Protein AF-H3HBN5-F1 (afdb_monomer)

Organism: Phytophthora ramorum (NCBI:txid164328)

Structure (mmCIF, N/CA/C/O backbone):
data_AF-H3HBN5-F1
#
_entry.id   AF-H3HBN5-F1
#
loop_
_atom_site.group_PDB
_atom_site.id
_atom_site.type_symbol
_atom_site.label_atom_id
_atom_site.label_alt_id
_atom_site.label_comp_id
_atom_site.label_asym_id
_atom_site.label_entity_id
_atom_site.label_seq_id
_atom_site.pdbx_PDB_ins_code
_atom_site.Cartn_x
_atom_site.Cartn_y
_atom_site.Cartn_z
_atom_site.occupancy
_atom_site.B_iso_or_equiv
_atom_site.auth_seq_id
_atom_site.auth_comp_id
_atom_site.auth_asym_id
_atom_site.auth_atom_id
_atom_site.pdbx_PDB_model_num
ATOM 1 N N . MET A 1 1 ? -9.615 26.271 53.044 1.00 49.56 1 MET A N 1
ATOM 2 C CA . MET A 1 1 ? -8.673 26.912 54.019 1.00 49.56 1 MET A CA 1
ATOM 3 C C . MET A 1 1 ? -7.324 26.179 54.157 1.00 49.56 1 MET A C 1
ATOM 5 O O . MET A 1 1 ? -6.301 26.850 54.174 1.00 49.56 1 MET A O 1
ATOM 9 N N . ALA A 1 2 ? -7.275 24.839 54.247 1.00 52.66 2 ALA A N 1
ATOM 10 C CA . ALA A 1 2 ? -6.006 24.087 54.326 1.00 52.66 2 ALA A CA 1
ATOM 11 C C . ALA A 1 2 ? -5.201 24.099 53.007 1.00 52.66 2 ALA A C 1
ATOM 13 O O . ALA A 1 2 ? -3.989 24.278 53.030 1.00 52.66 2 ALA A O 1
ATOM 14 N N . LEU A 1 3 ? -5.887 24.018 51.863 1.00 54.78 3 LEU A N 1
ATOM 15 C CA . LEU A 1 3 ? -5.278 24.072 50.530 1.00 54.78 3 LEU A CA 1
ATOM 16 C C . LEU A 1 3 ? -4.603 25.406 50.214 1.00 54.78 3 LEU A C 1
ATOM 18 O O . LEU A 1 3 ? -3.456 25.464 49.790 1.00 54.78 3 LEU A O 1
ATOM 22 N N . GLN A 1 4 ? -5.322 26.492 50.485 1.00 57.78 4 GLN A N 1
ATOM 23 C CA . GLN A 1 4 ? -4.829 27.854 50.314 1.00 57.78 4 GLN A CA 1
ATOM 24 C C . GLN A 1 4 ? -3.598 28.110 51.195 1.00 57.78 4 GLN A C 1
ATOM 26 O O . GLN A 1 4 ? -2.706 28.847 50.800 1.00 57.78 4 GLN A O 1
ATOM 31 N N . ARG A 1 5 ? -3.514 27.450 52.363 1.00 60.19 5 ARG A N 1
ATOM 32 C CA . ARG A 1 5 ? -2.311 27.447 53.204 1.00 60.19 5 ARG A CA 1
ATOM 33 C C . ARG A 1 5 ? -1.175 26.628 52.597 1.00 60.19 5 ARG A C 1
ATOM 35 O O . ARG A 1 5 ? -0.051 27.090 52.686 1.00 60.19 5 ARG A O 1
ATOM 42 N N . LEU A 1 6 ? -1.433 25.470 51.984 1.00 61.38 6 LEU A N 1
ATOM 43 C CA . LEU A 1 6 ? -0.395 24.660 51.331 1.00 61.38 6 LEU A CA 1
ATOM 44 C C . LEU A 1 6 ? 0.229 25.405 50.139 1.00 61.38 6 LEU A C 1
ATOM 46 O O . LEU A 1 6 ? 1.449 25.523 50.075 1.00 61.38 6 LEU A O 1
ATOM 50 N N . LEU A 1 7 ? -0.598 25.982 49.258 1.00 56.97 7 LEU A N 1
ATOM 51 C CA . LEU A 1 7 ? -0.127 26.786 48.122 1.00 56.97 7 LEU A CA 1
ATOM 52 C C . LEU A 1 7 ? 0.653 28.022 48.592 1.00 56.97 7 LEU A C 1
ATOM 54 O O . LEU A 1 7 ? 1.718 28.330 48.066 1.00 56.97 7 LEU A O 1
ATOM 58 N N . LEU A 1 8 ? 0.153 28.706 49.626 1.00 60.16 8 LEU A N 1
ATOM 59 C CA . LEU A 1 8 ? 0.847 29.842 50.226 1.00 60.16 8 LEU A CA 1
ATOM 60 C C . LEU A 1 8 ? 2.172 29.412 50.869 1.00 60.16 8 LEU A C 1
ATOM 62 O O . LEU A 1 8 ? 3.160 30.118 50.721 1.00 60.16 8 LEU A O 1
ATOM 66 N N . LEU A 1 9 ? 2.227 28.261 51.543 1.00 60.12 9 LEU A N 1
ATOM 67 C CA . LEU A 1 9 ? 3.453 27.710 52.130 1.00 60.12 9 LEU A CA 1
ATOM 68 C C . LEU A 1 9 ? 4.489 27.350 51.059 1.00 60.12 9 LEU A C 1
ATOM 70 O O . LEU A 1 9 ? 5.653 27.674 51.239 1.00 60.12 9 LEU A O 1
ATOM 74 N N . LEU A 1 10 ? 4.081 26.774 49.925 1.00 58.16 10 LEU A N 1
ATOM 75 C CA . LEU A 1 10 ? 4.972 26.499 48.788 1.00 58.16 10 LEU A CA 1
ATOM 76 C C . LEU A 1 10 ? 5.548 27.781 48.179 1.00 58.16 10 LEU A C 1
ATOM 78 O O . LEU A 1 10 ? 6.763 27.921 48.050 1.00 58.16 10 LEU A O 1
ATOM 82 N N . VAL A 1 11 ? 4.685 28.750 47.862 1.00 59.06 11 VAL A N 1
ATOM 83 C CA . VAL A 1 11 ? 5.104 30.033 47.273 1.00 59.06 11 VAL A CA 1
ATOM 84 C C . VAL A 1 11 ? 5.978 30.826 48.248 1.00 59.06 11 VAL A C 1
ATOM 86 O O . VAL A 1 11 ? 7.002 31.389 47.857 1.00 59.06 11 VAL A O 1
ATOM 89 N N . THR A 1 12 ? 5.618 30.853 49.534 1.00 58.47 12 THR A N 1
ATOM 90 C CA . THR A 1 12 ? 6.425 31.519 50.566 1.00 58.47 12 THR A CA 1
ATOM 91 C C . THR A 1 12 ? 7.743 30.800 50.814 1.00 58.47 12 THR A C 1
ATOM 93 O O . THR A 1 12 ? 8.740 31.492 50.980 1.00 58.47 12 THR A O 1
ATOM 96 N N . ALA A 1 13 ? 7.790 29.465 50.782 1.00 55.41 13 ALA A N 1
ATOM 97 C CA . ALA A 1 13 ? 9.022 28.695 50.943 1.00 55.41 13 ALA A CA 1
ATOM 98 C C . ALA A 1 13 ? 10.004 28.953 49.796 1.00 55.41 13 ALA A C 1
ATOM 100 O O . ALA A 1 13 ? 11.172 29.240 50.057 1.00 55.41 13 ALA A O 1
ATOM 101 N N . LEU A 1 14 ? 9.532 28.943 48.544 1.00 56.16 14 LEU A N 1
ATOM 102 C CA . LEU A 1 14 ? 10.355 29.269 47.374 1.00 56.16 14 LEU A CA 1
ATOM 103 C C . LEU A 1 14 ? 10.900 30.701 47.454 1.00 56.16 14 LEU A C 1
ATOM 105 O O . LEU A 1 14 ? 12.091 30.923 47.241 1.00 56.16 14 LEU A O 1
ATOM 109 N N . CYS A 1 15 ? 10.056 31.658 47.849 1.00 55.16 15 CYS A N 1
ATOM 110 C CA . CYS A 1 15 ? 10.427 33.068 47.957 1.00 55.16 15 CYS A CA 1
ATOM 111 C C . CYS A 1 15 ? 11.362 33.356 49.153 1.00 55.16 15 CYS A C 1
ATOM 113 O O . CYS A 1 15 ? 12.298 34.152 49.043 1.00 55.16 15 CYS A O 1
ATOM 115 N N . HIS A 1 16 ? 11.162 32.695 50.301 1.00 57.81 16 HIS A N 1
ATOM 116 C CA . HIS A 1 16 ? 12.062 32.817 51.454 1.00 57.81 16 HIS A CA 1
ATOM 117 C C . HIS A 1 16 ? 13.416 32.188 51.163 1.00 57.81 16 HIS A C 1
ATOM 119 O O . HIS A 1 16 ? 14.428 32.804 51.481 1.00 57.81 16 HIS A O 1
ATOM 125 N N . ASN A 1 17 ? 13.445 31.006 50.540 1.00 60.91 17 ASN A N 1
ATOM 126 C CA . ASN A 1 17 ? 14.695 30.326 50.232 1.00 60.91 17 ASN A CA 1
ATOM 127 C C . ASN A 1 17 ? 15.519 31.137 49.224 1.00 60.91 17 ASN A C 1
ATOM 129 O O . ASN A 1 17 ? 16.677 31.439 49.491 1.00 60.91 17 ASN A O 1
ATOM 133 N N . SER A 1 18 ? 14.894 31.639 48.149 1.00 63.22 18 SER A N 1
ATOM 134 C CA . SER A 1 18 ? 15.572 32.515 47.184 1.00 63.22 18 SER A CA 1
ATOM 135 C C . SER A 1 18 ? 16.101 33.802 47.823 1.00 63.22 18 SER A C 1
ATOM 137 O O . SER A 1 18 ? 17.191 34.267 47.489 1.00 63.22 18 SER A O 1
ATOM 139 N N . THR A 1 19 ? 15.346 34.380 48.763 1.00 69.19 19 THR A N 1
ATOM 140 C CA . THR A 1 19 ? 15.756 35.595 49.480 1.00 69.19 19 THR A CA 1
ATOM 141 C C . THR A 1 19 ? 16.916 35.309 50.434 1.00 69.19 19 THR A C 1
ATOM 143 O O . THR A 1 19 ? 17.892 36.055 50.430 1.00 69.19 19 THR A O 1
ATOM 146 N N . LEU A 1 20 ? 16.862 34.207 51.192 1.00 63.72 20 LEU A N 1
ATOM 147 C CA . LEU A 1 20 ? 17.944 33.770 52.077 1.00 63.72 20 LEU A CA 1
ATOM 148 C C . LEU A 1 20 ? 19.226 33.492 51.287 1.00 63.72 20 LEU A C 1
ATOM 150 O O . LEU A 1 20 ? 20.287 33.983 51.660 1.00 63.72 20 LEU A O 1
ATOM 154 N N . THR A 1 21 ? 19.132 32.760 50.172 1.00 68.06 21 THR A N 1
ATOM 155 C CA . THR A 1 21 ? 20.279 32.482 49.297 1.00 68.06 21 THR A CA 1
ATOM 156 C C . THR A 1 21 ? 20.903 33.780 48.783 1.00 68.06 21 THR A C 1
ATOM 158 O O . THR A 1 21 ? 22.127 33.911 48.789 1.00 68.06 21 THR A O 1
ATOM 161 N N . ARG A 1 22 ? 20.085 34.775 48.410 1.00 73.88 22 ARG A N 1
ATOM 162 C CA . ARG A 1 22 ? 20.576 36.086 47.963 1.00 73.88 22 ARG A CA 1
ATOM 163 C C . ARG A 1 22 ? 21.258 36.870 49.089 1.00 73.88 22 ARG A C 1
ATOM 165 O O . ARG A 1 22 ? 22.332 37.416 48.871 1.00 73.88 22 ARG A O 1
ATOM 172 N N . CYS A 1 23 ? 20.705 36.866 50.303 1.00 70.25 23 CYS A N 1
ATOM 173 C CA . CYS A 1 23 ? 21.348 37.485 51.469 1.00 70.25 23 CYS A CA 1
ATOM 174 C C . CYS A 1 23 ? 22.699 36.832 51.806 1.00 70.25 23 CYS A C 1
ATOM 176 O O . CYS A 1 23 ? 23.646 37.522 52.171 1.00 70.25 23 CYS A O 1
ATOM 178 N N . VAL A 1 24 ? 22.822 35.511 51.646 1.00 72.06 24 VAL A N 1
ATOM 179 C CA . VAL A 1 24 ? 24.091 34.793 51.860 1.00 72.06 24 VAL A CA 1
ATOM 180 C C . VAL A 1 24 ? 25.130 35.114 50.777 1.00 72.06 24 VAL A C 1
ATOM 182 O O . VAL A 1 24 ? 26.332 35.110 51.053 1.00 72.06 24 VAL A O 1
ATOM 185 N N . GLN A 1 25 ? 24.701 35.443 49.555 1.00 76.94 25 GLN A N 1
ATOM 186 C CA . GLN A 1 25 ? 25.598 35.868 48.473 1.00 76.94 25 GLN A CA 1
ATOM 187 C C . GLN A 1 25 ? 26.239 37.241 48.725 1.00 76.94 25 GLN A C 1
ATOM 189 O O . GLN A 1 25 ? 27.366 37.453 48.283 1.00 76.94 25 GLN A O 1
ATOM 194 N N . GLU A 1 26 ? 25.577 38.128 49.476 1.00 79.62 26 GLU A N 1
ATOM 195 C CA . GLU A 1 26 ? 26.100 39.452 49.853 1.00 79.62 26 GLU A CA 1
ATOM 196 C C . GLU A 1 26 ? 27.180 39.392 50.953 1.00 79.62 26 GLU A C 1
ATOM 198 O O . GLU A 1 26 ? 27.888 40.374 51.182 1.00 79.62 26 GLU A O 1
ATOM 203 N N . LEU A 1 27 ? 27.359 38.240 51.614 1.00 75.19 27 LEU A N 1
ATOM 204 C CA . LEU A 1 27 ? 28.410 38.050 52.617 1.00 75.19 27 LEU A CA 1
ATOM 205 C C . LEU A 1 27 ? 29.799 37.880 51.960 1.00 75.19 27 LEU A C 1
ATOM 207 O O . LEU A 1 27 ? 29.910 37.166 50.949 1.00 75.19 27 LEU A O 1
ATOM 211 N N . PRO A 1 28 ? 30.874 38.457 52.547 1.00 77.12 28 PRO A N 1
ATOM 212 C CA . PRO A 1 28 ? 32.241 38.357 52.029 1.00 77.12 28 PRO A CA 1
ATOM 213 C C . PRO A 1 28 ? 32.670 36.908 51.760 1.00 77.12 28 PRO A C 1
ATOM 215 O O . PRO A 1 28 ? 32.363 36.005 52.542 1.00 77.12 28 PRO A O 1
ATOM 218 N N . ALA A 1 29 ? 33.383 36.677 50.653 1.00 62.69 29 ALA A N 1
ATOM 219 C CA . ALA A 1 29 ? 34.011 35.384 50.391 1.00 62.69 29 ALA A CA 1
ATOM 220 C C . ALA A 1 29 ? 35.044 35.089 51.499 1.00 62.69 29 ALA A C 1
ATOM 222 O O . ALA A 1 29 ? 35.826 35.969 51.845 1.00 62.69 29 ALA A O 1
ATOM 223 N N . ASP A 1 30 ? 34.995 33.882 52.069 1.00 66.44 30 ASP A N 1
ATOM 224 C CA . ASP A 1 30 ? 35.835 33.386 53.178 1.00 66.44 30 ASP A CA 1
ATOM 225 C C . ASP A 1 30 ? 35.550 33.905 54.604 1.00 66.44 30 ASP A C 1
ATOM 227 O O . ASP A 1 30 ? 36.420 33.846 55.476 1.00 66.44 30 ASP A O 1
ATOM 231 N N . SER A 1 31 ? 34.319 34.335 54.919 1.00 70.94 31 SER A N 1
ATOM 232 C CA . SER A 1 31 ? 33.925 34.580 56.319 1.00 70.94 31 SER A CA 1
ATOM 233 C C . SER A 1 31 ? 33.342 33.331 57.007 1.00 70.94 31 SER A C 1
ATOM 235 O O . SER A 1 31 ? 32.538 32.592 56.433 1.00 70.94 31 SER A O 1
ATOM 237 N N . SER A 1 32 ? 33.678 33.117 58.290 1.00 74.19 32 SER A N 1
ATOM 238 C CA . SER A 1 32 ? 33.043 32.065 59.118 1.00 74.19 32 SER A CA 1
ATOM 239 C C . SER A 1 32 ? 31.521 32.246 59.247 1.00 74.19 32 SER A C 1
ATOM 241 O O . SER A 1 32 ? 30.784 31.301 59.520 1.00 74.19 32 SER A O 1
ATOM 243 N N . GLU A 1 33 ? 31.048 33.472 59.023 1.00 72.06 33 GLU A N 1
ATOM 244 C CA . GLU A 1 33 ? 29.641 33.858 59.045 1.00 72.06 33 GLU A CA 1
ATOM 245 C C . GLU A 1 33 ? 28.909 33.335 57.809 1.00 72.06 33 GLU A C 1
ATOM 247 O O . GLU A 1 33 ? 27.795 32.835 57.935 1.00 72.06 33 GLU A O 1
ATOM 252 N N . LYS A 1 34 ? 29.554 33.356 56.634 1.00 77.06 34 LYS A N 1
ATOM 253 C CA . LYS A 1 34 ? 28.995 32.792 55.401 1.00 77.06 34 LYS A CA 1
ATOM 254 C C . LYS A 1 34 ? 28.832 31.277 55.492 1.00 77.06 34 LYS A C 1
ATOM 256 O O . LYS A 1 34 ? 27.802 30.762 55.071 1.00 77.06 34 LYS A O 1
ATOM 261 N N . ALA A 1 35 ? 29.788 30.575 56.106 1.00 76.62 35 ALA A N 1
ATOM 262 C CA . ALA A 1 35 ? 29.689 29.132 56.344 1.00 76.62 35 ALA A CA 1
ATOM 263 C C . ALA A 1 35 ? 28.503 28.774 57.262 1.00 76.62 35 ALA A C 1
ATOM 265 O O . ALA A 1 35 ? 27.690 27.923 56.911 1.00 76.62 35 ALA A O 1
ATOM 266 N N . LYS A 1 36 ? 28.342 29.486 58.387 1.00 77.62 36 LYS A N 1
ATOM 267 C CA . LYS A 1 36 ? 27.192 29.308 59.296 1.00 77.62 36 LYS A CA 1
ATOM 268 C C . LYS A 1 36 ? 25.861 29.673 58.639 1.00 77.62 36 LYS A C 1
ATOM 270 O O . LYS A 1 36 ? 24.842 29.047 58.915 1.00 77.62 36 LYS A O 1
ATOM 275 N N . ALA A 1 37 ? 25.855 30.691 57.782 1.00 74.06 37 ALA A N 1
ATOM 276 C CA . ALA A 1 37 ? 24.655 31.099 57.066 1.00 74.06 37 ALA A CA 1
ATOM 277 C C . ALA A 1 37 ? 24.248 30.072 55.995 1.00 74.06 37 ALA A C 1
ATOM 279 O O . ALA A 1 37 ? 23.060 29.807 55.847 1.00 74.06 37 ALA A O 1
ATOM 280 N N . LEU A 1 38 ? 25.208 29.448 55.300 1.00 78.19 38 LEU A N 1
ATOM 281 C CA . LEU A 1 38 ? 24.945 28.342 54.372 1.00 78.19 38 LEU A CA 1
ATOM 282 C C . LEU A 1 38 ? 24.378 27.111 55.095 1.00 78.19 38 LEU A C 1
ATOM 284 O O . LEU A 1 38 ? 23.370 26.568 54.652 1.00 78.19 38 LEU A O 1
ATOM 288 N N . GLU A 1 39 ? 24.952 26.735 56.241 1.00 81.31 39 GLU A N 1
ATOM 289 C CA . GLU A 1 39 ? 24.430 25.648 57.084 1.00 81.31 39 GLU A CA 1
ATOM 290 C C . GLU A 1 39 ? 22.994 25.942 57.558 1.00 81.31 39 GLU A C 1
ATOM 292 O O . GLU A 1 39 ? 22.118 25.077 57.520 1.00 81.31 39 GLU A O 1
ATOM 297 N N . PHE A 1 40 ? 22.706 27.193 57.935 1.00 76.56 40 PHE A N 1
ATOM 298 C CA . PHE A 1 40 ? 21.351 27.614 58.285 1.00 76.56 40 PHE A CA 1
ATOM 299 C C . PHE A 1 40 ? 20.377 27.522 57.101 1.00 76.56 40 PHE A C 1
ATOM 301 O O . PHE A 1 40 ? 19.258 27.050 57.287 1.00 76.56 40 PHE A O 1
ATOM 308 N N . VAL A 1 41 ? 20.779 27.940 55.893 1.00 74.75 41 VAL A N 1
ATOM 309 C CA . VAL A 1 41 ? 19.953 27.824 54.674 1.00 74.75 41 VAL A CA 1
ATOM 310 C C . VAL A 1 41 ? 19.608 26.363 54.388 1.00 74.75 41 VAL A C 1
ATOM 312 O O . VAL A 1 41 ? 18.458 26.060 54.063 1.00 74.75 41 VAL A O 1
ATOM 315 N N . GLU A 1 42 ? 20.573 25.456 54.534 1.00 77.69 42 GLU A N 1
ATOM 316 C CA . GLU A 1 42 ? 20.381 24.023 54.306 1.00 77.69 42 GLU A CA 1
ATOM 317 C C . GLU A 1 42 ? 19.406 23.416 55.327 1.00 77.69 42 GLU A C 1
ATOM 319 O O . GLU A 1 42 ? 18.402 22.806 54.947 1.00 77.69 42 GLU A O 1
ATOM 324 N N . LEU A 1 43 ? 19.620 23.678 56.621 1.00 76.50 43 LEU A N 1
ATOM 325 C CA . LEU A 1 43 ? 18.732 23.218 57.695 1.00 76.50 43 LEU A CA 1
ATOM 326 C C . LEU A 1 43 ? 17.322 23.812 57.579 1.00 76.50 43 LEU A C 1
ATOM 328 O O . LEU A 1 43 ? 16.328 23.116 57.801 1.00 76.50 43 LEU A O 1
ATOM 332 N N . TYR A 1 44 ? 17.218 25.088 57.205 1.00 73.38 44 TYR A N 1
ATOM 333 C CA . TYR A 1 44 ? 15.941 25.764 57.001 1.00 73.38 44 TYR A CA 1
ATOM 334 C C . TYR A 1 44 ? 15.188 25.201 55.791 1.00 73.38 44 TYR A C 1
ATOM 336 O O . TYR A 1 44 ? 13.981 24.973 55.877 1.00 73.38 44 TYR A O 1
ATOM 344 N N . SER A 1 45 ? 15.890 24.908 54.692 1.00 72.38 45 SER A N 1
ATOM 345 C CA . SER A 1 45 ? 15.310 24.284 53.496 1.00 72.38 45 SER A CA 1
ATOM 346 C C . SER A 1 45 ? 14.774 22.884 53.797 1.00 72.38 45 SER A C 1
ATOM 348 O O . SER A 1 45 ? 13.627 22.580 53.464 1.00 72.38 45 SER A O 1
ATOM 350 N N . ALA A 1 46 ? 15.555 22.060 54.502 1.00 76.38 46 ALA A N 1
ATOM 351 C CA . ALA A 1 46 ? 15.131 20.727 54.925 1.00 76.38 46 ALA A CA 1
ATOM 352 C C . ALA A 1 46 ? 13.915 20.783 55.867 1.00 76.38 46 ALA A C 1
ATOM 354 O O . ALA A 1 46 ? 12.959 20.018 55.713 1.00 76.38 46 ALA A O 1
ATOM 355 N N . TRP A 1 47 ? 13.908 21.728 56.813 1.00 78.19 47 TRP A N 1
ATOM 356 C CA . TRP A 1 47 ? 12.773 21.950 57.710 1.00 78.19 47 TRP A CA 1
ATOM 357 C C . TRP A 1 47 ? 11.511 22.385 56.949 1.00 78.19 47 TRP A C 1
ATOM 359 O O . TRP A 1 47 ? 10.422 21.872 57.214 1.00 78.19 47 TRP A O 1
ATOM 369 N N . GLN A 1 48 ? 11.633 23.298 55.982 1.00 71.38 48 GLN A N 1
ATOM 370 C CA . GLN A 1 48 ? 10.511 23.743 55.148 1.00 71.38 48 GLN A CA 1
ATOM 371 C C . GLN A 1 48 ? 9.932 22.591 54.323 1.00 71.38 48 GLN A C 1
ATOM 373 O O . GLN A 1 48 ? 8.720 22.369 54.353 1.00 71.38 48 GLN A O 1
ATOM 378 N N . GLN A 1 49 ? 10.788 21.808 53.660 1.00 76.94 49 GLN A N 1
ATOM 379 C CA . GLN A 1 49 ? 10.369 20.639 52.886 1.00 76.94 49 GLN A CA 1
ATOM 380 C C . GLN A 1 49 ? 9.599 19.641 53.760 1.00 76.94 49 GLN A C 1
ATOM 382 O O . GLN A 1 49 ? 8.498 19.231 53.399 1.00 76.94 49 GLN A O 1
ATOM 387 N N . GLN A 1 50 ? 10.106 19.314 54.954 1.00 78.62 50 GLN A N 1
ATOM 388 C CA . GLN A 1 50 ? 9.409 18.410 55.875 1.00 78.62 50 GLN A CA 1
ATOM 389 C C . GLN A 1 50 ? 8.030 18.932 56.298 1.00 78.62 50 GLN A C 1
ATOM 391 O O . GLN A 1 50 ? 7.086 18.148 56.404 1.00 78.62 50 GLN A O 1
ATOM 396 N N . ASN A 1 51 ? 7.875 20.240 56.521 1.00 77.19 51 ASN A N 1
ATOM 397 C CA . ASN A 1 51 ? 6.582 20.818 56.898 1.00 77.19 51 ASN A CA 1
ATOM 398 C C . ASN A 1 51 ? 5.577 20.826 55.742 1.00 77.19 51 ASN A C 1
ATOM 400 O O . ASN A 1 51 ? 4.405 20.503 55.959 1.00 77.19 51 ASN A O 1
ATOM 404 N N . VAL A 1 52 ? 6.027 21.144 54.525 1.00 76.88 52 VAL A N 1
ATOM 405 C CA . VAL A 1 52 ? 5.201 21.064 53.311 1.00 76.88 52 VAL A CA 1
ATOM 406 C C . VAL A 1 52 ? 4.755 19.623 53.077 1.00 76.88 52 VAL A C 1
ATOM 408 O O . VAL A 1 52 ? 3.556 19.376 52.951 1.00 76.88 52 VAL A O 1
ATOM 411 N N . CYS A 1 53 ? 5.679 18.661 53.137 1.00 79.94 53 CYS A N 1
ATOM 412 C CA . CYS A 1 53 ? 5.357 17.246 52.966 1.00 79.94 53 CYS A CA 1
ATOM 413 C C . CYS A 1 53 ? 4.428 16.722 54.061 1.00 79.94 53 CYS A C 1
ATOM 415 O O . CYS A 1 53 ? 3.479 15.999 53.774 1.00 79.94 53 CYS A O 1
ATOM 417 N N . LYS A 1 54 ? 4.618 17.138 55.318 1.00 81.69 54 LYS A N 1
ATOM 418 C CA . LYS A 1 54 ? 3.707 16.778 56.410 1.00 81.69 54 LYS A CA 1
ATOM 419 C C . LYS A 1 54 ? 2.288 17.287 56.158 1.00 81.69 54 LYS A C 1
ATOM 421 O O . LYS A 1 54 ? 1.332 16.543 56.374 1.00 81.69 54 LYS A O 1
ATOM 426 N N . LEU A 1 55 ? 2.131 18.538 55.720 1.00 80.38 55 LEU A N 1
ATOM 427 C CA . LEU A 1 55 ? 0.814 19.109 55.433 1.00 80.38 55 LEU A CA 1
ATOM 428 C C . LEU A 1 55 ? 0.167 18.454 54.205 1.00 80.38 55 LEU A C 1
ATOM 430 O O . LEU A 1 55 ? -1.036 18.189 54.234 1.00 80.38 55 LEU A O 1
ATOM 434 N N . PHE A 1 56 ? 0.957 18.158 53.172 1.00 80.12 56 PHE A N 1
ATOM 435 C CA . PHE A 1 56 ? 0.525 17.423 51.986 1.00 80.12 56 PHE A CA 1
ATOM 436 C C . PHE A 1 56 ? 0.008 16.028 52.354 1.00 80.12 56 PHE A C 1
ATOM 438 O O . PHE A 1 56 ? -1.177 15.767 52.175 1.00 80.12 56 PHE A O 1
ATOM 445 N N . HIS A 1 57 ? 0.826 15.201 53.013 1.00 82.25 57 HIS A N 1
ATOM 446 C CA . HIS A 1 57 ? 0.460 13.840 53.435 1.00 82.25 57 HIS A CA 1
ATOM 447 C C . HIS A 1 57 ? -0.742 13.814 54.388 1.00 82.25 57 HIS A C 1
ATOM 449 O O . HIS A 1 57 ? -1.586 12.924 54.320 1.00 82.25 57 HIS A O 1
ATOM 455 N N . THR A 1 58 ? -0.875 14.822 55.257 1.00 82.81 58 THR A N 1
ATOM 456 C CA . THR A 1 58 ? -2.056 14.961 56.131 1.00 82.81 58 THR A CA 1
ATOM 457 C C . THR A 1 58 ? -3.314 15.316 55.332 1.00 82.81 58 THR A C 1
ATOM 459 O O . THR A 1 58 ? -4.401 14.821 55.631 1.00 82.81 58 THR A O 1
ATOM 462 N N . THR A 1 59 ? -3.182 16.181 54.323 1.00 81.00 59 THR A N 1
ATOM 463 C CA . THR A 1 59 ? -4.292 16.567 53.440 1.00 81.00 59 THR A CA 1
ATOM 464 C C . THR A 1 59 ? -4.721 15.389 52.578 1.00 81.00 59 THR A C 1
ATOM 466 O O . THR A 1 59 ? -5.916 15.149 52.448 1.00 81.00 59 THR A O 1
ATOM 469 N N . GLU A 1 60 ? -3.759 14.628 52.064 1.00 77.00 60 GLU A N 1
ATOM 470 C CA . GLU A 1 60 ? -3.979 13.414 51.291 1.00 77.00 60 GLU A CA 1
ATOM 471 C C . GLU A 1 60 ? -4.680 12.337 52.116 1.00 77.00 60 GLU A C 1
ATOM 473 O O . GLU A 1 60 ? -5.710 11.836 51.693 1.00 77.00 60 GLU A O 1
ATOM 478 N N . ALA A 1 61 ? -4.211 12.034 53.330 1.00 80.38 61 ALA A N 1
ATOM 479 C CA . ALA A 1 61 ? -4.861 11.053 54.203 1.00 80.38 61 ALA A CA 1
ATOM 480 C C . ALA A 1 61 ? -6.310 11.441 54.547 1.00 80.38 61 ALA A C 1
ATOM 482 O O . ALA A 1 61 ? -7.217 10.602 54.598 1.00 80.38 61 ALA A O 1
ATOM 483 N N . LYS A 1 62 ? -6.548 12.739 54.764 1.00 82.12 62 LYS A N 1
ATOM 484 C CA . LYS A 1 62 ? -7.889 13.258 55.029 1.00 82.12 62 LYS A CA 1
ATOM 485 C C . LYS A 1 62 ? -8.782 13.162 53.793 1.00 82.12 62 LYS A C 1
ATOM 487 O O . LYS A 1 62 ? -9.916 12.704 53.902 1.00 82.12 62 LYS A O 1
ATOM 492 N N . ALA A 1 63 ? -8.273 13.558 52.631 1.00 77.00 63 ALA A N 1
ATOM 493 C CA . ALA A 1 63 ? -9.002 13.482 51.376 1.00 77.00 63 ALA A CA 1
ATOM 494 C C . ALA A 1 63 ? -9.256 12.025 50.965 1.00 77.00 63 ALA A C 1
ATOM 496 O O . ALA A 1 63 ? -10.359 11.716 50.529 1.00 77.00 63 ALA A O 1
ATOM 497 N N . ALA A 1 64 ? -8.306 11.122 51.220 1.00 73.69 64 ALA A N 1
ATOM 498 C CA . ALA A 1 64 ? -8.477 9.684 51.076 1.00 73.69 64 ALA A CA 1
ATOM 499 C C . ALA A 1 64 ? -9.699 9.212 51.882 1.00 73.69 64 ALA A C 1
ATOM 501 O O . ALA A 1 64 ? -10.602 8.565 51.377 1.00 73.69 64 ALA A O 1
ATOM 502 N N . THR A 1 65 ? -9.806 9.630 53.140 1.00 73.50 65 THR A N 1
ATOM 503 C CA . THR A 1 65 ? -10.909 9.202 54.014 1.00 73.50 65 THR A CA 1
ATOM 504 C C . THR A 1 65 ? -12.260 9.836 53.642 1.00 73.50 65 THR A C 1
ATOM 506 O O . THR A 1 65 ? -13.303 9.178 53.690 1.00 73.50 65 THR A O 1
ATOM 509 N N . GLU A 1 66 ? -12.265 11.129 53.307 1.00 75.00 66 GLU A N 1
ATOM 510 C CA . GLU A 1 66 ? -13.491 11.919 53.123 1.00 75.00 66 GLU A CA 1
ATOM 511 C C . GLU A 1 66 ? -14.013 11.917 51.680 1.00 75.00 66 GLU A C 1
ATOM 513 O O . GLU A 1 66 ? -15.224 12.008 51.475 1.00 75.00 66 GLU A O 1
ATOM 518 N N . CYS A 1 67 ? -13.124 11.788 50.693 1.00 71.62 67 CYS A N 1
ATOM 519 C CA . CYS A 1 67 ? -13.438 11.923 49.272 1.00 71.62 67 CYS A CA 1
ATOM 520 C C . CYS A 1 67 ? -13.334 10.596 48.490 1.00 71.62 67 CYS A C 1
ATOM 522 O O . CYS A 1 67 ? -13.846 10.533 47.376 1.00 71.62 67 CYS A O 1
ATOM 524 N N . SER A 1 68 ? -12.731 9.533 49.043 1.00 63.25 68 SER A N 1
ATOM 525 C CA . SER A 1 68 ? -12.416 8.299 48.290 1.00 63.25 68 SER A CA 1
ATOM 526 C C . SER A 1 68 ? -12.321 7.040 49.178 1.00 63.25 68 SER A C 1
ATOM 528 O O . SER A 1 68 ? -11.273 6.665 49.692 1.00 63.25 68 SER A O 1
ATOM 530 N N . GLY A 1 69 ? -13.437 6.343 49.371 1.00 62.88 69 GLY A N 1
ATOM 531 C CA . GLY A 1 69 ? -13.479 5.114 50.171 1.00 62.88 69 GLY A CA 1
ATOM 532 C C . GLY A 1 69 ? -14.901 4.574 50.276 1.00 62.88 69 GLY A C 1
ATOM 533 O O . GLY A 1 69 ? -15.691 4.761 49.359 1.00 62.88 69 GLY A O 1
ATOM 534 N N . ALA A 1 70 ? -15.305 4.002 51.418 1.00 50.56 70 ALA A N 1
ATOM 535 C CA . ALA A 1 70 ? -16.686 3.527 51.645 1.00 50.56 70 ALA A CA 1
ATOM 536 C C . ALA A 1 70 ? -17.780 4.613 51.455 1.00 50.56 70 ALA A C 1
ATOM 538 O O . ALA A 1 70 ? -18.963 4.301 51.326 1.00 50.56 70 ALA A O 1
ATOM 539 N N . ASN A 1 71 ? -17.394 5.894 51.407 1.00 47.91 71 ASN A N 1
ATOM 540 C CA . ASN A 1 71 ? -18.267 7.032 51.104 1.00 47.91 71 ASN A CA 1
ATOM 541 C C . ASN A 1 71 ? -18.319 7.412 49.604 1.00 47.91 71 ASN A C 1
ATOM 543 O O . ASN A 1 71 ? -19.161 8.225 49.222 1.00 47.91 71 ASN A O 1
ATOM 547 N N . ALA A 1 72 ? -17.489 6.804 48.749 1.00 49.94 72 AL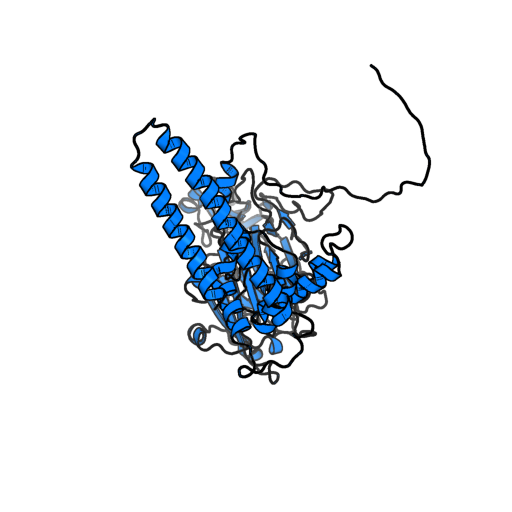A A N 1
ATOM 548 C CA . ALA A 1 72 ? -17.452 7.001 47.296 1.00 49.94 72 ALA A CA 1
ATOM 549 C C . ALA A 1 72 ? -18.629 6.335 46.556 1.00 49.94 72 ALA A C 1
ATOM 551 O O . ALA A 1 72 ? -18.741 6.466 45.345 1.00 49.94 72 ALA A O 1
ATOM 552 N N . HIS A 1 73 ? -19.540 5.657 47.260 1.00 49.09 73 HIS A N 1
ATOM 553 C CA . HIS A 1 73 ? -20.784 5.112 46.693 1.00 49.09 73 HIS A CA 1
ATOM 554 C C . HIS A 1 73 ? -22.036 5.918 47.065 1.00 49.09 73 HIS A C 1
ATOM 556 O O . HIS A 1 73 ? -23.159 5.489 46.796 1.00 49.09 73 HIS A O 1
ATOM 562 N N . ARG A 1 74 ? -21.885 7.093 47.689 1.00 52.81 74 ARG A N 1
ATOM 563 C CA . ARG A 1 74 ? -23.017 8.013 47.850 1.00 52.81 74 ARG A CA 1
ATOM 564 C C . ARG A 1 74 ? -23.252 8.742 46.523 1.00 52.81 74 ARG A C 1
ATOM 566 O O . ARG A 1 74 ? -22.287 9.203 45.927 1.00 52.81 74 ARG A O 1
ATOM 573 N N . PRO A 1 75 ? -24.500 8.893 46.053 1.00 46.41 75 PRO A N 1
ATOM 574 C CA . PRO A 1 75 ? -24.773 9.664 44.847 1.00 46.41 75 PRO A CA 1
ATOM 575 C C . PRO A 1 75 ? -24.507 11.152 45.113 1.00 46.41 75 PRO A C 1
ATOM 577 O O . PRO A 1 75 ? -25.358 11.871 45.642 1.00 46.41 75 PRO A O 1
ATOM 580 N N . TRP A 1 76 ? -23.313 11.620 44.754 1.00 50.72 76 TRP A N 1
ATOM 581 C CA . TRP A 1 76 ? -22.963 13.035 44.788 1.00 50.72 76 TRP A CA 1
ATOM 582 C C . TRP A 1 76 ? -23.580 13.723 43.566 1.00 50.72 76 TRP A C 1
ATOM 584 O O . TRP A 1 76 ? -23.124 13.563 42.440 1.00 50.72 76 TRP A O 1
ATOM 594 N N . LYS A 1 77 ? -24.656 14.488 43.769 1.00 53.88 77 LYS A N 1
ATOM 595 C CA . LYS A 1 77 ? -25.116 15.459 42.761 1.00 53.88 77 LYS A CA 1
ATOM 596 C C . LYS A 1 77 ? -24.160 16.658 42.770 1.00 53.88 77 LYS A C 1
ATOM 598 O O . LYS A 1 77 ? -23.608 16.968 43.821 1.00 53.88 77 LYS A O 1
ATOM 603 N N . GLN A 1 78 ? -24.030 17.389 41.661 1.00 47.59 78 GLN A N 1
ATOM 604 C CA . GLN A 1 78 ? -23.182 18.596 41.553 1.00 47.59 78 GLN A CA 1
ATOM 605 C C . GLN A 1 78 ? -23.464 19.644 42.658 1.00 47.59 78 GLN A C 1
ATOM 607 O O . GLN A 1 78 ? -22.578 20.395 43.046 1.00 47.59 78 GLN A O 1
ATOM 612 N N . ALA A 1 79 ? -24.678 19.642 43.227 1.00 50.22 79 ALA A N 1
ATOM 613 C CA . ALA A 1 79 ? -25.089 20.488 44.353 1.00 50.22 79 ALA A CA 1
ATOM 614 C C . ALA A 1 79 ? -24.776 19.924 45.763 1.00 50.22 79 ALA A C 1
ATOM 616 O O . ALA A 1 79 ? -24.938 20.635 46.749 1.00 50.22 79 ALA A O 1
ATOM 617 N N . ALA A 1 80 ? -24.376 18.655 45.886 1.00 54.72 80 ALA A N 1
ATOM 618 C CA . ALA A 1 80 ? -24.129 17.954 47.154 1.00 54.72 80 ALA A CA 1
ATOM 619 C C . ALA A 1 80 ? -22.637 17.698 47.426 1.00 54.72 80 ALA A C 1
ATOM 621 O O . ALA A 1 80 ? -22.290 17.060 48.419 1.00 54.72 80 ALA A O 1
ATOM 622 N N . TRP A 1 81 ? -21.758 18.159 46.539 1.00 59.84 81 TRP A N 1
ATOM 623 C CA . TRP A 1 81 ? -20.331 17.891 46.617 1.00 59.84 81 TRP A CA 1
ATOM 624 C C . TRP A 1 81 ? -19.664 18.776 47.688 1.00 59.84 81 TRP A C 1
ATOM 626 O O . TRP A 1 81 ? -19.826 19.999 47.644 1.00 59.84 81 TRP A O 1
ATOM 636 N N . PRO A 1 82 ? -18.932 18.218 48.674 1.00 66.62 82 PRO A N 1
ATOM 637 C CA . PRO A 1 82 ? -18.260 19.031 49.674 1.00 66.62 82 PRO A CA 1
ATOM 638 C C . PRO A 1 82 ? -17.218 19.922 48.996 1.00 66.62 82 PRO A C 1
ATOM 640 O O . PRO A 1 82 ? -16.316 19.421 48.327 1.00 66.62 82 PRO A O 1
ATOM 643 N N . LEU A 1 83 ? -17.314 21.238 49.222 1.00 69.50 83 LEU A N 1
ATOM 644 C CA . LEU A 1 83 ? -16.363 22.250 48.730 1.00 69.50 83 LEU A CA 1
ATOM 645 C C . LEU A 1 83 ? -14.899 21.834 48.950 1.00 69.50 83 LEU A C 1
ATOM 647 O O . LEU A 1 83 ? -14.053 22.063 48.094 1.00 69.50 83 LEU A O 1
ATOM 651 N N . TYR A 1 84 ? -14.622 21.154 50.064 1.00 78.81 84 TYR A N 1
ATOM 652 C CA . TYR A 1 84 ? -13.307 20.599 50.372 1.00 78.81 84 TYR A CA 1
ATOM 653 C C . TYR A 1 84 ? -12.796 19.610 49.309 1.00 78.81 84 TYR A C 1
ATOM 655 O O . TYR A 1 84 ? -11.665 19.761 48.862 1.00 78.81 84 TYR A O 1
ATOM 663 N N . CYS A 1 85 ? -13.603 18.647 48.853 1.00 75.06 85 CYS A N 1
ATOM 664 C CA . CYS A 1 85 ? -13.168 17.676 47.842 1.00 75.06 85 CYS A CA 1
ATOM 665 C C . CYS A 1 85 ? -12.950 18.342 46.472 1.00 75.06 85 CYS A C 1
ATOM 667 O O . CYS A 1 85 ? -11.988 18.015 45.783 1.00 75.06 85 CYS A O 1
ATOM 669 N N . HIS A 1 86 ? -13.784 19.323 46.108 1.00 72.88 86 HIS A N 1
ATOM 670 C CA . HIS A 1 86 ? -13.610 20.101 44.876 1.00 72.88 86 HIS A CA 1
ATOM 671 C C . HIS A 1 86 ? -12.309 20.916 44.874 1.00 72.88 86 HIS A C 1
ATOM 673 O O . HIS A 1 86 ? -11.549 20.882 43.905 1.00 72.88 86 HIS A O 1
ATOM 679 N N . GLU A 1 87 ? -12.023 21.608 45.981 1.00 74.31 87 GLU A N 1
ATOM 680 C CA . GLU A 1 87 ? -10.768 22.340 46.169 1.00 74.31 87 GLU A CA 1
ATOM 681 C C . GLU A 1 87 ? -9.563 21.396 46.051 1.00 74.31 87 GLU A C 1
ATOM 683 O O . GLU A 1 87 ? -8.633 21.683 45.297 1.00 74.31 87 GLU A O 1
ATOM 688 N N . VAL A 1 88 ? -9.596 20.252 46.748 1.00 74.94 88 VAL A N 1
ATOM 689 C CA . VAL A 1 88 ? -8.506 19.264 46.729 1.00 74.94 88 VAL A CA 1
ATOM 690 C C . VAL A 1 88 ? -8.259 18.753 45.308 1.00 74.94 88 VAL A C 1
ATOM 692 O O . VAL A 1 88 ? -7.125 18.805 44.839 1.00 74.94 88 VAL A O 1
ATOM 695 N N . PHE A 1 89 ? -9.298 18.321 44.593 1.00 72.81 89 PHE A N 1
ATOM 696 C CA . PHE A 1 89 ? -9.172 17.805 43.226 1.00 72.81 89 PHE A CA 1
ATOM 697 C C . PHE A 1 89 ? -8.604 18.840 42.248 1.00 72.81 89 PHE A C 1
ATOM 699 O O . PHE A 1 89 ? -7.754 18.508 41.423 1.00 72.81 89 PHE A O 1
ATOM 706 N N . THR A 1 90 ? -9.006 20.105 42.383 1.00 69.94 90 THR A N 1
ATOM 707 C CA . THR A 1 90 ? -8.519 21.198 41.527 1.00 69.94 90 THR A CA 1
ATOM 708 C C . THR A 1 90 ? -7.020 21.452 41.714 1.00 69.94 90 THR A C 1
ATOM 710 O O . THR A 1 90 ? -6.300 21.641 40.738 1.00 69.94 90 THR A O 1
ATOM 713 N N . MET A 1 91 ? -6.519 21.412 42.952 1.00 73.06 91 MET A N 1
ATOM 714 C CA . MET A 1 91 ? -5.080 21.528 43.226 1.00 73.06 91 MET A CA 1
ATOM 715 C C . MET A 1 91 ? -4.291 20.344 42.674 1.00 73.06 91 MET A C 1
ATOM 717 O O . MET A 1 91 ? -3.251 20.545 42.055 1.00 73.06 91 MET A O 1
ATOM 721 N N . TYR A 1 92 ? -4.779 19.116 42.864 1.00 68.06 92 TYR A N 1
ATOM 722 C CA . TYR A 1 92 ? -4.085 1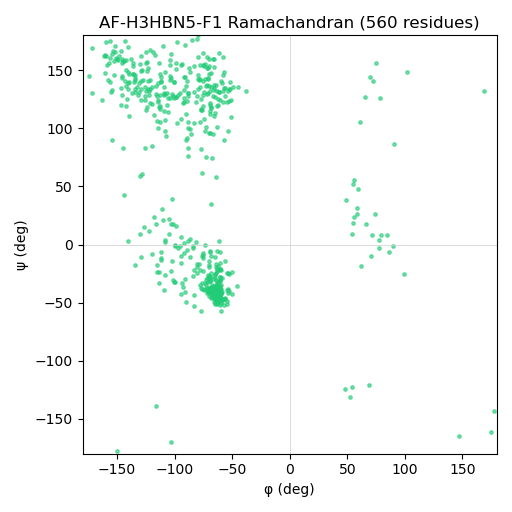7.928 42.362 1.00 68.06 92 TYR A CA 1
ATOM 723 C C . TYR A 1 92 ? -4.003 17.895 40.829 1.00 68.06 92 TYR A C 1
ATOM 725 O O . TYR A 1 92 ? -3.010 17.409 40.297 1.00 68.06 92 TYR A O 1
ATOM 733 N N . ASN A 1 93 ? -4.980 18.471 40.123 1.00 61.66 93 ASN A N 1
ATOM 734 C CA . ASN A 1 93 ? -4.915 18.633 38.670 1.00 61.66 93 ASN A CA 1
ATOM 735 C C . ASN A 1 93 ? -3.747 19.538 38.219 1.00 61.66 93 ASN A C 1
ATOM 737 O O . ASN A 1 93 ? -3.172 19.320 37.162 1.00 61.66 93 ASN A O 1
ATOM 741 N N . GLY A 1 94 ? -3.383 20.551 39.015 1.00 60.88 94 GLY A N 1
ATOM 742 C CA . GLY A 1 94 ? -2.381 21.550 38.624 1.00 60.88 94 GLY A CA 1
ATOM 743 C C . GLY A 1 94 ? -0.973 21.341 39.187 1.00 60.88 94 GLY A C 1
ATOM 744 O O . GLY A 1 94 ? -0.009 21.717 38.533 1.00 60.88 94 GLY A O 1
ATOM 745 N N . THR A 1 95 ? -0.826 20.784 40.396 1.00 65.12 95 THR A N 1
ATOM 746 C CA . THR A 1 95 ? 0.450 20.851 41.147 1.00 65.12 95 THR A CA 1
ATOM 747 C C . THR A 1 95 ? 0.946 19.504 41.680 1.00 65.12 95 THR A C 1
ATOM 749 O O . THR A 1 95 ? 1.880 19.458 42.481 1.00 65.12 95 THR A O 1
ATOM 752 N N . ARG A 1 96 ? 0.321 18.383 41.292 1.00 68.06 96 ARG A N 1
ATOM 753 C CA . ARG A 1 96 ? 0.657 17.053 41.833 1.00 68.06 96 ARG A CA 1
ATOM 754 C C . ARG A 1 96 ? 2.077 16.616 41.497 1.00 68.06 96 ARG A C 1
ATOM 756 O O . ARG A 1 96 ? 2.781 16.167 42.394 1.00 68.06 96 ARG A O 1
ATOM 763 N N . HIS A 1 97 ? 2.466 16.695 40.224 1.00 61.34 97 HIS A N 1
ATOM 764 C CA . HIS A 1 97 ? 3.742 16.145 39.754 1.00 61.34 97 HIS A CA 1
ATOM 765 C C . HIS A 1 97 ? 4.921 16.690 40.577 1.00 61.34 97 HIS A C 1
ATOM 767 O O . HIS A 1 97 ? 5.792 15.939 41.006 1.00 61.34 97 HIS A O 1
ATOM 773 N N . GLU A 1 98 ? 4.885 17.988 40.879 1.00 66.75 98 GLU A N 1
ATOM 774 C CA . GLU A 1 98 ? 5.893 18.679 41.683 1.00 66.75 98 GLU A CA 1
ATOM 775 C C . GLU A 1 98 ? 5.903 18.214 43.150 1.00 66.75 98 GLU A C 1
ATOM 777 O O . GLU A 1 98 ? 6.970 18.022 43.734 1.00 66.75 98 GLU A O 1
ATOM 782 N N . LEU A 1 99 ? 4.731 17.986 43.756 1.00 70.88 99 LEU A N 1
ATOM 783 C CA . LEU A 1 99 ? 4.618 17.565 45.158 1.00 70.88 99 LEU A CA 1
ATOM 784 C C . LEU A 1 99 ? 4.961 16.089 45.374 1.00 70.88 99 LEU A C 1
ATOM 786 O O . LEU A 1 99 ? 5.636 15.766 46.352 1.00 70.88 99 LEU A O 1
ATOM 790 N N . ASP A 1 100 ? 4.566 15.209 44.452 1.00 68.56 100 ASP A N 1
ATOM 791 C CA . ASP A 1 100 ? 4.921 13.784 44.494 1.00 68.56 100 ASP A CA 1
ATOM 792 C C . ASP A 1 100 ? 6.442 13.599 44.347 1.00 68.56 100 ASP A C 1
ATOM 794 O O . ASP A 1 100 ? 7.038 12.782 45.052 1.00 68.56 100 ASP A O 1
ATOM 798 N N . GLN A 1 101 ? 7.088 14.394 43.485 1.00 70.50 101 GLN A N 1
ATOM 799 C CA . GLN A 1 101 ? 8.545 14.398 43.325 1.00 70.50 101 GLN A CA 1
ATOM 800 C C . GLN A 1 101 ? 9.265 14.933 44.576 1.00 70.50 101 GLN A C 1
ATOM 802 O O . GLN A 1 101 ? 10.334 14.437 44.931 1.00 70.50 101 GLN A O 1
ATOM 807 N N . LEU A 1 102 ? 8.675 15.916 45.265 1.00 74.25 102 LEU A N 1
ATOM 808 C CA . LEU A 1 102 ? 9.252 16.537 46.461 1.00 74.25 102 LEU A CA 1
ATOM 809 C C . LEU A 1 102 ? 9.089 15.690 47.737 1.00 74.25 102 LEU A C 1
ATOM 811 O O . LEU A 1 102 ? 9.961 15.728 48.609 1.00 74.25 102 LEU A O 1
ATOM 815 N N . CYS A 1 103 ? 7.968 14.975 47.872 1.00 78.56 103 CYS A N 1
ATOM 816 C CA . CYS A 1 103 ? 7.534 14.365 49.134 1.00 78.56 103 CYS A CA 1
ATOM 817 C C . CYS A 1 103 ? 7.392 12.837 49.106 1.00 78.56 103 CYS A C 1
ATOM 819 O O . CYS A 1 103 ? 7.213 12.239 50.173 1.00 78.56 103 CYS A O 1
ATOM 821 N N . GLY A 1 104 ? 7.496 12.215 47.927 1.00 73.38 104 GLY A N 1
ATOM 822 C CA . GLY A 1 104 ? 7.310 10.779 47.723 1.00 73.38 104 GLY A CA 1
ATOM 823 C C . GLY A 1 104 ? 5.841 10.345 47.779 1.00 73.38 104 GLY A C 1
ATOM 824 O O . GLY A 1 104 ? 5.003 11.004 48.391 1.00 73.38 104 GLY A O 1
ATOM 825 N N . ARG A 1 105 ? 5.519 9.211 47.144 1.00 67.62 105 ARG A N 1
ATOM 826 C CA . ARG A 1 105 ? 4.163 8.630 47.142 1.00 67.62 105 ARG A CA 1
ATOM 827 C C . ARG A 1 105 ? 3.875 7.858 48.433 1.00 67.62 105 ARG A C 1
ATOM 829 O O . ARG A 1 105 ? 4.773 7.212 48.973 1.00 67.62 105 ARG A O 1
ATOM 836 N N . THR A 1 106 ? 2.624 7.876 48.900 1.00 72.81 106 THR A N 1
ATOM 837 C CA . THR A 1 106 ? 2.174 7.121 50.084 1.00 72.81 106 THR A CA 1
ATOM 838 C C . THR A 1 106 ? 1.041 6.147 49.753 1.00 72.81 106 THR A C 1
ATOM 840 O O . THR A 1 106 ? 0.414 6.229 48.703 1.00 72.81 106 THR A O 1
ATOM 843 N N . ALA A 1 107 ? 0.728 5.226 50.669 1.00 65.81 107 ALA A N 1
ATOM 844 C CA . ALA A 1 107 ? -0.413 4.317 50.503 1.00 65.81 107 ALA A CA 1
ATOM 845 C C . ALA A 1 107 ? -1.774 5.048 50.493 1.00 65.81 107 ALA A C 1
ATOM 847 O O . ALA A 1 107 ? -2.735 4.568 49.899 1.00 65.81 107 ALA A O 1
ATOM 848 N N . ASN A 1 108 ? -1.870 6.228 51.122 1.00 68.38 108 ASN A N 1
ATOM 849 C CA . ASN A 1 108 ? -3.092 7.038 51.088 1.00 68.38 108 ASN A CA 1
ATOM 850 C C . ASN A 1 108 ? -3.311 7.668 49.709 1.00 68.38 108 ASN A C 1
ATOM 852 O O . ASN A 1 108 ? -4.457 7.876 49.312 1.00 68.38 108 ASN A O 1
ATOM 856 N N . THR A 1 109 ? -2.219 7.932 48.981 1.00 66.44 109 THR A N 1
ATOM 857 C CA . THR A 1 109 ? -2.237 8.402 47.596 1.00 66.44 109 THR A CA 1
ATOM 858 C C . THR A 1 109 ? -3.061 7.450 46.740 1.00 66.44 109 THR A C 1
ATOM 860 O O . THR A 1 109 ? -3.997 7.878 46.077 1.00 66.44 109 THR A O 1
ATOM 863 N N . GLU A 1 110 ? -2.783 6.149 46.798 1.00 67.44 110 GLU A N 1
ATOM 864 C CA . GLU A 1 110 ? -3.438 5.146 45.948 1.00 67.44 110 GLU A CA 1
ATOM 865 C C . GLU A 1 110 ? -4.957 5.100 46.158 1.00 67.44 110 GLU A C 1
ATOM 867 O O . GLU A 1 110 ? -5.708 5.284 45.201 1.00 67.44 110 GLU A O 1
ATOM 872 N N . ALA A 1 111 ? -5.415 4.974 47.409 1.00 66.62 111 ALA A N 1
ATOM 873 C CA . ALA A 1 111 ? -6.845 4.961 47.738 1.00 66.62 111 ALA A CA 1
ATOM 874 C C . ALA A 1 111 ? -7.557 6.265 47.332 1.00 66.62 111 ALA A C 1
ATOM 876 O O . ALA A 1 111 ? -8.705 6.251 46.885 1.00 66.62 111 ALA A O 1
ATOM 877 N N . PHE A 1 112 ? -6.864 7.398 47.459 1.00 69.31 112 PHE A N 1
ATOM 878 C CA . PHE A 1 112 ? -7.369 8.686 47.007 1.00 69.31 112 PHE A CA 1
ATOM 879 C C . PHE A 1 112 ? -7.545 8.778 45.493 1.00 69.31 112 PHE A C 1
ATOM 881 O O . PHE A 1 112 ? -8.585 9.242 45.017 1.00 69.31 112 PHE A O 1
ATOM 888 N N . TRP A 1 113 ? -6.568 8.279 44.737 1.00 67.31 113 TRP A N 1
ATOM 889 C CA . TRP A 1 113 ? -6.613 8.248 43.277 1.00 67.31 113 TRP A CA 1
ATOM 890 C C . TRP A 1 113 ? -7.708 7.347 42.730 1.00 67.31 113 TRP A C 1
ATOM 892 O O . TRP A 1 113 ? -8.343 7.727 41.747 1.00 67.31 113 TRP A O 1
ATOM 902 N N . GLU A 1 114 ? -7.985 6.221 43.388 1.00 65.88 114 GLU A N 1
ATOM 903 C CA . GLU A 1 114 ? -9.117 5.369 43.016 1.00 65.88 114 GLU A CA 1
ATOM 904 C C . GLU A 1 114 ? -10.434 6.159 43.035 1.00 65.88 114 GLU A C 1
ATOM 906 O O . GLU A 1 114 ? -11.183 6.131 42.062 1.00 65.88 114 GLU A O 1
ATOM 911 N N . GLY A 1 115 ? -10.681 6.946 44.089 1.00 67.25 115 GLY A N 1
ATOM 912 C CA . GLY A 1 115 ? -11.872 7.795 44.150 1.00 67.25 115 GLY A CA 1
ATOM 913 C C . GLY A 1 115 ? -11.817 9.026 43.239 1.00 67.25 115 GLY A C 1
ATOM 914 O O . GLY A 1 115 ? -12.849 9.440 42.724 1.00 67.25 115 GLY A O 1
ATOM 915 N N . PHE A 1 116 ? -10.645 9.622 43.006 1.00 67.69 116 PHE A N 1
ATOM 916 C CA . PHE A 1 116 ? -10.508 10.766 42.096 1.00 67.69 116 PHE A CA 1
ATOM 917 C C . PHE A 1 116 ? -10.872 10.394 40.653 1.00 67.69 116 PHE A C 1
ATOM 919 O O . PHE A 1 116 ? -11.668 11.090 40.020 1.00 67.69 116 PHE A O 1
ATOM 926 N N . VAL A 1 117 ? -10.314 9.296 40.131 1.00 64.38 117 VAL A N 1
ATOM 927 C CA . VAL A 1 117 ? -10.504 8.889 38.730 1.00 64.38 117 VAL A CA 1
ATOM 928 C C . VAL A 1 117 ? -11.952 8.492 38.459 1.00 64.38 117 VAL A C 1
ATOM 930 O O . VAL A 1 117 ? -12.503 8.876 37.430 1.00 64.38 117 VAL A O 1
ATOM 933 N N . ASP A 1 118 ? -12.609 7.821 39.408 1.00 62.16 118 ASP A N 1
ATOM 934 C CA . ASP A 1 118 ? -14.007 7.407 39.262 1.00 62.16 118 ASP A CA 1
ATOM 935 C C . ASP A 1 118 ? -14.994 8.585 39.125 1.00 62.16 118 ASP A C 1
ATOM 937 O O . ASP A 1 118 ? -16.085 8.392 38.571 1.00 62.16 118 ASP A O 1
ATOM 941 N N . TYR A 1 119 ? -14.610 9.778 39.606 1.00 60.12 119 TYR A N 1
ATOM 942 C CA . TYR A 1 119 ? -15.460 10.972 39.702 1.00 60.12 119 TYR A CA 1
ATOM 943 C C . TYR A 1 119 ? -15.049 12.147 38.804 1.00 60.12 119 TYR A C 1
ATOM 945 O O . TYR A 1 119 ? -15.923 12.902 38.377 1.00 60.12 119 TYR A O 1
ATOM 953 N N . ILE A 1 120 ? -13.751 12.336 38.551 1.00 55.16 120 ILE A N 1
ATOM 954 C CA . ILE A 1 120 ? -13.202 13.457 37.763 1.00 55.16 120 ILE A CA 1
ATOM 955 C C . ILE A 1 120 ? -12.567 12.986 36.454 1.00 55.16 120 ILE A C 1
ATOM 957 O O . ILE A 1 120 ? -12.471 13.775 35.515 1.00 55.16 120 ILE A O 1
ATOM 961 N N . GLY A 1 121 ? -12.144 11.722 36.369 1.00 52.50 121 GLY A N 1
ATOM 962 C CA . GLY A 1 121 ? -11.545 11.175 35.157 1.00 52.50 121 GLY A CA 1
ATOM 963 C C . GLY A 1 121 ? -12.501 11.254 33.965 1.00 52.50 121 GLY A C 1
ATOM 964 O O . GLY A 1 121 ? -13.702 11.012 34.099 1.00 52.50 121 GLY A O 1
ATOM 965 N N . SER A 1 122 ? -11.965 11.576 32.785 1.00 47.53 122 SER A N 1
ATOM 966 C CA . SER A 1 122 ? -12.687 11.378 31.524 1.00 47.53 122 SER A CA 1
ATOM 967 C C . SER A 1 122 ? -13.063 9.898 31.361 1.00 47.53 122 SER A C 1
ATOM 969 O O . SER A 1 122 ? -12.476 9.024 32.005 1.00 47.53 122 SER A O 1
ATOM 971 N N . ALA A 1 123 ? -14.027 9.595 30.488 1.00 45.69 123 ALA A N 1
ATOM 972 C CA . ALA A 1 123 ? -14.421 8.209 30.215 1.00 45.69 123 ALA A CA 1
ATOM 973 C C . ALA A 1 123 ? -13.214 7.334 29.814 1.00 45.69 123 ALA A C 1
ATOM 975 O O . ALA A 1 123 ? -13.094 6.203 30.284 1.00 45.69 123 ALA A O 1
ATOM 976 N N . THR A 1 124 ? -12.284 7.899 29.042 1.00 44.16 124 THR A N 1
ATOM 977 C CA . THR A 1 124 ? -11.024 7.270 28.625 1.00 44.16 124 THR A CA 1
ATOM 978 C C . THR A 1 124 ? -10.094 6.999 29.809 1.00 44.16 124 THR A C 1
ATOM 980 O O . THR A 1 124 ? -9.687 5.858 30.023 1.00 44.16 124 THR A O 1
ATOM 983 N N . CYS A 1 125 ? -9.827 8.002 30.658 1.00 47.59 125 CYS A N 1
ATOM 984 C CA . CYS A 1 125 ? -8.973 7.828 31.839 1.00 47.59 125 CYS A CA 1
ATOM 985 C C . CYS A 1 125 ? -9.554 6.819 32.834 1.00 47.59 125 CYS A C 1
ATOM 987 O O . CYS A 1 125 ? -8.806 6.076 33.468 1.00 47.59 125 CYS A O 1
ATOM 989 N N . LYS A 1 126 ? -10.883 6.785 32.967 1.00 55.75 126 LYS A N 1
ATOM 990 C CA . LYS A 1 126 ? -11.582 5.821 33.816 1.00 55.75 126 LYS A CA 1
ATOM 991 C C . LYS A 1 126 ? -11.423 4.396 33.291 1.00 55.75 126 LYS A C 1
ATOM 993 O O . LYS A 1 126 ? -11.036 3.522 34.058 1.00 55.75 126 LYS A O 1
ATOM 998 N N . ARG A 1 127 ? -11.624 4.190 31.984 1.00 53.62 127 ARG A N 1
ATOM 999 C CA . ARG A 1 127 ? -11.418 2.896 31.316 1.00 53.62 127 ARG A CA 1
ATOM 1000 C C . ARG A 1 127 ? -9.978 2.403 31.482 1.00 53.62 127 ARG A C 1
ATOM 1002 O O . ARG A 1 127 ? -9.779 1.266 31.892 1.00 53.62 127 ARG A O 1
ATOM 1009 N N . TYR A 1 128 ? -8.987 3.267 31.261 1.00 52.31 128 TYR A N 1
ATOM 1010 C CA . TYR A 1 128 ? -7.575 2.934 31.477 1.00 52.31 128 TYR A CA 1
ATOM 1011 C C . TYR A 1 128 ? -7.288 2.519 32.928 1.00 52.31 128 TYR A C 1
ATOM 1013 O O . TYR A 1 128 ? -6.667 1.489 33.182 1.00 52.31 128 TYR A O 1
ATOM 1021 N N . TYR A 1 129 ? -7.778 3.279 33.907 1.00 57.69 129 TYR A N 1
ATOM 1022 C CA . TYR A 1 129 ? -7.569 2.951 35.319 1.00 57.69 129 TYR A CA 1
ATOM 1023 C C . TYR A 1 129 ? -8.318 1.696 35.775 1.00 57.69 129 TYR A C 1
ATOM 1025 O O . TYR A 1 129 ? -7.820 0.983 36.647 1.00 57.69 129 TYR A O 1
ATOM 1033 N N . ASP A 1 130 ? -9.481 1.398 35.197 1.00 60.50 130 ASP A N 1
ATOM 1034 C CA . ASP A 1 130 ? -10.188 0.137 35.426 1.00 60.50 130 ASP A CA 1
ATOM 1035 C C . ASP A 1 130 ? -9.359 -1.061 34.938 1.00 60.50 130 ASP A C 1
ATOM 1037 O O . ASP A 1 130 ? -9.246 -2.056 35.658 1.00 60.50 130 ASP A O 1
ATOM 1041 N N . LEU A 1 131 ? -8.680 -0.924 33.794 1.00 57.75 131 LEU A N 1
ATOM 1042 C CA . LEU A 1 131 ? -7.736 -1.925 33.283 1.00 57.75 131 LEU A CA 1
ATOM 1043 C C . LEU A 1 131 ? -6.512 -2.067 34.202 1.00 57.75 131 LEU A C 1
ATOM 1045 O O . LEU A 1 131 ? -6.134 -3.183 34.554 1.00 57.75 131 LEU A O 1
ATOM 1049 N N . VAL A 1 132 ? -5.950 -0.957 34.702 1.00 56.09 132 VAL A N 1
ATOM 1050 C CA . VAL A 1 132 ? -4.874 -0.980 35.719 1.00 56.09 132 VAL A CA 1
ATOM 1051 C C . VAL A 1 132 ? -5.318 -1.689 37.004 1.00 56.09 132 VAL A C 1
ATOM 1053 O O . VAL A 1 132 ? -4.567 -2.486 37.573 1.00 56.09 132 VAL A O 1
ATOM 1056 N N . ARG A 1 133 ? -6.550 -1.444 37.463 1.00 64.69 133 ARG A N 1
ATOM 1057 C CA . ARG A 1 133 ? -7.140 -2.055 38.664 1.00 64.69 133 ARG A CA 1
ATOM 1058 C C . ARG A 1 133 ? -7.309 -3.562 38.497 1.00 64.69 133 ARG A C 1
ATOM 1060 O O . ARG A 1 133 ? -7.011 -4.335 39.411 1.00 64.69 133 ARG A O 1
ATOM 1067 N N . GLU A 1 134 ? -7.800 -3.988 37.344 1.00 63.81 134 GLU A N 1
ATOM 1068 C CA . GLU A 1 134 ? -7.974 -5.397 37.017 1.00 63.81 134 GLU A CA 1
ATOM 1069 C C . GLU A 1 134 ? -6.617 -6.098 36.837 1.00 63.81 134 GLU A C 1
ATOM 1071 O O . GLU A 1 134 ? -6.414 -7.185 37.381 1.00 63.81 134 GLU A O 1
ATOM 1076 N N . ALA A 1 135 ? -5.632 -5.421 36.244 1.00 58.19 135 ALA A N 1
ATOM 1077 C CA . ALA A 1 135 ? -4.268 -5.923 36.128 1.00 58.19 135 ALA A CA 1
ATOM 1078 C C . ALA A 1 135 ? -3.584 -6.086 37.500 1.00 58.19 135 ALA A C 1
ATOM 1080 O O . ALA A 1 135 ? -2.891 -7.074 37.766 1.00 58.19 135 ALA A O 1
ATOM 1081 N N . GLY A 1 136 ? -3.829 -5.152 38.423 1.00 56.44 136 GLY A N 1
ATOM 1082 C CA . GLY A 1 136 ? -3.392 -5.258 39.815 1.00 56.44 136 GLY A CA 1
ATOM 1083 C C . GLY A 1 136 ? -3.989 -6.478 40.526 1.00 56.44 136 GLY A C 1
ATOM 1084 O O . GLY A 1 136 ? -3.262 -7.231 41.176 1.00 56.44 136 GLY A O 1
ATOM 1085 N N . LYS A 1 137 ? -5.294 -6.740 40.346 1.00 70.38 137 LYS A N 1
ATOM 1086 C CA . LYS A 1 137 ? -5.971 -7.941 40.885 1.00 70.38 137 LYS A CA 1
ATOM 1087 C C . LYS A 1 137 ? -5.420 -9.232 40.292 1.00 70.38 137 LYS A C 1
ATOM 1089 O O . LYS A 1 137 ? -5.288 -10.234 40.997 1.00 70.38 137 LYS A O 1
ATOM 1094 N N . LEU A 1 138 ? -5.087 -9.205 39.007 1.00 64.25 138 LEU A N 1
ATOM 1095 C CA . LEU A 1 138 ? -4.493 -10.333 38.305 1.00 64.25 138 LEU A CA 1
ATOM 1096 C C . LEU A 1 138 ? -3.012 -10.517 38.636 1.00 64.25 138 LEU A C 1
ATOM 1098 O O . LEU A 1 138 ? -2.486 -11.586 38.346 1.00 64.25 138 LEU A O 1
ATOM 1102 N N . LYS A 1 139 ? -2.379 -9.565 39.336 1.00 69.31 139 LYS A N 1
ATOM 1103 C CA . LYS A 1 139 ? -0.951 -9.544 39.675 1.00 69.31 139 LYS A CA 1
ATOM 1104 C C . LYS A 1 139 ? -0.041 -9.570 38.448 1.00 69.31 139 LYS A C 1
ATOM 1106 O O . LYS A 1 139 ? 0.944 -10.304 38.398 1.00 69.31 139 LYS A O 1
ATOM 1111 N N . CYS A 1 140 ? -0.339 -8.721 37.477 1.00 56.09 140 CYS A N 1
ATOM 1112 C CA . CYS A 1 140 ? 0.352 -8.646 36.190 1.00 56.09 140 CYS A CA 1
ATOM 1113 C C . CYS A 1 140 ? 1.859 -8.298 36.228 1.00 56.09 140 CYS A C 1
ATOM 1115 O O . CYS A 1 140 ? 2.482 -8.200 35.177 1.00 56.09 140 CYS A O 1
ATOM 1117 N N . GLY A 1 141 ? 2.464 -8.139 37.412 1.00 48.62 141 GLY A N 1
ATOM 1118 C CA . GLY A 1 141 ? 3.915 -8.020 37.613 1.00 48.62 141 GLY A CA 1
ATOM 1119 C C . GLY A 1 141 ? 4.623 -9.325 38.015 1.00 48.62 141 GLY A C 1
ATOM 1120 O O . GLY A 1 141 ? 5.843 -9.336 38.163 1.00 48.62 141 GLY A O 1
ATOM 1121 N N . GLU A 1 142 ? 3.888 -10.424 38.216 1.00 57.66 142 GLU A N 1
ATOM 1122 C CA . GLU A 1 142 ? 4.453 -11.752 38.483 1.00 57.66 142 GLU A CA 1
ATOM 1123 C C . GLU A 1 142 ? 4.683 -12.503 37.150 1.00 57.66 142 GLU A C 1
ATOM 1125 O O . GLU A 1 142 ? 3.838 -12.474 36.253 1.00 57.66 142 GLU A O 1
ATOM 1130 N N . LYS A 1 143 ? 5.837 -13.179 37.003 1.00 51.38 143 LYS A N 1
ATOM 1131 C CA . LYS A 1 143 ? 6.313 -13.780 35.731 1.00 51.38 143 LYS A CA 1
ATOM 1132 C C . LYS A 1 143 ? 5.319 -14.737 35.053 1.00 51.38 143 LYS A C 1
ATOM 1134 O O . LYS A 1 143 ? 5.376 -14.894 33.837 1.00 51.38 143 LYS A O 1
ATOM 1139 N N . ASP A 1 144 ? 4.408 -15.334 35.814 1.00 53.28 144 ASP A N 1
ATOM 1140 C CA . ASP A 1 144 ? 3.545 -16.424 35.352 1.00 53.28 144 ASP A CA 1
ATOM 1141 C C . ASP A 1 144 ? 2.220 -15.955 34.715 1.00 53.28 144 ASP A C 1
ATOM 1143 O O . ASP A 1 144 ? 1.470 -16.782 34.201 1.00 53.28 144 ASP A O 1
ATOM 1147 N N . LYS A 1 145 ? 1.919 -14.644 34.716 1.00 49.47 145 LYS A N 1
ATOM 1148 C CA . LYS A 1 145 ? 0.644 -14.088 34.202 1.00 49.47 145 LYS A CA 1
ATOM 1149 C C . LYS A 1 145 ? 0.785 -13.042 33.089 1.00 49.47 145 LYS A C 1
ATOM 1151 O O . LYS A 1 145 ? -0.183 -12.396 32.701 1.00 49.47 145 LYS A O 1
ATOM 1156 N N . ALA A 1 146 ? 1.982 -12.910 32.522 1.00 51.41 146 ALA A N 1
ATOM 1157 C CA . ALA A 1 146 ? 2.330 -11.875 31.544 1.00 51.41 146 ALA A CA 1
ATOM 1158 C C . ALA A 1 146 ? 1.581 -11.950 30.192 1.00 51.41 146 ALA A C 1
ATOM 1160 O O . ALA A 1 146 ? 1.716 -11.040 29.375 1.00 51.41 146 ALA A O 1
ATOM 1161 N N . THR A 1 147 ? 0.854 -13.033 29.906 1.00 51.88 147 THR A N 1
ATOM 1162 C CA . THR A 1 147 ? 0.104 -13.198 28.646 1.00 51.88 147 THR A CA 1
ATOM 1163 C C . THR A 1 147 ? -1.323 -12.660 28.772 1.00 51.88 147 THR A C 1
ATOM 1165 O O . THR A 1 147 ? -1.714 -11.818 27.978 1.00 51.88 147 THR A O 1
ATOM 1168 N N . GLU A 1 148 ? -2.044 -13.047 29.828 1.00 52.84 148 GLU A N 1
ATOM 1169 C CA . GLU A 1 148 ? -3.430 -12.622 30.117 1.00 52.84 148 GLU A CA 1
ATOM 1170 C C . GLU A 1 148 ? -3.520 -11.103 30.361 1.00 52.84 148 GLU A C 1
ATOM 1172 O O . GLU A 1 148 ? -4.455 -10.428 29.953 1.00 52.84 148 GLU A O 1
ATOM 1177 N N . CYS A 1 149 ? -2.474 -10.539 30.965 1.00 52.03 149 CYS A N 1
ATOM 1178 C CA . CYS A 1 149 ? -2.364 -9.112 31.250 1.00 52.03 149 CYS A CA 1
ATOM 1179 C C . CYS A 1 149 ? -1.971 -8.249 30.044 1.00 52.03 149 CYS A C 1
ATOM 1181 O O . CYS A 1 149 ? -2.103 -7.029 30.100 1.00 52.03 149 CYS A O 1
ATOM 1183 N N . ARG A 1 150 ? -1.440 -8.858 28.976 1.00 50.44 150 ARG A N 1
ATOM 1184 C CA . ARG A 1 150 ? -0.983 -8.141 27.775 1.00 50.44 150 ARG A CA 1
ATOM 1185 C C . ARG A 1 150 ? -2.153 -7.698 26.901 1.00 50.44 150 ARG A C 1
ATOM 1187 O O . ARG A 1 150 ? -2.096 -6.630 26.308 1.00 50.44 150 ARG A O 1
ATOM 1194 N N . GLU A 1 151 ? -3.216 -8.494 26.886 1.00 51.69 151 GLU A N 1
ATOM 1195 C CA . GLU A 1 151 ? -4.462 -8.214 26.164 1.00 51.69 151 GLU A CA 1
ATOM 1196 C C . GLU A 1 151 ? -5.257 -7.061 26.804 1.00 51.69 151 GLU A C 1
ATOM 1198 O O . GLU A 1 151 ? -6.069 -6.424 26.148 1.00 51.69 151 GLU A O 1
ATOM 1203 N N . MET A 1 152 ? -4.991 -6.736 28.074 1.00 47.41 152 MET A N 1
ATOM 1204 C CA . MET A 1 152 ? -5.734 -5.712 28.815 1.00 47.41 152 MET A CA 1
ATOM 1205 C C . MET A 1 152 ? -5.305 -4.267 28.532 1.00 47.41 152 MET A C 1
ATOM 1207 O O . MET A 1 152 ? -6.036 -3.355 28.892 1.00 47.41 152 MET A O 1
ATOM 1211 N N . PHE A 1 153 ? -4.133 -4.023 27.940 1.00 47.09 153 PHE A N 1
ATOM 1212 C CA . PHE A 1 153 ? -3.571 -2.667 27.788 1.00 47.09 153 PHE A CA 1
ATOM 1213 C C . PHE A 1 153 ? -3.385 -2.223 26.331 1.00 47.09 153 PHE A C 1
ATOM 1215 O O . PHE A 1 153 ? -2.556 -1.357 26.054 1.00 47.09 153 PHE A O 1
ATOM 1222 N N . GLN A 1 154 ? -4.135 -2.791 25.388 1.00 45.09 154 GLN A N 1
ATOM 1223 C CA . GLN A 1 154 ? -4.118 -2.311 24.005 1.00 45.09 154 GLN A CA 1
ATOM 1224 C C . GLN A 1 154 ? -4.708 -0.888 23.941 1.00 45.09 154 GLN A C 1
ATOM 1226 O O . GLN A 1 154 ? -5.888 -0.684 24.213 1.00 45.09 154 GLN A O 1
ATOM 1231 N N . CYS A 1 155 ? -3.853 0.101 23.658 1.00 32.44 155 CYS A N 1
ATOM 1232 C CA . CYS A 1 155 ? -4.254 1.459 23.267 1.00 32.44 155 CYS A CA 1
ATOM 1233 C C . CYS A 1 155 ? -4.868 1.420 21.854 1.00 32.44 155 CYS A C 1
ATOM 1235 O O . CYS A 1 155 ? -4.516 0.520 21.098 1.00 32.44 155 CYS A O 1
ATOM 1237 N N . ASP A 1 156 ? -5.758 2.367 21.523 1.00 42.59 156 ASP A N 1
ATOM 1238 C CA . ASP A 1 156 ? -6.708 2.379 20.385 1.00 42.59 156 ASP A CA 1
ATOM 1239 C C . ASP A 1 156 ? -6.084 2.400 18.955 1.00 42.59 156 ASP A C 1
ATOM 1241 O O . ASP A 1 156 ? -6.375 3.250 18.113 1.00 42.59 156 ASP A O 1
ATOM 1245 N N . ALA A 1 157 ? -5.265 1.396 18.647 1.00 47.56 157 ALA A N 1
ATOM 1246 C CA . ALA A 1 157 ? -4.969 0.871 17.321 1.00 47.56 157 ALA A CA 1
ATOM 1247 C C . ALA A 1 157 ? -5.048 -0.660 17.420 1.00 47.56 157 ALA A C 1
ATOM 1249 O O . ALA A 1 157 ? -4.454 -1.250 18.322 1.00 47.56 157 ALA A O 1
ATOM 1250 N N . GLU A 1 158 ? -5.769 -1.313 16.505 1.00 68.19 158 GLU A N 1
ATOM 1251 C CA . GLU A 1 158 ? -5.942 -2.773 16.552 1.00 68.19 158 GLU A CA 1
ATOM 1252 C C . GLU A 1 158 ? -4.582 -3.481 16.438 1.00 68.19 158 GLU A C 1
ATOM 1254 O O . GLU A 1 158 ? -4.287 -4.453 17.136 1.00 68.19 158 GLU A O 1
ATOM 1259 N N . PHE A 1 159 ? -3.713 -2.942 15.578 1.00 77.81 159 PHE A N 1
ATOM 1260 C CA . PHE A 1 159 ? -2.298 -3.280 15.545 1.00 77.81 159 PHE A CA 1
ATOM 1261 C C . PHE A 1 159 ? -1.460 -2.124 14.994 1.00 77.81 159 PHE A C 1
ATOM 1263 O O . PHE A 1 159 ? -1.931 -1.279 14.224 1.00 77.81 159 PHE A O 1
ATOM 1270 N N . VAL A 1 160 ? -0.174 -2.146 15.345 1.00 79.75 160 VAL A N 1
ATOM 1271 C CA . VAL A 1 160 ? 0.838 -1.206 14.860 1.00 79.75 160 VAL A CA 1
ATOM 1272 C C . VAL A 1 160 ? 2.141 -1.961 14.617 1.00 79.75 160 VAL A C 1
ATOM 1274 O O . VAL A 1 160 ? 2.677 -2.597 15.523 1.00 79.75 160 VAL A O 1
ATOM 1277 N N . TYR A 1 161 ? 2.665 -1.850 13.401 1.00 80.25 161 TYR A N 1
ATOM 1278 C CA . TYR A 1 161 ? 3.996 -2.298 13.006 1.00 80.25 161 TYR A CA 1
ATOM 1279 C C . TYR A 1 161 ? 4.826 -1.067 12.632 1.00 80.25 161 TYR A C 1
ATOM 1281 O O . TYR A 1 161 ? 4.688 -0.523 11.537 1.00 80.25 161 TYR A O 1
ATOM 1289 N N . TYR A 1 162 ? 5.679 -0.607 13.552 1.00 77.69 162 TYR A N 1
ATOM 1290 C CA . TYR A 1 162 ? 6.671 0.443 13.261 1.00 77.69 162 TYR A CA 1
ATOM 1291 C C . TYR A 1 162 ? 7.769 -0.052 12.317 1.00 77.69 162 TYR A C 1
ATOM 1293 O O . TYR A 1 162 ? 8.309 0.712 11.524 1.00 77.69 162 TYR A O 1
ATOM 1301 N N . ASN A 1 163 ? 8.070 -1.342 12.423 1.00 80.31 163 ASN A N 1
ATOM 1302 C CA . ASN A 1 163 ? 8.895 -2.134 11.532 1.00 80.31 163 ASN A CA 1
ATOM 1303 C C . ASN A 1 163 ? 8.372 -3.583 11.567 1.00 80.31 163 ASN A C 1
ATOM 1305 O O . ASN A 1 163 ? 7.395 -3.881 12.261 1.00 80.31 163 ASN A O 1
ATOM 1309 N N . PHE A 1 164 ? 9.031 -4.489 10.851 1.00 81.62 164 PHE A N 1
ATOM 1310 C CA . PHE A 1 164 ? 8.648 -5.900 10.788 1.00 81.62 164 PHE A CA 1
ATOM 1311 C C . PHE A 1 164 ? 9.652 -6.823 11.488 1.00 81.62 164 PHE A C 1
ATOM 1313 O O . PHE A 1 164 ? 9.784 -7.988 11.112 1.00 81.62 164 PHE A O 1
ATOM 1320 N N . ASP A 1 165 ? 10.327 -6.330 12.537 1.00 70.31 165 ASP A N 1
ATOM 1321 C CA . ASP A 1 165 ? 11.187 -7.163 13.394 1.00 70.31 165 ASP A CA 1
ATOM 1322 C C . ASP A 1 165 ? 10.362 -8.278 14.072 1.00 70.31 165 ASP A C 1
ATOM 1324 O O . ASP A 1 165 ? 10.865 -9.367 14.354 1.00 70.31 165 ASP A O 1
ATOM 1328 N N . GLY A 1 166 ? 9.068 -8.019 14.293 1.00 68.19 166 GLY A N 1
ATOM 1329 C CA . GLY A 1 166 ? 8.069 -9.010 14.673 1.00 68.19 166 GLY A CA 1
ATOM 1330 C C . GLY A 1 166 ? 6.875 -8.992 13.720 1.00 68.19 166 GLY A C 1
ATOM 1331 O O . GLY A 1 166 ? 6.248 -7.960 13.515 1.00 68.19 166 GLY A O 1
ATOM 1332 N N . THR A 1 167 ? 6.512 -10.157 13.188 1.00 74.19 167 THR A N 1
ATOM 1333 C CA . THR A 1 167 ? 5.351 -10.349 12.298 1.00 74.19 167 THR A CA 1
ATOM 1334 C C . THR A 1 167 ? 4.171 -11.017 12.998 1.00 74.19 167 THR A C 1
ATOM 1336 O O . THR A 1 167 ? 3.313 -11.622 12.358 1.00 74.19 167 THR A O 1
ATOM 1339 N N . THR A 1 168 ? 4.116 -10.944 14.330 1.00 74.88 168 THR A N 1
ATOM 1340 C CA . THR A 1 168 ? 3.032 -11.534 15.125 1.00 74.88 168 THR A CA 1
ATOM 1341 C C . THR A 1 168 ? 1.683 -11.057 14.605 1.00 74.88 168 THR A C 1
ATOM 1343 O O . THR A 1 168 ? 1.440 -9.857 14.562 1.00 74.88 168 THR A O 1
ATOM 1346 N N . GLY A 1 169 ? 0.805 -11.989 14.236 1.00 77.25 169 GLY A N 1
ATOM 1347 C CA . GLY A 1 169 ? -0.513 -11.670 13.682 1.00 77.25 169 GLY A CA 1
ATOM 1348 C C . GLY A 1 169 ? -0.549 -11.520 12.160 1.00 77.25 169 GLY A C 1
ATOM 1349 O O . GLY A 1 169 ? -1.635 -11.338 11.629 1.00 77.25 169 GLY A O 1
ATOM 1350 N N . LEU A 1 170 ? 0.574 -11.657 11.448 1.00 86.69 170 LEU A N 1
ATOM 1351 C CA . LEU A 1 170 ? 0.610 -11.678 9.984 1.00 86.69 170 LEU A CA 1
ATOM 1352 C C . LEU A 1 170 ? 0.717 -13.107 9.448 1.00 86.69 170 LEU A C 1
ATOM 1354 O O . LEU A 1 170 ? 1.462 -13.935 9.970 1.00 86.69 170 LEU A O 1
ATOM 1358 N N . VAL A 1 171 ? -0.012 -13.375 8.368 1.00 89.44 171 VAL A N 1
ATOM 1359 C CA . VAL A 1 171 ? 0.078 -14.605 7.577 1.00 89.44 171 VAL A CA 1
ATOM 1360 C C . VAL A 1 171 ? 0.649 -14.246 6.213 1.00 89.44 171 VAL A C 1
ATOM 1362 O O . VAL A 1 171 ? 0.038 -13.475 5.476 1.00 89.44 171 VAL A O 1
ATOM 1365 N N . LEU A 1 172 ? 1.827 -14.784 5.897 1.00 92.94 172 LEU A N 1
ATOM 1366 C CA . LEU A 1 172 ? 2.544 -14.550 4.645 1.00 92.94 172 LEU A CA 1
ATOM 1367 C C . LEU A 1 172 ? 2.326 -15.753 3.718 1.00 92.94 172 LEU A C 1
ATOM 1369 O O . LEU A 1 172 ? 2.567 -16.889 4.119 1.00 92.94 172 LEU A O 1
ATOM 1373 N N . ASN A 1 173 ? 1.893 -15.509 2.479 1.00 93.56 173 ASN A N 1
ATOM 1374 C CA . ASN A 1 173 ? 1.717 -16.546 1.459 1.00 93.56 173 ASN A CA 1
ATOM 1375 C C . ASN A 1 173 ? 2.521 -16.231 0.191 1.00 93.56 173 ASN A C 1
ATOM 1377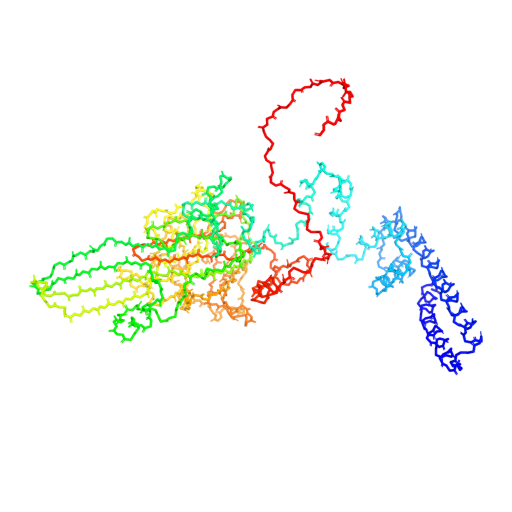 O O . ASN A 1 173 ? 2.787 -15.071 -0.140 1.00 93.56 173 ASN A O 1
ATOM 1381 N N . GLY A 1 174 ? 2.820 -17.275 -0.584 1.00 92.94 174 GLY A N 1
ATOM 1382 C CA . GLY A 1 174 ? 3.515 -17.144 -1.863 1.00 92.94 174 GLY A CA 1
ATOM 1383 C C . GLY A 1 174 ? 4.970 -16.721 -1.668 1.00 92.94 174 GLY A C 1
ATOM 1384 O O . GLY A 1 174 ? 5.733 -17.443 -1.034 1.00 92.94 174 GLY A O 1
ATOM 1385 N N . LYS A 1 175 ? 5.342 -15.573 -2.244 1.00 92.88 175 LYS A N 1
ATOM 1386 C CA . LYS A 1 175 ? 6.689 -14.972 -2.176 1.00 92.88 175 LYS A CA 1
ATOM 1387 C C . LYS A 1 175 ? 6.819 -13.818 -1.174 1.00 92.88 175 LYS A C 1
ATOM 1389 O O . LYS A 1 175 ? 7.733 -13.008 -1.264 1.00 92.88 175 LYS A O 1
ATOM 1394 N N . ALA A 1 176 ? 5.873 -13.711 -0.240 1.00 93.25 176 ALA A N 1
ATOM 1395 C CA . ALA A 1 176 ? 5.999 -12.751 0.847 1.00 93.25 176 ALA A CA 1
ATOM 1396 C C . ALA A 1 176 ? 7.065 -13.217 1.846 1.00 93.25 176 ALA A C 1
ATOM 1398 O O . ALA A 1 176 ? 7.080 -14.380 2.252 1.00 93.25 176 ALA A O 1
ATOM 1399 N N . ALA A 1 177 ? 7.908 -12.292 2.291 1.00 91.25 177 ALA A N 1
ATOM 1400 C CA . ALA A 1 177 ? 9.020 -12.557 3.194 1.00 91.25 177 ALA A CA 1
ATOM 1401 C C . ALA A 1 177 ? 9.272 -11.366 4.127 1.00 91.25 177 ALA A C 1
ATOM 1403 O O . ALA A 1 177 ? 8.791 -10.256 3.895 1.00 91.25 177 ALA A O 1
ATOM 1404 N N . THR A 1 178 ? 10.073 -11.573 5.170 1.00 87.44 178 THR A N 1
ATOM 1405 C CA . THR A 1 178 ? 10.699 -10.463 5.901 1.00 87.44 178 THR A CA 1
ATOM 1406 C C . THR A 1 178 ? 12.161 -10.358 5.524 1.00 87.44 178 THR A C 1
ATOM 1408 O O . THR A 1 178 ? 12.836 -11.363 5.319 1.00 87.44 178 THR A O 1
ATOM 1411 N N . THR A 1 179 ? 12.667 -9.139 5.405 1.00 79.62 179 THR A N 1
ATOM 1412 C CA . THR A 1 179 ? 14.047 -8.904 4.967 1.00 79.62 179 THR A CA 1
ATOM 1413 C C . THR A 1 179 ? 14.601 -7.604 5.546 1.00 79.62 179 THR A C 1
ATOM 1415 O O . THR A 1 179 ? 13.871 -6.820 6.143 1.00 79.62 179 THR A O 1
ATOM 1418 N N . SER A 1 180 ? 15.897 -7.367 5.385 1.00 74.44 180 SER A N 1
ATOM 1419 C CA . SER A 1 180 ? 16.572 -6.111 5.692 1.00 74.44 180 SER A CA 1
ATOM 1420 C C . SER A 1 180 ? 17.313 -5.609 4.443 1.00 74.44 180 SER A C 1
ATOM 1422 O O . SER A 1 180 ? 17.465 -6.306 3.450 1.00 74.44 180 SER A O 1
ATOM 1424 N N . CYS A 1 181 ? 17.735 -4.348 4.448 1.00 68.69 181 CYS A N 1
ATOM 1425 C CA . CYS A 1 181 ? 18.730 -3.833 3.491 1.00 68.69 181 CYS A CA 1
ATOM 1426 C C . CYS A 1 181 ? 20.116 -4.440 3.737 1.00 68.69 181 CYS A C 1
ATOM 1428 O O . CYS A 1 181 ? 20.942 -4.446 2.825 1.00 68.69 181 CYS A O 1
ATOM 1430 N N . ALA A 1 182 ? 20.382 -4.899 4.962 1.00 66.62 182 ALA A N 1
ATOM 1431 C CA . ALA A 1 182 ? 21.581 -5.643 5.283 1.00 66.62 182 ALA A CA 1
ATOM 1432 C C . ALA A 1 182 ? 21.376 -7.097 4.835 1.00 66.62 182 ALA A C 1
ATOM 1434 O O . ALA A 1 182 ? 20.262 -7.600 5.001 1.00 66.62 182 ALA A O 1
ATOM 1435 N N . PRO A 1 183 ? 22.415 -7.777 4.311 1.00 62.06 183 PRO A N 1
ATOM 1436 C CA . PRO A 1 183 ? 22.326 -9.181 3.931 1.00 62.06 183 PRO A CA 1
ATOM 1437 C C . PRO A 1 183 ? 21.747 -10.006 5.081 1.00 62.06 183 PRO A C 1
ATOM 1439 O O . PRO A 1 183 ? 22.378 -10.170 6.130 1.00 62.06 183 PRO A O 1
ATOM 1442 N N . PHE A 1 184 ? 20.518 -10.479 4.898 1.00 64.38 184 PHE A N 1
ATOM 1443 C CA . PHE A 1 184 ? 19.762 -11.149 5.943 1.00 64.38 184 PHE A CA 1
ATOM 1444 C C . PHE A 1 184 ? 19.680 -12.637 5.609 1.00 64.38 184 PHE A C 1
ATOM 1446 O O . PHE A 1 184 ? 18.869 -13.066 4.791 1.00 64.38 184 PHE A O 1
ATOM 1453 N N . SER A 1 185 ? 20.562 -13.436 6.216 1.00 62.47 185 SER A N 1
ATOM 1454 C CA . SER A 1 185 ? 20.588 -14.879 5.970 1.00 62.47 185 SER A CA 1
ATOM 1455 C C . SER A 1 185 ? 19.313 -15.548 6.488 1.00 62.47 185 SER A C 1
ATOM 1457 O O . SER A 1 185 ? 18.911 -15.274 7.625 1.00 62.47 185 SER A O 1
ATOM 1459 N N . PRO A 1 186 ? 18.726 -16.487 5.724 1.00 65.81 186 PRO A N 1
ATOM 1460 C CA . PRO A 1 186 ? 17.612 -17.282 6.202 1.00 65.81 186 PRO A CA 1
ATOM 1461 C C . PRO A 1 186 ? 17.929 -17.971 7.525 1.00 65.81 186 PRO A C 1
ATOM 1463 O O . PRO A 1 186 ? 18.989 -18.580 7.691 1.00 65.81 186 PRO A O 1
ATOM 1466 N N . THR A 1 187 ? 17.010 -17.869 8.481 1.00 61.91 187 THR A N 1
ATOM 1467 C CA . THR A 1 187 ? 17.155 -18.545 9.776 1.00 61.91 187 THR A CA 1
ATOM 1468 C C . THR A 1 187 ? 16.497 -19.919 9.720 1.00 61.91 187 THR A C 1
ATOM 1470 O O . THR A 1 187 ? 15.422 -20.061 9.150 1.00 61.91 187 THR A O 1
ATOM 1473 N N . GLU A 1 188 ? 17.065 -20.929 10.387 1.00 58.28 188 GLU A N 1
ATOM 1474 C CA . GLU A 1 188 ? 16.423 -22.255 10.499 1.00 58.28 188 GLU A CA 1
ATOM 1475 C C . GLU A 1 188 ? 15.052 -22.210 11.209 1.00 58.28 188 GLU A C 1
ATOM 1477 O O . GLU A 1 188 ? 14.279 -23.162 11.135 1.00 58.28 188 GLU A O 1
ATOM 1482 N N . TYR A 1 189 ? 14.748 -21.108 11.904 1.00 52.53 189 TYR A N 1
ATOM 1483 C CA . TYR A 1 189 ? 13.544 -20.923 12.716 1.00 52.53 189 TYR A CA 1
ATOM 1484 C C . TYR A 1 189 ? 12.391 -20.225 11.982 1.00 52.53 189 TYR A C 1
ATOM 1486 O O . TYR A 1 189 ? 11.286 -20.180 12.520 1.00 52.53 189 TYR A O 1
ATOM 1494 N N . SER A 1 190 ? 12.625 -19.674 10.788 1.00 66.69 190 SER A N 1
ATOM 1495 C CA . SER A 1 190 ? 11.596 -19.006 9.988 1.00 66.69 190 SER A CA 1
ATOM 1496 C C . SER A 1 190 ? 11.857 -19.214 8.503 1.00 66.69 190 SER A C 1
ATOM 1498 O O . SER A 1 190 ? 12.881 -18.776 7.985 1.00 66.69 190 SER A O 1
ATOM 1500 N N . GLU A 1 191 ? 10.899 -19.838 7.818 1.00 72.25 191 GLU A N 1
ATOM 1501 C CA . GLU A 1 191 ? 10.936 -20.059 6.367 1.00 72.25 191 GLU A CA 1
ATOM 1502 C C . GLU A 1 191 ? 10.759 -18.774 5.547 1.00 72.25 191 GLU A C 1
ATOM 1504 O O . GLU A 1 191 ? 11.045 -18.780 4.357 1.00 72.25 191 GLU A O 1
ATOM 1509 N N . PHE A 1 192 ? 10.305 -17.683 6.177 1.00 80.50 192 PHE A N 1
ATOM 1510 C CA . PHE A 1 192 ? 10.016 -16.406 5.517 1.00 80.50 192 PHE A CA 1
ATOM 1511 C C . PHE A 1 192 ? 11.094 -15.349 5.749 1.00 80.50 192 PHE A C 1
ATOM 1513 O O . PHE A 1 192 ? 11.203 -14.397 4.981 1.00 80.50 192 PHE A O 1
ATOM 1520 N N . ALA A 1 193 ? 11.880 -15.476 6.817 1.00 80.88 193 ALA A N 1
ATOM 1521 C CA . ALA A 1 193 ? 12.886 -14.479 7.149 1.00 80.88 193 ALA A CA 1
ATOM 1522 C C . ALA A 1 193 ? 14.098 -14.661 6.225 1.00 80.88 193 ALA A C 1
ATOM 1524 O O . ALA A 1 193 ? 14.732 -15.709 6.261 1.00 80.88 193 ALA A O 1
ATOM 1525 N N . GLY A 1 194 ? 14.394 -13.671 5.382 1.00 74.06 194 GLY A N 1
ATOM 1526 C CA . GLY A 1 194 ? 15.475 -13.700 4.386 1.00 74.06 194 GLY A CA 1
ATOM 1527 C C . GLY A 1 194 ? 15.184 -14.509 3.119 1.00 74.06 194 GLY A C 1
ATOM 1528 O O . GLY A 1 194 ? 16.064 -14.642 2.275 1.00 74.06 194 GLY A O 1
ATOM 1529 N N . ALA A 1 195 ? 13.976 -15.060 2.962 1.00 72.56 195 ALA A N 1
ATOM 1530 C CA . ALA A 1 195 ? 13.657 -16.046 1.922 1.00 72.56 195 ALA A CA 1
ATOM 1531 C C . ALA A 1 195 ? 13.497 -15.480 0.494 1.00 72.56 195 ALA A C 1
ATOM 1533 O O . ALA A 1 195 ? 13.399 -16.247 -0.459 1.00 72.56 195 ALA A O 1
ATOM 1534 N N . ASP A 1 196 ? 13.511 -14.153 0.349 1.00 76.00 196 ASP A N 1
ATOM 1535 C CA . ASP A 1 196 ? 13.362 -13.422 -0.916 1.00 76.00 196 ASP A CA 1
ATOM 1536 C C . ASP A 1 196 ? 14.262 -12.159 -0.902 1.00 76.00 196 ASP A C 1
ATOM 1538 O O . ASP A 1 196 ? 13.855 -11.052 -1.276 1.00 76.00 196 ASP A O 1
ATOM 1542 N N . ASP A 1 197 ? 15.506 -12.299 -0.410 1.00 74.81 197 ASP A N 1
ATOM 1543 C CA . ASP A 1 197 ? 16.491 -11.200 -0.396 1.00 74.81 197 ASP A CA 1
ATOM 1544 C C . ASP A 1 197 ? 17.322 -11.041 -1.679 1.00 74.81 197 ASP A C 1
ATOM 1546 O O . ASP A 1 197 ? 18.186 -10.167 -1.775 1.00 74.81 197 ASP A O 1
ATOM 1550 N N . ASP A 1 198 ? 17.009 -11.830 -2.708 1.00 74.19 198 ASP A N 1
ATOM 1551 C CA . ASP A 1 198 ? 17.706 -11.775 -3.987 1.00 74.19 198 ASP A CA 1
ATOM 1552 C C . ASP A 1 198 ? 17.555 -10.400 -4.664 1.00 74.19 198 ASP A C 1
ATOM 1554 O O . ASP A 1 198 ? 16.464 -9.825 -4.789 1.00 74.19 198 ASP A O 1
ATOM 1558 N N . ARG A 1 199 ? 18.697 -9.865 -5.106 1.00 76.38 199 ARG A N 1
ATOM 1559 C CA . ARG A 1 199 ? 18.833 -8.545 -5.749 1.00 76.38 199 ARG A CA 1
ATOM 1560 C C . ARG A 1 199 ? 18.979 -8.626 -7.259 1.00 76.38 199 ARG A C 1
ATOM 1562 O O . ARG A 1 199 ? 18.855 -7.613 -7.932 1.00 76.38 199 ARG A O 1
ATOM 1569 N N . GLU A 1 200 ? 19.252 -9.810 -7.791 1.00 82.12 200 GLU A N 1
ATOM 1570 C CA . GLU A 1 200 ? 19.564 -9.992 -9.201 1.00 82.12 200 GLU A CA 1
ATOM 1571 C C . GLU A 1 200 ? 18.739 -11.127 -9.798 1.00 82.12 200 GLU A C 1
ATOM 1573 O O . GLU A 1 200 ? 18.689 -12.239 -9.271 1.00 82.12 200 GLU A O 1
ATOM 1578 N N . ALA A 1 201 ? 18.134 -10.848 -10.946 1.00 90.19 201 ALA A N 1
ATOM 1579 C CA . ALA A 1 201 ? 17.508 -11.839 -11.800 1.00 90.19 201 ALA A CA 1
ATOM 1580 C C . ALA A 1 201 ? 17.871 -11.577 -13.260 1.00 90.19 201 ALA A C 1
ATOM 1582 O O . ALA A 1 201 ? 18.166 -10.445 -13.656 1.00 90.19 201 ALA A O 1
ATOM 1583 N N . ALA A 1 202 ? 17.809 -12.621 -14.079 1.00 91.50 202 ALA A N 1
ATOM 1584 C CA . ALA A 1 202 ? 17.880 -12.515 -15.528 1.00 91.50 202 ALA A CA 1
ATOM 1585 C C . ALA A 1 202 ? 17.001 -13.588 -16.176 1.00 91.50 202 ALA A C 1
ATOM 1587 O O . ALA A 1 202 ? 16.926 -14.714 -15.687 1.00 91.50 202 ALA A O 1
ATOM 1588 N N . LEU A 1 203 ? 16.351 -13.236 -17.284 1.00 91.75 203 LEU A N 1
ATOM 1589 C CA . LEU A 1 203 ? 15.642 -14.188 -18.137 1.00 91.75 203 LEU A CA 1
ATOM 1590 C C . LEU A 1 203 ? 16.509 -14.566 -19.339 1.00 91.75 203 LEU A C 1
ATOM 1592 O O . LEU A 1 203 ? 17.390 -13.808 -19.755 1.00 91.75 203 LEU A O 1
ATOM 1596 N N . GLU A 1 204 ? 16.236 -15.737 -19.911 1.00 91.38 204 GLU A N 1
ATOM 1597 C CA . GLU A 1 204 ? 16.880 -16.167 -21.150 1.00 91.38 204 GLU A CA 1
ATOM 1598 C C . GLU A 1 204 ? 16.624 -15.170 -22.284 1.00 91.38 204 GLU A C 1
ATOM 1600 O O . GLU A 1 204 ? 15.561 -14.549 -22.380 1.00 91.38 204 GLU A O 1
ATOM 1605 N N . VAL A 1 205 ? 17.621 -15.017 -23.157 1.00 90.81 205 VAL A N 1
ATOM 1606 C CA . VAL A 1 205 ? 17.525 -14.108 -24.298 1.00 90.81 205 VAL A CA 1
ATOM 1607 C C . VAL A 1 205 ? 16.520 -14.663 -25.299 1.00 90.81 205 VAL A C 1
ATOM 1609 O O . VAL A 1 205 ? 16.701 -15.759 -25.830 1.00 90.81 205 VAL A O 1
ATOM 1612 N N . VAL A 1 206 ? 15.483 -13.884 -25.598 1.00 90.75 206 VAL A N 1
ATOM 1613 C CA . VAL A 1 206 ? 14.471 -14.258 -26.588 1.00 90.75 206 VAL A CA 1
ATOM 1614 C C . VAL A 1 206 ? 14.911 -13.758 -27.957 1.00 90.75 206 VAL A C 1
ATOM 1616 O O . VAL A 1 206 ? 15.153 -12.566 -28.148 1.00 90.75 206 VAL A O 1
ATOM 1619 N N . LEU A 1 207 ? 15.006 -14.669 -28.923 1.00 89.81 207 LEU A N 1
ATOM 1620 C CA . LEU A 1 207 ? 15.318 -14.354 -30.314 1.00 89.81 207 LEU A CA 1
ATOM 1621 C C . LEU A 1 207 ? 14.025 -14.313 -31.131 1.00 89.81 207 LEU A C 1
ATOM 1623 O O . LEU A 1 207 ? 13.243 -15.260 -31.120 1.00 89.81 207 LEU A O 1
ATOM 1627 N N . THR A 1 208 ? 13.807 -13.216 -31.851 1.00 89.00 208 THR A N 1
ATOM 1628 C CA . THR A 1 208 ? 12.714 -13.074 -32.818 1.00 89.00 208 THR A CA 1
ATOM 1629 C C . THR A 1 208 ? 13.287 -12.772 -34.195 1.00 89.00 208 THR A C 1
ATOM 1631 O O . THR A 1 208 ? 13.977 -11.768 -34.375 1.00 89.00 208 THR A O 1
ATOM 1634 N N . GLU A 1 209 ? 12.982 -13.621 -35.171 1.00 85.38 209 GLU A N 1
ATOM 1635 C CA . GLU A 1 209 ? 13.365 -13.409 -36.567 1.00 85.38 209 GLU A CA 1
ATOM 1636 C C . GLU A 1 209 ? 12.289 -12.597 -37.293 1.00 85.38 209 GLU A C 1
ATOM 1638 O O . GLU A 1 209 ? 11.096 -12.903 -37.229 1.00 85.38 209 GLU A O 1
ATOM 1643 N N . GLN A 1 210 ? 12.714 -11.550 -37.990 1.00 81.94 210 GLN A N 1
ATOM 1644 C CA . GLN A 1 210 ? 11.895 -10.753 -38.894 1.00 81.94 210 GLN A CA 1
ATOM 1645 C C . GLN A 1 210 ? 12.467 -10.827 -40.314 1.00 81.94 210 GLN A C 1
ATOM 1647 O O . GLN A 1 210 ? 13.598 -11.260 -40.543 1.00 81.94 210 GLN A O 1
ATOM 1652 N N . LEU A 1 211 ? 11.666 -10.397 -41.293 1.00 79.94 211 LEU A N 1
ATOM 1653 C CA . LEU A 1 211 ? 11.979 -10.559 -42.717 1.00 79.94 211 LEU A CA 1
ATOM 1654 C C . LEU A 1 211 ? 13.283 -9.870 -43.155 1.00 79.94 211 LEU A C 1
ATOM 1656 O O . LEU A 1 211 ? 13.841 -10.262 -44.174 1.00 79.94 211 LEU A O 1
ATOM 1660 N N . GLU A 1 212 ? 13.762 -8.881 -42.394 1.00 81.75 212 GLU A N 1
ATOM 1661 C CA . GLU A 1 212 ? 14.975 -8.104 -42.693 1.00 81.75 212 GLU A CA 1
ATOM 1662 C C . GLU A 1 212 ? 15.965 -8.034 -41.513 1.00 81.75 212 GLU A C 1
ATOM 1664 O O . GLU A 1 212 ? 17.113 -7.646 -41.707 1.00 81.75 212 GLU A O 1
ATOM 1669 N N . ALA A 1 213 ? 15.571 -8.464 -40.307 1.00 83.88 213 ALA A N 1
ATOM 1670 C CA . ALA A 1 213 ? 16.377 -8.307 -39.097 1.00 83.88 213 ALA A CA 1
ATOM 1671 C C . ALA A 1 213 ? 16.123 -9.415 -38.066 1.00 83.88 213 ALA A C 1
ATOM 1673 O O . ALA A 1 213 ? 15.082 -10.072 -38.066 1.00 83.88 213 ALA A O 1
ATOM 1674 N N . ILE A 1 214 ? 17.066 -9.593 -37.147 1.00 85.81 214 ILE A N 1
ATOM 1675 C CA . ILE A 1 214 ? 16.948 -10.456 -35.974 1.00 85.81 214 ILE A CA 1
ATOM 1676 C C . ILE A 1 214 ? 16.940 -9.566 -34.738 1.00 85.81 214 ILE A C 1
ATOM 1678 O O . ILE A 1 214 ? 17.825 -8.731 -34.548 1.00 85.81 214 ILE A O 1
ATOM 1682 N N . ARG A 1 215 ? 15.943 -9.762 -33.878 1.00 88.50 215 ARG A N 1
ATOM 1683 C CA . ARG A 1 215 ? 15.790 -9.045 -32.614 1.00 88.50 215 ARG A CA 1
ATOM 1684 C C . ARG A 1 215 ? 16.130 -9.975 -31.459 1.00 88.50 215 ARG A C 1
ATOM 1686 O O . ARG A 1 215 ? 15.467 -10.991 -31.267 1.00 88.50 215 ARG A O 1
ATOM 1693 N N . LEU A 1 216 ? 17.135 -9.598 -30.682 1.00 90.31 216 LEU A N 1
ATOM 1694 C CA . LEU A 1 216 ? 17.498 -10.241 -29.426 1.00 90.31 216 LEU A CA 1
ATOM 1695 C C . LEU A 1 216 ? 16.946 -9.409 -28.276 1.00 90.31 216 LEU A C 1
ATOM 1697 O O . LEU A 1 216 ? 17.196 -8.207 -28.194 1.00 90.31 216 LEU A O 1
ATOM 1701 N N . GLU A 1 217 ? 16.195 -10.042 -27.392 1.00 91.94 217 GLU A N 1
ATOM 1702 C CA . GLU A 1 217 ? 15.622 -9.408 -26.218 1.00 91.94 217 GLU A CA 1
ATOM 1703 C C . GLU A 1 217 ? 16.269 -9.966 -24.952 1.00 91.94 217 GLU A C 1
ATOM 1705 O O . GLU A 1 217 ? 16.150 -11.154 -24.663 1.00 91.94 217 GLU A O 1
ATOM 1710 N N . SER A 1 218 ? 16.921 -9.100 -24.177 1.00 92.38 218 SER A N 1
ATOM 1711 C CA . SER A 1 218 ? 17.498 -9.444 -22.874 1.00 92.38 218 SER A CA 1
ATOM 1712 C C . SER A 1 218 ? 16.744 -8.748 -21.746 1.00 92.38 218 SER A C 1
ATOM 1714 O O . SER A 1 218 ? 16.438 -7.555 -21.867 1.00 92.38 218 SER A O 1
ATOM 1716 N N . ARG A 1 219 ? 16.526 -9.452 -20.630 1.00 93.31 219 ARG A N 1
ATOM 1717 C CA . ARG A 1 219 ? 15.958 -8.883 -19.401 1.00 93.31 219 ARG A CA 1
ATOM 1718 C C . ARG A 1 219 ? 16.787 -9.273 -18.188 1.00 93.31 219 ARG A C 1
ATOM 1720 O O . ARG A 1 219 ? 17.056 -10.455 -17.992 1.00 93.31 219 ARG A O 1
ATOM 1727 N N . SER A 1 220 ? 17.177 -8.288 -17.391 1.00 93.19 220 SER A N 1
ATOM 1728 C CA . SER A 1 220 ? 17.937 -8.480 -16.153 1.00 93.19 220 SER A CA 1
ATOM 1729 C C . SER A 1 220 ? 17.599 -7.388 -15.147 1.00 93.19 220 SER A C 1
ATOM 1731 O O . SER A 1 220 ? 17.172 -6.316 -15.566 1.00 93.19 220 SER A O 1
ATOM 1733 N N . THR A 1 221 ? 17.840 -7.591 -13.854 1.00 91.69 221 THR A N 1
ATOM 1734 C CA . THR A 1 221 ? 17.776 -6.483 -12.886 1.00 91.69 221 THR A CA 1
ATOM 1735 C C . THR A 1 221 ? 18.776 -5.385 -13.274 1.00 91.69 221 THR A C 1
ATOM 1737 O O . THR A 1 221 ? 19.877 -5.679 -13.757 1.00 91.69 221 THR A O 1
ATOM 1740 N N . GLU A 1 222 ? 18.379 -4.116 -13.153 1.00 88.88 222 GLU A N 1
ATOM 1741 C CA . GLU A 1 222 ? 19.269 -2.982 -13.411 1.00 88.88 222 GLU A CA 1
ATOM 1742 C C . GLU A 1 222 ? 20.264 -2.814 -12.260 1.00 88.88 222 GLU A C 1
ATOM 1744 O O . GLU A 1 222 ? 19.887 -2.763 -11.096 1.00 88.88 222 GLU A O 1
ATOM 1749 N N . ASN A 1 223 ? 21.550 -2.686 -12.590 1.00 79.50 223 ASN A N 1
ATOM 1750 C CA . ASN A 1 223 ? 22.630 -2.573 -11.609 1.00 79.50 223 ASN A CA 1
ATOM 1751 C C . ASN A 1 223 ? 23.154 -1.133 -11.462 1.00 79.50 223 ASN A C 1
ATOM 1753 O O . ASN A 1 223 ? 24.268 -0.922 -10.984 1.00 79.50 223 ASN A O 1
ATOM 1757 N N . HIS A 1 224 ? 22.378 -0.148 -11.927 1.00 77.06 224 HIS A N 1
ATOM 1758 C CA . HIS A 1 224 ? 22.611 1.302 -11.886 1.00 77.06 224 HIS A CA 1
ATOM 1759 C C . HIS A 1 224 ? 23.849 1.831 -12.624 1.00 77.06 224 HIS A C 1
ATOM 1761 O O . HIS A 1 224 ? 23.911 3.012 -12.970 1.00 77.06 224 HIS A O 1
ATOM 1767 N N . SER A 1 225 ? 24.818 0.969 -12.933 1.00 74.81 225 SER A N 1
ATOM 1768 C CA . SER A 1 225 ? 26.071 1.328 -13.602 1.00 74.81 225 SER A CA 1
ATOM 1769 C C . SER A 1 225 ? 25.866 1.848 -15.027 1.00 74.81 225 SER A C 1
ATOM 1771 O O . SER A 1 225 ? 26.678 2.623 -15.533 1.00 74.81 225 SER A O 1
ATOM 1773 N N . MET A 1 226 ? 24.769 1.442 -15.670 1.00 70.88 226 MET A N 1
ATOM 1774 C CA . MET A 1 226 ? 24.459 1.774 -17.059 1.00 70.88 226 MET A CA 1
ATOM 1775 C C . MET A 1 226 ? 23.254 2.706 -17.199 1.00 70.88 226 MET A C 1
ATOM 1777 O O . MET A 1 226 ? 23.014 3.189 -18.303 1.00 70.88 226 MET A O 1
ATOM 1781 N N . SER A 1 227 ? 22.531 3.011 -16.118 1.00 77.75 227 SER A N 1
ATOM 1782 C CA . SER A 1 227 ? 21.272 3.770 -16.152 1.00 77.75 227 SER A CA 1
ATOM 1783 C C . SER A 1 227 ? 21.409 5.138 -16.813 1.00 77.75 227 SER A C 1
ATOM 1785 O O . SER A 1 227 ? 20.654 5.460 -17.726 1.00 77.75 227 SER A O 1
ATOM 1787 N N . ALA A 1 228 ? 22.438 5.907 -16.442 1.00 78.75 228 ALA A N 1
ATOM 1788 C CA . ALA A 1 228 ? 22.688 7.223 -17.033 1.00 78.75 228 ALA A CA 1
ATOM 1789 C C . ALA A 1 228 ? 22.997 7.147 -18.540 1.00 78.75 228 ALA A C 1
ATOM 1791 O O . ALA A 1 228 ? 22.650 8.049 -19.299 1.00 78.75 228 ALA A O 1
ATOM 1792 N N . ARG A 1 229 ? 23.633 6.058 -18.992 1.00 80.00 229 ARG A N 1
ATOM 1793 C CA . ARG A 1 229 ? 23.894 5.826 -20.419 1.00 80.00 229 ARG A CA 1
ATOM 1794 C C . ARG A 1 229 ? 22.650 5.351 -21.151 1.00 80.00 229 ARG A C 1
ATOM 1796 O O . ARG A 1 229 ? 22.446 5.756 -22.289 1.00 80.00 229 ARG A O 1
ATOM 1803 N N . VAL A 1 230 ? 21.819 4.522 -20.517 1.00 83.31 230 VAL A N 1
ATOM 1804 C CA . VAL A 1 230 ? 20.541 4.088 -21.090 1.00 83.31 230 VAL A CA 1
ATOM 1805 C C . VAL A 1 230 ? 19.686 5.308 -21.412 1.00 83.31 230 VAL A C 1
ATOM 1807 O O . VAL A 1 230 ? 19.323 5.456 -22.576 1.00 83.31 230 VAL A O 1
ATOM 1810 N N . ALA A 1 231 ? 19.492 6.209 -20.445 1.00 83.38 231 ALA A N 1
ATOM 1811 C CA . ALA A 1 231 ? 18.692 7.425 -20.596 1.00 83.38 231 ALA A CA 1
ATOM 1812 C C . ALA A 1 231 ? 19.102 8.283 -21.810 1.00 83.38 231 ALA A C 1
ATOM 1814 O O . ALA A 1 231 ? 18.253 8.800 -22.531 1.00 83.38 231 ALA A O 1
ATOM 1815 N N . VAL A 1 232 ? 20.408 8.411 -22.067 1.00 83.88 232 VAL A N 1
ATOM 1816 C CA . VAL A 1 232 ? 20.938 9.296 -23.120 1.00 83.88 232 VAL A CA 1
ATOM 1817 C C . VAL A 1 232 ? 21.099 8.595 -24.471 1.00 83.88 232 VAL A C 1
ATOM 1819 O O . VAL A 1 232 ? 20.846 9.199 -25.510 1.00 83.88 232 VAL A O 1
ATOM 1822 N N . GLU A 1 233 ? 21.567 7.346 -24.483 1.00 86.00 233 GLU A N 1
ATOM 1823 C CA . GLU A 1 233 ? 22.036 6.684 -25.709 1.00 86.00 233 GLU A CA 1
ATOM 1824 C C . GLU A 1 233 ? 21.006 5.721 -26.310 1.00 86.00 233 GLU A C 1
ATOM 1826 O O . GLU A 1 233 ? 21.005 5.513 -27.521 1.00 86.00 233 GLU A O 1
ATOM 1831 N N . THR A 1 234 ? 20.177 5.076 -25.480 1.00 88.19 234 THR A N 1
ATOM 1832 C CA . THR A 1 23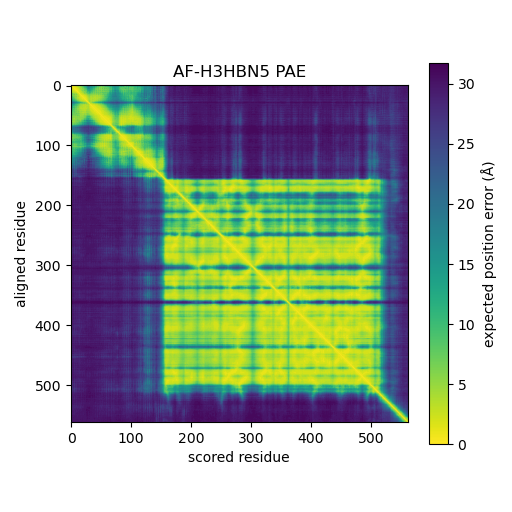4 ? 19.391 3.902 -25.915 1.00 88.19 234 THR A CA 1
ATOM 1833 C C . THR A 1 234 ? 17.965 3.853 -25.373 1.00 88.19 234 THR A C 1
ATOM 1835 O O . THR A 1 234 ? 17.265 2.880 -25.643 1.00 88.19 234 THR A O 1
ATOM 1838 N N . ALA A 1 235 ? 17.514 4.856 -24.620 1.00 88.50 235 ALA A N 1
ATOM 1839 C CA . ALA A 1 235 ? 16.195 4.856 -24.001 1.00 88.50 235 ALA A CA 1
ATOM 1840 C C . ALA A 1 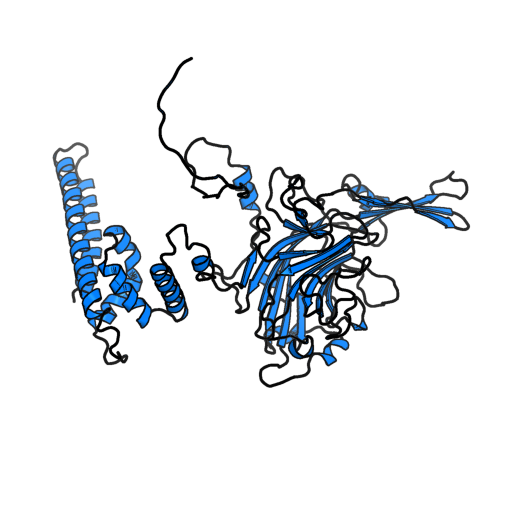235 ? 15.081 4.667 -25.040 1.00 88.50 235 ALA A C 1
ATOM 1842 O O . ALA A 1 235 ? 15.075 5.294 -26.101 1.00 88.50 235 ALA A O 1
ATOM 1843 N N . MET A 1 236 ? 14.126 3.796 -24.724 1.00 87.81 236 MET A N 1
ATOM 1844 C CA . MET A 1 236 ? 12.875 3.653 -25.470 1.00 87.81 236 MET A CA 1
ATOM 1845 C C . MET A 1 236 ? 11.688 4.165 -24.653 1.00 87.81 236 MET A C 1
ATOM 1847 O O . MET A 1 236 ? 11.820 4.458 -23.465 1.00 87.81 236 MET A O 1
ATOM 1851 N N . LEU A 1 237 ? 10.518 4.257 -25.293 1.00 83.44 237 LEU A N 1
ATOM 1852 C CA . LEU A 1 237 ? 9.263 4.579 -24.611 1.00 83.44 237 LEU A CA 1
ATOM 1853 C C . LEU A 1 237 ? 9.054 3.647 -23.408 1.00 83.44 237 LEU A C 1
ATOM 1855 O O . LEU A 1 237 ? 9.244 2.435 -23.523 1.00 83.44 237 LEU A O 1
ATOM 1859 N N . GLY A 1 238 ? 8.682 4.231 -22.268 1.00 82.62 238 GLY A N 1
ATOM 1860 C CA . GLY A 1 238 ? 8.537 3.517 -20.998 1.00 82.62 238 GLY A CA 1
ATOM 1861 C C . GLY A 1 238 ? 9.839 3.355 -20.205 1.00 82.62 238 GLY A C 1
ATOM 1862 O O . GLY A 1 238 ? 9.853 2.629 -19.220 1.00 82.62 238 GLY A O 1
ATOM 1863 N N . HIS A 1 239 ? 10.951 3.990 -20.599 1.00 88.75 239 HIS A N 1
ATOM 1864 C CA . HIS A 1 239 ? 12.108 4.118 -19.708 1.00 88.75 239 HIS A CA 1
ATOM 1865 C C . HIS A 1 239 ? 11.790 5.066 -18.550 1.00 88.75 239 HIS A C 1
ATOM 1867 O O . HIS A 1 239 ? 11.298 6.172 -18.767 1.00 88.75 239 HIS A O 1
ATOM 1873 N N . ARG A 1 240 ? 12.115 4.634 -17.331 1.00 88.06 240 ARG A N 1
ATOM 1874 C CA . ARG A 1 240 ? 12.044 5.459 -16.133 1.00 88.06 240 ARG A CA 1
ATOM 1875 C C . ARG A 1 240 ? 13.379 6.149 -15.863 1.00 88.06 240 ARG A C 1
ATOM 1877 O O . ARG A 1 240 ? 14.398 5.477 -15.714 1.00 88.06 240 ARG A O 1
ATOM 1884 N N . ASP A 1 241 ? 13.344 7.473 -15.727 1.00 81.94 241 ASP A N 1
ATOM 1885 C CA . ASP A 1 241 ? 14.534 8.291 -15.444 1.00 81.94 241 ASP A CA 1
ATOM 1886 C C . ASP A 1 241 ? 14.882 8.354 -13.946 1.00 81.94 241 ASP A C 1
ATOM 1888 O O . ASP A 1 241 ? 16.040 8.555 -13.580 1.00 81.94 241 ASP A O 1
ATOM 1892 N N . VAL A 1 242 ? 13.884 8.189 -13.070 1.00 86.25 242 VAL A N 1
ATOM 1893 C CA . VAL A 1 242 ? 14.032 8.280 -11.609 1.00 86.25 242 VAL A CA 1
ATOM 1894 C C . VAL A 1 242 ? 13.675 6.940 -10.980 1.00 86.25 242 VAL A C 1
ATOM 1896 O O . VAL A 1 242 ? 12.525 6.522 -11.032 1.00 86.25 242 VAL A O 1
ATOM 1899 N N . PHE A 1 243 ? 14.667 6.256 -10.417 1.00 85.44 243 PHE A N 1
ATOM 1900 C CA . PHE A 1 243 ? 14.519 4.994 -9.691 1.00 85.44 243 PHE A CA 1
ATOM 1901 C C . PHE A 1 243 ? 15.738 4.758 -8.791 1.00 85.44 243 PHE A C 1
ATOM 1903 O O . PHE A 1 243 ? 16.798 5.354 -9.005 1.00 85.44 243 PHE A O 1
ATOM 1910 N N . ALA A 1 244 ? 15.616 3.852 -7.819 1.00 85.81 244 ALA A N 1
ATOM 1911 C CA . ALA A 1 244 ? 16.700 3.496 -6.905 1.00 85.81 244 ALA A CA 1
ATOM 1912 C C . ALA A 1 244 ? 16.929 1.979 -6.823 1.00 85.81 244 ALA A C 1
ATOM 1914 O O . ALA A 1 244 ? 15.994 1.180 -6.943 1.00 85.81 244 ALA A O 1
ATOM 1915 N N . ALA A 1 245 ? 18.184 1.609 -6.569 1.00 83.31 245 ALA A N 1
ATOM 1916 C CA . ALA A 1 245 ? 18.543 0.278 -6.106 1.00 83.31 245 ALA A CA 1
ATOM 1917 C C . ALA A 1 245 ? 18.357 0.215 -4.593 1.00 83.31 245 ALA A C 1
ATOM 1919 O O . ALA A 1 245 ? 18.484 1.223 -3.895 1.00 83.31 245 ALA A O 1
ATOM 1920 N N . SER A 1 246 ? 18.103 -0.982 -4.081 1.00 76.75 246 SER A N 1
ATOM 1921 C CA . SER A 1 246 ? 18.151 -1.232 -2.652 1.00 76.75 246 SER A CA 1
ATOM 1922 C C . SER A 1 246 ? 19.587 -1.033 -2.155 1.00 76.75 246 SER A C 1
ATOM 1924 O O . SER A 1 246 ? 20.508 -1.763 -2.525 1.00 76.75 246 SER A O 1
ATOM 1926 N N . GLU A 1 247 ? 19.802 -0.006 -1.328 1.00 68.69 247 GLU A N 1
ATOM 1927 C CA . GLU A 1 247 ? 21.124 0.252 -0.758 1.00 68.69 247 GLU A CA 1
ATOM 1928 C C . GLU A 1 247 ? 21.529 -0.885 0.184 1.00 68.69 247 GLU A C 1
ATOM 1930 O O . GLU A 1 247 ? 20.750 -1.360 1.010 1.00 68.69 247 GLU A O 1
ATOM 1935 N N . GLU A 1 248 ? 22.768 -1.340 0.043 1.00 63.84 248 GLU A N 1
ATOM 1936 C CA . GLU A 1 248 ? 23.374 -2.353 0.898 1.00 63.84 248 GLU A CA 1
ATOM 1937 C C . GLU A 1 248 ? 24.029 -1.640 2.088 1.00 63.84 248 GLU A C 1
ATOM 1939 O O . GLU A 1 248 ? 25.208 -1.286 2.064 1.00 63.84 248 GLU A O 1
ATOM 1944 N N . THR A 1 249 ? 23.233 -1.329 3.113 1.00 64.25 249 THR A N 1
ATOM 1945 C CA . THR A 1 249 ? 23.749 -0.702 4.336 1.00 64.25 249 THR A CA 1
ATOM 1946 C C . THR A 1 249 ? 24.085 -1.765 5.381 1.00 64.25 249 THR A C 1
ATOM 1948 O O . THR A 1 249 ? 23.551 -2.873 5.379 1.00 64.25 249 THR A O 1
ATOM 1951 N N . LEU A 1 250 ? 25.003 -1.435 6.296 1.00 54.50 250 LEU A N 1
ATOM 1952 C CA . LEU A 1 250 ? 25.430 -2.354 7.358 1.00 54.50 250 LEU A CA 1
ATOM 1953 C C . LEU A 1 250 ? 24.291 -2.700 8.335 1.00 54.50 250 LEU A C 1
ATOM 1955 O O . LEU A 1 250 ? 24.356 -3.749 8.974 1.00 54.50 250 LEU A O 1
ATOM 1959 N N . GLN A 1 251 ? 23.277 -1.833 8.463 1.00 61.06 251 GLN A N 1
ATOM 1960 C CA . GLN A 1 251 ? 22.113 -2.006 9.337 1.00 61.06 251 GLN A CA 1
ATOM 1961 C C . GLN A 1 251 ? 20.902 -1.214 8.815 1.00 61.06 251 GLN A C 1
ATOM 1963 O O . GLN A 1 251 ? 21.008 -0.016 8.553 1.00 61.06 251 GLN A O 1
ATOM 1968 N N . CYS A 1 252 ? 19.732 -1.851 8.768 1.00 68.62 252 CYS A N 1
ATOM 1969 C CA . CYS A 1 252 ? 18.437 -1.169 8.822 1.00 68.62 252 CYS A CA 1
ATOM 1970 C C . CYS A 1 252 ? 17.355 -2.085 9.401 1.00 68.62 252 CYS A C 1
ATOM 1972 O O . CYS A 1 252 ? 17.539 -3.302 9.508 1.00 68.62 252 CYS A O 1
ATOM 1974 N N . ALA A 1 253 ? 16.224 -1.469 9.748 1.00 74.38 253 ALA A N 1
ATOM 1975 C CA . ALA A 1 253 ? 15.042 -2.143 10.265 1.00 74.38 253 ALA A CA 1
ATOM 1976 C C . ALA A 1 253 ? 14.513 -3.215 9.299 1.00 74.38 253 ALA A C 1
ATOM 1978 O O . ALA A 1 253 ? 14.628 -3.080 8.074 1.00 74.38 253 ALA A O 1
ATOM 1979 N N . VAL A 1 254 ? 13.919 -4.273 9.857 1.00 82.44 254 VAL A N 1
ATOM 1980 C CA . VAL A 1 254 ? 13.278 -5.314 9.055 1.00 82.44 254 VAL A CA 1
ATOM 1981 C C . VAL A 1 254 ? 12.028 -4.748 8.384 1.00 82.44 254 VAL A C 1
ATOM 1983 O O . VAL A 1 254 ? 11.219 -4.050 8.999 1.00 82.44 254 VAL A O 1
ATOM 1986 N N . ARG A 1 255 ? 11.877 -5.074 7.105 1.00 87.31 255 ARG A N 1
ATOM 1987 C CA . ARG A 1 255 ? 10.759 -4.698 6.242 1.00 87.31 255 ARG A CA 1
ATOM 1988 C C . ARG A 1 255 ? 9.949 -5.932 5.853 1.00 87.31 255 ARG A C 1
ATOM 1990 O O . ARG A 1 255 ? 10.477 -7.049 5.819 1.00 87.31 255 ARG A O 1
ATOM 1997 N N . LEU A 1 256 ? 8.688 -5.719 5.505 1.00 91.94 256 LEU A N 1
ATOM 1998 C CA . LEU A 1 256 ? 7.839 -6.736 4.902 1.00 91.94 256 LEU A CA 1
ATOM 1999 C C . LEU A 1 256 ? 7.984 -6.659 3.383 1.00 91.94 256 LEU A C 1
ATOM 2001 O O . LEU A 1 256 ? 7.552 -5.691 2.764 1.00 91.94 256 LEU A O 1
ATOM 2005 N N . ARG A 1 257 ? 8.577 -7.684 2.778 1.00 93.12 257 ARG A N 1
ATOM 2006 C CA . ARG A 1 257 ? 8.725 -7.787 1.329 1.00 93.12 257 ARG A CA 1
ATOM 2007 C C . ARG A 1 257 ? 7.556 -8.556 0.745 1.00 93.12 257 ARG A C 1
ATOM 2009 O O . ARG A 1 257 ? 7.334 -9.710 1.104 1.00 93.12 257 ARG A O 1
ATOM 2016 N N . LEU A 1 258 ? 6.832 -7.930 -0.175 1.00 94.81 258 LEU A N 1
ATOM 2017 C CA . LEU A 1 258 ? 5.765 -8.591 -0.918 1.00 94.81 258 LEU A CA 1
ATOM 2018 C C . LEU A 1 258 ? 6.344 -9.365 -2.110 1.00 94.81 258 LEU A C 1
ATOM 2020 O O . LEU A 1 258 ? 5.968 -10.511 -2.319 1.00 94.81 258 LEU A O 1
ATOM 2024 N N . THR A 1 259 ? 7.282 -8.793 -2.866 1.00 93.38 259 THR A N 1
ATOM 2025 C CA . THR A 1 259 ? 8.042 -9.518 -3.904 1.00 93.38 259 THR A CA 1
ATOM 2026 C C . THR A 1 259 ? 9.492 -9.043 -3.939 1.00 93.38 259 THR A C 1
ATOM 2028 O O . THR A 1 259 ? 9.789 -7.887 -3.633 1.00 93.38 259 THR A O 1
ATOM 2031 N N . ALA A 1 260 ? 10.398 -9.937 -4.324 1.00 91.94 260 ALA A N 1
ATOM 2032 C CA . ALA A 1 260 ? 11.793 -9.661 -4.640 1.00 91.94 260 ALA A CA 1
ATOM 2033 C C . ALA A 1 260 ? 11.969 -9.097 -6.059 1.00 91.94 260 ALA A C 1
ATOM 2035 O O . ALA A 1 260 ? 11.030 -9.022 -6.853 1.00 91.94 260 ALA A O 1
ATOM 2036 N N . SER A 1 261 ? 13.215 -8.756 -6.407 1.00 91.62 261 SER A N 1
ATOM 2037 C CA . SER A 1 261 ? 13.606 -8.410 -7.780 1.00 91.62 261 SER A CA 1
ATOM 2038 C C . SER A 1 261 ? 13.729 -9.684 -8.630 1.00 91.62 261 SER A C 1
ATOM 2040 O O . SER A 1 261 ? 14.810 -10.046 -9.085 1.00 91.62 261 SER A O 1
ATOM 2042 N N . GLN A 1 262 ? 12.621 -10.412 -8.776 1.00 92.06 262 GLN A N 1
ATOM 2043 C CA . GLN A 1 262 ? 12.536 -11.689 -9.483 1.00 92.06 262 GLN A CA 1
ATOM 2044 C C . GLN A 1 262 ? 11.289 -11.725 -10.375 1.00 92.06 262 GLN A C 1
ATOM 2046 O O . GLN A 1 262 ? 10.259 -11.160 -9.998 1.00 92.06 262 GLN A O 1
ATOM 2051 N N . PRO A 1 263 ? 11.334 -12.402 -11.536 1.00 91.81 263 PRO A N 1
ATOM 2052 C CA . PRO A 1 263 ? 10.181 -12.532 -12.418 1.00 91.81 263 PRO A CA 1
ATOM 2053 C C . PRO A 1 263 ? 9.127 -13.504 -11.867 1.00 91.81 263 PRO A C 1
ATOM 2055 O O . PRO A 1 263 ? 9.441 -14.455 -11.149 1.00 91.81 263 PRO A O 1
ATOM 2058 N N . HIS A 1 264 ? 7.879 -13.319 -12.299 1.00 91.50 264 HIS A N 1
ATOM 2059 C CA . HIS A 1 264 ? 6.762 -14.255 -12.093 1.00 91.50 264 HIS A CA 1
ATOM 2060 C C . HIS A 1 264 ? 6.430 -14.582 -10.626 1.00 91.50 264 HIS A C 1
ATOM 2062 O O . HIS A 1 264 ? 5.985 -15.699 -10.327 1.00 91.50 264 HIS A O 1
ATOM 2068 N N . GLN A 1 265 ? 6.640 -13.633 -9.715 1.00 92.44 265 GLN A N 1
ATOM 2069 C CA . GLN A 1 265 ? 6.285 -13.777 -8.309 1.00 92.44 265 GLN A CA 1
ATOM 2070 C C . GLN A 1 265 ? 4.836 -13.361 -8.056 1.00 92.44 265 GLN A C 1
ATOM 2072 O O . GLN A 1 265 ? 4.302 -12.471 -8.710 1.00 92.44 265 GLN A O 1
ATOM 2077 N N . VAL A 1 266 ? 4.204 -14.011 -7.080 1.00 94.62 266 VAL A N 1
ATOM 2078 C CA . VAL A 1 266 ? 2.897 -13.625 -6.537 1.00 94.62 266 VAL A CA 1
ATOM 2079 C C . VAL A 1 266 ? 2.939 -13.826 -5.031 1.00 94.62 266 VAL A C 1
ATOM 2081 O O . VAL A 1 266 ? 3.491 -14.820 -4.542 1.00 94.62 266 VAL A O 1
ATOM 2084 N N . SER A 1 267 ? 2.357 -12.893 -4.292 1.00 95.06 267 SER A N 1
ATOM 2085 C CA . SER A 1 267 ? 2.286 -12.974 -2.841 1.00 95.06 267 SER A CA 1
ATOM 2086 C C . SER A 1 267 ? 1.029 -12.331 -2.278 1.00 95.06 267 SER A C 1
ATOM 2088 O O . SER A 1 267 ? 0.346 -11.536 -2.930 1.00 95.06 267 SER A O 1
ATOM 2090 N N . SER A 1 268 ? 0.740 -12.693 -1.033 1.00 96.69 268 SER A N 1
ATOM 2091 C CA . SER A 1 268 ? -0.266 -12.026 -0.221 1.00 96.69 268 SER A CA 1
ATOM 2092 C C . SER A 1 268 ? 0.163 -12.025 1.239 1.00 96.69 268 SER A C 1
ATOM 2094 O O . SER A 1 268 ? 0.716 -13.022 1.709 1.00 96.69 268 SER A O 1
ATOM 2096 N N . VAL A 1 269 ? -0.162 -10.965 1.967 1.00 97.00 269 VAL A N 1
ATOM 2097 C CA . VAL A 1 269 ? 0.043 -10.868 3.412 1.00 97.00 269 VAL A CA 1
ATOM 2098 C C . VAL A 1 269 ? -1.256 -10.430 4.053 1.00 97.00 269 VAL A C 1
ATOM 2100 O O . VAL A 1 269 ? -1.775 -9.383 3.690 1.00 97.00 269 VAL A O 1
ATOM 2103 N N . TRP A 1 270 ? -1.762 -11.199 5.013 1.00 96.56 270 TRP A N 1
ATOM 2104 C CA . TRP A 1 270 ? -3.032 -10.922 5.685 1.00 96.56 270 TRP A CA 1
ATOM 2105 C C . TRP A 1 270 ? -2.839 -10.774 7.186 1.00 96.56 270 TRP A C 1
ATOM 2107 O O . TRP A 1 270 ? -2.103 -11.554 7.794 1.00 96.56 270 TRP A O 1
ATOM 2117 N N . TYR A 1 271 ? -3.557 -9.836 7.803 1.00 94.19 271 TYR A N 1
ATOM 2118 C CA . TYR A 1 271 ? -3.747 -9.878 9.248 1.00 94.19 271 TYR A CA 1
ATOM 2119 C C . TYR A 1 271 ? -4.585 -11.115 9.609 1.00 94.19 271 TYR A C 1
ATOM 2121 O O . TYR A 1 271 ? -5.581 -11.430 8.953 1.00 94.19 271 TYR A O 1
ATOM 2129 N N . ALA A 1 272 ? -4.141 -11.870 10.613 1.00 84.00 272 ALA A N 1
ATOM 2130 C CA . ALA A 1 272 ? -4.665 -13.195 10.929 1.00 84.00 272 ALA A CA 1
ATOM 2131 C C . ALA A 1 272 ? -6.118 -13.155 11.425 1.00 84.00 272 ALA A C 1
ATOM 2133 O O . ALA A 1 272 ? -6.866 -14.119 11.233 1.00 84.00 272 ALA A O 1
ATOM 2134 N N . GLN A 1 273 ? -6.506 -12.053 12.068 1.00 85.00 273 GLN A N 1
ATOM 2135 C CA . GLN A 1 273 ? -7.862 -11.811 12.548 1.00 85.00 273 GLN A CA 1
ATOM 2136 C C . GLN A 1 273 ? -8.621 -10.924 11.555 1.00 85.00 273 GLN A C 1
ATOM 2138 O O . GLN A 1 273 ? -8.029 -10.138 10.818 1.00 85.00 273 GLN A O 1
ATOM 2143 N N . GLN A 1 274 ? -9.941 -11.082 11.498 1.00 86.06 274 GLN A N 1
ATOM 2144 C CA . GLN A 1 274 ? -10.782 -10.207 10.683 1.00 86.06 274 GLN A CA 1
ATOM 2145 C C . GLN A 1 274 ? -10.989 -8.892 11.434 1.00 86.06 274 GLN A C 1
ATOM 2147 O O . GLN A 1 274 ? -11.128 -8.902 12.652 1.00 86.06 274 GLN A O 1
ATOM 2152 N N . LEU A 1 275 ? -10.996 -7.779 10.706 1.00 88.88 275 LEU A N 1
ATOM 2153 C CA . LEU A 1 275 ? -11.059 -6.436 11.272 1.00 88.88 275 LEU A CA 1
ATOM 2154 C C . LEU A 1 275 ? -12.395 -5.765 10.955 1.00 88.88 275 LEU A C 1
ATOM 2156 O O . LEU A 1 275 ? -12.871 -5.902 9.819 1.00 88.88 275 LEU A O 1
ATOM 2160 N N . PRO A 1 276 ? -12.989 -5.009 11.895 1.00 88.38 276 PRO A N 1
ATOM 2161 C CA . PRO A 1 276 ? -14.203 -4.241 11.641 1.00 88.38 276 PRO A CA 1
ATOM 2162 C C . PRO A 1 276 ? -13.969 -3.172 10.569 1.00 88.38 276 PRO A C 1
ATOM 2164 O O . PRO A 1 276 ? -13.162 -2.271 10.755 1.00 88.38 276 PRO A O 1
ATOM 2167 N N . VAL A 1 277 ? -14.707 -3.231 9.455 1.00 90.69 277 VAL A N 1
ATOM 2168 C CA . VAL A 1 277 ? -14.547 -2.264 8.343 1.00 90.69 277 VAL A CA 1
ATOM 2169 C C . VAL A 1 277 ? -15.775 -1.389 8.109 1.00 90.69 277 VAL A C 1
ATOM 2171 O O . VAL A 1 277 ? -15.664 -0.305 7.537 1.00 90.69 277 VAL A O 1
ATOM 2174 N N . LEU A 1 278 ? -16.969 -1.831 8.524 1.00 87.81 278 LEU A N 1
ATOM 2175 C CA . LEU A 1 278 ? -18.212 -1.108 8.215 1.00 87.81 278 LEU A CA 1
ATOM 2176 C C . LEU A 1 278 ? -18.485 0.086 9.136 1.00 87.81 278 LEU A C 1
ATOM 2178 O O . LEU A 1 278 ? -19.263 0.957 8.756 1.00 87.81 278 LEU A O 1
ATOM 2182 N N . GLN A 1 279 ? -17.860 0.138 10.316 1.00 84.44 279 GLN A N 1
ATOM 2183 C CA . GLN A 1 279 ? -18.034 1.230 11.287 1.00 84.44 279 GLN A CA 1
ATOM 2184 C C . GLN A 1 279 ? -17.139 2.444 10.992 1.00 84.44 279 GLN A C 1
ATOM 2186 O O . GLN A 1 279 ? -17.240 3.463 11.668 1.00 84.44 279 GLN A O 1
ATOM 2191 N N . GLY A 1 280 ? -16.315 2.353 9.949 1.00 87.69 280 GLY A N 1
ATOM 2192 C CA . GLY A 1 280 ? -15.234 3.289 9.690 1.00 87.69 280 GLY A CA 1
ATOM 2193 C C . GLY A 1 280 ? -13.899 2.693 10.108 1.00 87.69 280 GLY A C 1
ATOM 2194 O O . GLY A 1 280 ? -13.826 1.871 11.016 1.00 87.69 280 GLY A O 1
ATOM 2195 N N . PHE A 1 281 ? -12.854 3.072 9.388 1.00 91.69 281 PHE A N 1
ATOM 2196 C CA . PHE A 1 281 ? -11.492 2.694 9.730 1.00 91.69 281 PHE A CA 1
ATOM 2197 C C . PHE A 1 281 ? -10.511 3.696 9.145 1.00 91.69 281 PHE A C 1
ATOM 2199 O O . PHE A 1 281 ? -10.810 4.408 8.178 1.00 91.69 281 PHE A O 1
ATOM 2206 N N . GLU A 1 282 ? -9.314 3.698 9.708 1.00 92.75 282 GLU A N 1
ATOM 2207 C CA . GLU A 1 282 ? -8.155 4.344 9.129 1.00 92.75 282 GLU A CA 1
ATOM 2208 C C . GLU A 1 282 ? -6.970 3.380 9.174 1.00 92.75 282 GLU A C 1
ATOM 2210 O O . GLU A 1 282 ? -6.722 2.684 10.157 1.00 92.75 282 GLU A O 1
ATOM 2215 N N . THR A 1 283 ? -6.241 3.311 8.071 1.00 93.12 283 THR A N 1
ATOM 2216 C CA . THR A 1 283 ? -5.002 2.549 7.980 1.00 93.12 283 THR A CA 1
ATOM 2217 C C . THR A 1 283 ? -3.961 3.392 7.285 1.00 93.12 283 THR A C 1
ATOM 2219 O O . THR A 1 283 ? -4.264 4.153 6.361 1.00 93.12 283 THR A O 1
ATOM 2222 N N . ARG A 1 284 ? -2.722 3.263 7.738 1.00 92.62 284 ARG A N 1
ATOM 2223 C CA . ARG A 1 284 ? -1.593 3.952 7.138 1.00 92.62 284 ARG A CA 1
ATOM 2224 C C . ARG A 1 284 ? -0.447 2.984 7.007 1.00 92.62 284 ARG A C 1
ATOM 2226 O O . ARG A 1 284 ? -0.198 2.191 7.912 1.00 92.62 284 ARG A O 1
ATOM 2233 N N . PHE A 1 285 ? 0.247 3.066 5.890 1.00 93.88 285 PHE A N 1
ATOM 2234 C CA . PHE A 1 285 ? 1.451 2.294 5.660 1.00 93.88 285 PHE A CA 1
ATOM 2235 C C . PHE A 1 285 ? 2.456 3.106 4.861 1.00 93.88 285 PHE A C 1
ATOM 2237 O O . PHE A 1 285 ? 2.109 4.070 4.173 1.00 93.88 285 PHE A O 1
ATOM 2244 N N . THR A 1 286 ? 3.713 2.712 4.978 1.00 94.31 286 THR A N 1
ATOM 2245 C CA . THR A 1 286 ? 4.813 3.250 4.188 1.00 94.31 286 THR A CA 1
ATOM 2246 C C . THR A 1 286 ? 5.364 2.159 3.295 1.00 94.31 286 THR A C 1
ATOM 2248 O O . THR A 1 286 ? 5.486 1.008 3.719 1.00 94.31 286 THR A O 1
ATOM 2251 N N . PHE A 1 287 ? 5.688 2.505 2.054 1.00 94.81 287 PHE A N 1
ATOM 2252 C CA . PHE A 1 287 ? 6.237 1.552 1.100 1.00 94.81 287 PHE A CA 1
ATOM 2253 C C . PHE A 1 287 ? 7.388 2.154 0.299 1.00 94.81 287 PHE A C 1
ATOM 2255 O O . PHE A 1 287 ? 7.535 3.372 0.207 1.00 94.81 287 PHE A O 1
ATOM 2262 N N . GLN A 1 288 ? 8.206 1.279 -0.274 1.00 93.81 288 GLN A N 1
ATOM 2263 C CA . GLN A 1 288 ? 9.294 1.635 -1.172 1.00 93.81 288 GLN A CA 1
ATOM 2264 C C . GLN A 1 288 ? 9.392 0.599 -2.294 1.00 93.81 288 GLN A C 1
ATOM 2266 O O . GLN A 1 288 ? 9.330 -0.608 -2.041 1.00 93.81 288 GLN A O 1
ATOM 2271 N N . ILE A 1 289 ? 9.583 1.072 -3.528 1.00 93.88 289 ILE A N 1
ATOM 2272 C CA . ILE A 1 289 ? 9.786 0.220 -4.703 1.00 93.88 289 ILE A CA 1
ATOM 2273 C C . ILE A 1 289 ? 11.196 0.435 -5.255 1.00 93.88 289 ILE A C 1
ATOM 2275 O O . ILE A 1 289 ? 11.592 1.561 -5.546 1.00 93.88 289 ILE A O 1
ATOM 2279 N N . THR A 1 290 ? 11.969 -0.646 -5.386 1.00 91.81 290 THR A N 1
ATOM 2280 C CA . THR A 1 290 ? 13.389 -0.612 -5.802 1.00 91.81 290 THR A CA 1
ATOM 2281 C C . THR A 1 290 ? 13.756 -1.798 -6.698 1.00 91.81 290 THR A C 1
ATOM 2283 O O . THR A 1 290 ? 12.941 -2.694 -6.916 1.00 91.81 290 THR A O 1
ATOM 2286 N N . ASP A 1 291 ? 14.988 -1.816 -7.218 1.00 90.62 291 ASP A N 1
ATOM 2287 C CA . ASP A 1 291 ? 15.578 -2.941 -7.969 1.00 90.62 291 ASP A CA 1
ATOM 2288 C C . ASP A 1 291 ? 14.738 -3.369 -9.182 1.00 90.62 291 ASP A C 1
ATOM 2290 O O . ASP A 1 291 ? 14.333 -4.528 -9.324 1.00 90.62 291 ASP A O 1
ATOM 2294 N N . GLN A 1 292 ? 14.457 -2.409 -10.061 1.00 92.62 292 GLN A N 1
ATOM 2295 C CA . GLN A 1 292 ? 13.652 -2.622 -11.261 1.00 92.62 292 GLN A CA 1
ATOM 2296 C C . GLN A 1 292 ? 14.392 -3.433 -12.332 1.00 92.62 292 GLN A C 1
ATOM 2298 O O . GLN A 1 292 ? 15.617 -3.371 -12.480 1.00 92.62 292 GLN A O 1
ATOM 2303 N N . SER A 1 293 ? 13.628 -4.155 -13.147 1.00 93.38 293 SER A N 1
ATOM 2304 C CA . SER A 1 293 ? 14.146 -4.827 -14.334 1.00 93.38 293 SER A CA 1
ATOM 2305 C C . SER A 1 293 ? 14.521 -3.847 -15.451 1.00 93.38 293 SER A C 1
ATOM 2307 O O . SER A 1 293 ? 13.817 -2.876 -15.727 1.00 93.38 293 SER A O 1
ATOM 2309 N N . ARG A 1 294 ? 15.604 -4.151 -16.168 1.00 92.38 294 ARG A N 1
ATOM 2310 C CA . ARG A 1 294 ? 15.961 -3.559 -17.458 1.00 92.38 294 ARG A CA 1
ATOM 2311 C C . ARG A 1 294 ? 15.628 -4.526 -18.585 1.00 92.38 294 ARG A C 1
ATOM 2313 O O . ARG A 1 294 ? 16.107 -5.660 -18.605 1.00 92.38 294 ARG A O 1
ATOM 2320 N N . ARG A 1 295 ? 14.922 -4.029 -19.597 1.00 91.94 295 ARG A N 1
ATOM 2321 C CA . ARG A 1 295 ? 14.675 -4.704 -20.875 1.00 91.94 295 ARG A CA 1
ATOM 2322 C C . ARG A 1 295 ? 15.475 -4.028 -21.979 1.00 91.94 295 ARG A C 1
ATOM 2324 O O . ARG A 1 295 ? 15.379 -2.817 -22.139 1.00 91.94 295 ARG A O 1
ATOM 2331 N N . CYS A 1 296 ? 16.225 -4.797 -22.762 1.00 91.94 296 CYS A N 1
ATOM 2332 C CA . CYS A 1 296 ? 16.938 -4.294 -23.935 1.00 91.94 296 CYS A CA 1
ATOM 2333 C C . CYS A 1 296 ? 16.617 -5.114 -25.181 1.00 91.94 296 CYS A C 1
ATOM 2335 O O . CYS A 1 296 ? 16.557 -6.341 -25.125 1.00 91.94 296 CYS A O 1
ATOM 2337 N N . PHE A 1 297 ? 16.491 -4.422 -26.308 1.00 91.12 297 PHE A N 1
ATOM 2338 C CA . PHE A 1 297 ? 16.456 -4.987 -27.643 1.00 91.12 297 PHE A CA 1
ATOM 2339 C C . PHE A 1 297 ? 17.737 -4.655 -28.384 1.00 91.12 297 PHE A C 1
ATOM 2341 O O . PHE A 1 297 ? 18.129 -3.491 -28.489 1.00 91.12 297 PHE A O 1
ATOM 2348 N N . GLU A 1 298 ? 18.349 -5.684 -28.939 1.00 90.50 298 GLU A N 1
ATOM 2349 C CA . GLU A 1 298 ? 19.462 -5.573 -29.861 1.00 90.50 298 GLU A CA 1
ATOM 2350 C C . GLU A 1 298 ? 18.996 -6.080 -31.225 1.00 90.50 298 GLU A C 1
ATOM 2352 O O . GLU A 1 298 ? 18.579 -7.233 -31.353 1.00 90.50 298 GLU A O 1
ATOM 2357 N N . VAL A 1 299 ? 19.022 -5.201 -32.227 1.00 88.69 299 VAL A N 1
ATOM 2358 C CA . VAL A 1 299 ? 18.589 -5.520 -33.590 1.00 88.69 299 VAL A CA 1
ATOM 2359 C C . VAL A 1 299 ? 19.814 -5.655 -34.481 1.00 88.69 299 VAL A C 1
ATOM 2361 O O . VAL A 1 299 ? 20.680 -4.775 -34.514 1.00 88.69 299 VAL A O 1
ATOM 2364 N N . LYS A 1 300 ? 19.901 -6.792 -35.168 1.00 87.19 300 LYS A N 1
ATOM 2365 C CA . LYS A 1 300 ? 20.986 -7.142 -36.087 1.00 87.19 300 LYS A CA 1
ATOM 2366 C C . LYS A 1 300 ? 20.424 -7.495 -37.452 1.00 87.19 300 LYS A C 1
ATOM 2368 O O . LYS A 1 300 ? 19.284 -7.946 -37.548 1.00 87.19 300 LYS A O 1
ATOM 2373 N N . ASP A 1 301 ? 21.247 -7.364 -38.484 1.00 83.19 301 ASP A N 1
ATOM 2374 C CA . ASP A 1 301 ? 20.925 -7.940 -39.789 1.00 83.19 301 ASP A CA 1
ATOM 2375 C C . ASP A 1 301 ? 20.794 -9.482 -39.721 1.00 83.19 301 ASP A C 1
ATOM 2377 O O . ASP A 1 301 ? 21.236 -10.136 -38.769 1.00 83.19 301 ASP A O 1
ATOM 2381 N N . GLN A 1 302 ? 20.200 -10.088 -40.753 1.00 76.06 302 GLN A N 1
ATOM 2382 C CA . GLN A 1 302 ? 20.021 -11.549 -40.838 1.00 76.06 302 GLN A CA 1
ATOM 2383 C C . GLN A 1 302 ? 21.330 -12.351 -40.874 1.00 76.06 302 GLN A C 1
ATOM 2385 O O . GLN A 1 302 ? 21.325 -13.552 -40.609 1.00 76.06 302 GLN A O 1
ATOM 2390 N N . ASN A 1 303 ? 22.452 -11.708 -41.194 1.00 76.81 303 ASN A N 1
ATOM 2391 C CA . ASN A 1 303 ? 23.763 -12.345 -41.248 1.00 76.81 303 ASN A CA 1
ATOM 2392 C C . ASN A 1 303 ? 24.538 -12.189 -39.928 1.00 76.81 303 ASN A C 1
ATOM 2394 O O . ASN A 1 303 ? 25.709 -12.569 -39.871 1.00 76.81 303 ASN A O 1
ATOM 2398 N N . PHE A 1 304 ? 23.909 -11.634 -38.881 1.00 68.31 304 PHE A N 1
ATOM 2399 C CA . PHE A 1 304 ? 24.522 -11.275 -37.599 1.00 68.31 304 PHE A CA 1
ATOM 2400 C C . PHE A 1 304 ? 25.750 -10.348 -37.729 1.00 68.31 304 PHE A C 1
ATOM 2402 O O . PHE A 1 304 ? 26.567 -10.271 -36.808 1.00 68.31 304 PHE A O 1
ATOM 2409 N N . GLY A 1 305 ? 25.907 -9.669 -38.869 1.00 66.81 305 GLY A N 1
ATOM 2410 C CA . GLY A 1 305 ? 27.124 -8.959 -39.264 1.00 66.81 305 GLY A CA 1
ATOM 2411 C C . GLY A 1 305 ? 27.138 -7.478 -38.887 1.00 66.81 305 GLY A C 1
ATOM 2412 O O . GLY A 1 305 ? 28.201 -6.942 -38.569 1.00 66.81 305 GLY A O 1
ATOM 2413 N N . LEU A 1 306 ? 25.976 -6.821 -38.890 1.00 73.44 306 LEU A N 1
ATOM 2414 C CA . LEU A 1 306 ? 25.813 -5.410 -38.533 1.00 73.44 306 LEU A CA 1
ATOM 2415 C C . LEU A 1 306 ? 24.816 -5.250 -37.380 1.00 73.44 306 LEU A C 1
ATOM 2417 O O . LEU A 1 306 ? 23.696 -5.757 -37.430 1.00 73.44 306 LEU A O 1
ATOM 2421 N N . HIS A 1 307 ? 25.231 -4.514 -36.345 1.00 70.81 307 HIS A N 1
ATOM 2422 C CA . HIS A 1 307 ? 24.320 -3.994 -35.327 1.00 70.81 307 HIS A CA 1
ATOM 2423 C C . HIS A 1 307 ? 23.586 -2.793 -35.924 1.00 70.81 307 HIS A C 1
ATOM 2425 O O . HIS A 1 307 ? 24.230 -1.792 -36.240 1.00 70.81 307 HIS A O 1
ATOM 2431 N N . GLU A 1 308 ? 22.266 -2.882 -36.079 1.00 78.88 308 GLU A N 1
ATOM 2432 C CA . GLU A 1 308 ? 21.478 -1.753 -36.574 1.00 78.88 308 GLU A CA 1
ATOM 2433 C C . GLU A 1 308 ? 21.276 -0.725 -35.463 1.00 78.88 308 GLU A C 1
ATOM 2435 O O . GLU A 1 308 ? 21.676 0.430 -35.590 1.00 78.88 308 GLU A O 1
ATOM 2440 N N . TYR A 1 309 ? 20.695 -1.158 -34.342 1.00 85.81 309 TYR A N 1
ATOM 2441 C CA . TYR A 1 309 ? 20.498 -0.321 -33.164 1.00 85.81 309 TYR A CA 1
ATOM 2442 C C . TYR A 1 309 ? 20.279 -1.152 -31.897 1.00 85.81 309 TYR A C 1
ATOM 2444 O O . TYR A 1 309 ? 19.938 -2.339 -31.930 1.00 85.81 309 TYR A O 1
ATOM 2452 N N . ARG A 1 310 ? 20.461 -0.491 -30.751 1.00 89.31 310 ARG A N 1
ATOM 2453 C CA . ARG A 1 310 ? 20.122 -1.010 -29.428 1.00 89.31 310 ARG A CA 1
ATOM 2454 C C . ARG A 1 310 ? 19.161 -0.046 -28.751 1.00 89.31 310 ARG A C 1
ATOM 2456 O O . ARG A 1 310 ? 19.401 1.155 -28.746 1.00 89.31 310 ARG A O 1
ATOM 2463 N N . SER A 1 311 ? 18.108 -0.590 -28.158 1.00 91.25 311 SER A N 1
ATOM 2464 C CA . SER A 1 311 ? 17.153 0.169 -27.349 1.00 91.25 311 SER A CA 1
ATOM 2465 C C . SER A 1 311 ? 16.944 -0.516 -26.004 1.00 91.25 311 SER A C 1
ATOM 2467 O O . SER A 1 311 ? 16.935 -1.740 -25.940 1.00 91.25 311 SER A O 1
ATOM 2469 N N . CYS A 1 312 ? 16.830 0.245 -24.925 1.00 91.75 312 CYS A N 1
ATOM 2470 C CA . CYS A 1 312 ? 16.693 -0.259 -23.566 1.00 91.75 312 CYS A CA 1
ATOM 2471 C C . CYS A 1 312 ? 15.683 0.583 -22.779 1.00 91.75 312 CYS A C 1
ATOM 2473 O O . CYS A 1 312 ? 15.580 1.787 -22.984 1.00 91.75 312 CYS A O 1
ATOM 2475 N N . ALA A 1 313 ? 14.973 -0.039 -21.844 1.00 91.12 313 ALA A N 1
ATOM 2476 C CA . ALA A 1 313 ? 14.178 0.637 -20.825 1.00 91.12 313 ALA A CA 1
ATOM 2477 C C . ALA A 1 313 ? 14.438 -0.019 -19.473 1.00 91.12 313 ALA A C 1
ATOM 2479 O O . ALA A 1 313 ? 14.638 -1.230 -19.389 1.00 91.12 313 ALA A O 1
ATOM 2480 N N . VAL A 1 314 ? 14.413 0.799 -18.429 1.00 91.31 314 VAL A N 1
ATOM 2481 C CA . VAL A 1 314 ? 14.432 0.357 -17.036 1.00 91.31 314 VAL A CA 1
ATOM 2482 C C . VAL A 1 314 ? 13.039 0.653 -16.527 1.00 91.31 314 VAL A C 1
ATOM 2484 O O . VAL A 1 314 ? 12.623 1.811 -16.567 1.00 91.31 314 VAL A O 1
ATOM 2487 N N . HIS A 1 315 ? 12.312 -0.403 -16.194 1.00 90.88 315 HIS A N 1
ATOM 2488 C CA . HIS A 1 315 ? 10.946 -0.329 -15.710 1.00 90.88 315 HIS A CA 1
ATOM 2489 C C . HIS A 1 315 ? 10.592 -1.652 -15.042 1.00 90.88 315 HIS A C 1
ATOM 2491 O O . HIS A 1 315 ? 10.729 -2.721 -15.651 1.00 90.88 315 HIS A O 1
ATOM 2497 N N . GLY A 1 316 ? 10.173 -1.582 -13.788 1.00 90.62 316 GLY A N 1
ATOM 2498 C CA . GLY A 1 316 ? 9.615 -2.718 -13.075 1.00 90.62 316 GLY A CA 1
ATOM 2499 C C . GLY A 1 316 ? 8.124 -2.887 -13.338 1.00 90.62 316 GLY A C 1
ATOM 2500 O O . GLY A 1 316 ? 7.522 -2.104 -14.067 1.00 90.62 316 GLY A O 1
ATOM 2501 N N . GLY A 1 317 ? 7.567 -3.958 -12.785 1.00 90.19 317 GLY A N 1
ATOM 2502 C CA . GLY A 1 317 ? 6.146 -4.284 -12.818 1.00 90.19 317 GLY A CA 1
ATOM 2503 C C . GLY A 1 317 ? 5.850 -5.484 -11.908 1.00 90.19 317 GLY A C 1
ATOM 2504 O O . GLY A 1 317 ? 6.777 -6.141 -11.430 1.00 90.19 317 GLY A O 1
ATOM 2505 N N . ASP A 1 318 ? 4.594 -5.810 -11.620 1.00 90.81 318 ASP A N 1
ATOM 2506 C CA . ASP A 1 318 ? 3.392 -5.093 -12.080 1.00 90.81 318 ASP A CA 1
ATOM 2507 C C . ASP A 1 318 ? 2.952 -4.039 -11.051 1.00 90.81 318 ASP A C 1
ATOM 2509 O O . ASP A 1 318 ? 2.572 -2.931 -11.404 1.00 90.81 318 ASP A O 1
ATOM 2513 N N . GLY A 1 319 ? 3.101 -4.340 -9.761 1.00 94.12 319 GLY A N 1
ATOM 2514 C CA . GLY A 1 319 ? 2.681 -3.464 -8.674 1.00 94.12 319 GLY A CA 1
ATOM 2515 C C . GLY A 1 319 ? 2.211 -4.268 -7.467 1.00 94.12 319 GLY A C 1
ATOM 2516 O O . GLY A 1 319 ? 2.421 -5.486 -7.367 1.00 94.12 319 GLY A O 1
ATOM 2517 N N . PHE A 1 320 ? 1.521 -3.591 -6.556 1.00 97.31 320 PHE A N 1
ATOM 2518 C CA . PHE A 1 320 ? 0.896 -4.213 -5.389 1.00 97.31 320 PHE A CA 1
ATOM 2519 C C . PHE A 1 320 ? -0.473 -3.591 -5.102 1.00 97.31 320 PHE A C 1
ATOM 2521 O O . PHE A 1 320 ? -0.845 -2.582 -5.690 1.00 97.31 320 PHE A O 1
ATOM 2528 N N . ALA A 1 321 ? -1.244 -4.185 -4.197 1.00 97.94 321 ALA A N 1
ATOM 2529 C CA . ALA A 1 321 ? -2.530 -3.654 -3.775 1.00 97.94 321 ALA A CA 1
ATOM 2530 C C . ALA A 1 321 ? -2.744 -3.814 -2.271 1.00 97.94 321 ALA A C 1
ATOM 2532 O O . ALA A 1 321 ? -2.336 -4.810 -1.674 1.00 97.94 321 ALA A O 1
ATOM 2533 N N . PHE A 1 322 ? -3.443 -2.852 -1.672 1.00 98.44 322 PHE A N 1
ATOM 2534 C CA . PHE A 1 322 ? -4.073 -3.007 -0.364 1.00 98.44 322 PHE A CA 1
ATOM 2535 C C . PHE A 1 322 ? -5.479 -3.579 -0.557 1.00 98.44 322 PHE A C 1
ATOM 2537 O O . PHE A 1 322 ? -6.270 -3.047 -1.339 1.00 98.44 322 PHE A O 1
ATOM 2544 N N . VAL A 1 323 ? -5.809 -4.664 0.141 1.00 98.19 323 VAL A N 1
ATOM 2545 C CA . VAL A 1 323 ? -7.017 -5.449 -0.131 1.00 98.19 323 VAL A CA 1
ATOM 2546 C C . VAL A 1 323 ? -7.832 -5.673 1.138 1.00 98.19 323 VAL A C 1
ATOM 2548 O O . VAL A 1 323 ? -7.316 -6.095 2.173 1.00 98.19 323 VAL A O 1
ATOM 2551 N N . LEU A 1 324 ? -9.140 -5.446 1.015 1.00 97.88 324 LEU A N 1
ATOM 2552 C CA . LEU A 1 324 ? -10.164 -5.899 1.952 1.00 97.88 324 LEU A CA 1
ATOM 2553 C C . LEU A 1 324 ? -10.889 -7.090 1.329 1.00 97.88 324 LEU A C 1
ATOM 2555 O O . LEU A 1 324 ? -11.407 -6.966 0.215 1.00 97.88 324 LEU A O 1
ATOM 2559 N N . HIS A 1 325 ? -10.983 -8.228 2.018 1.00 96.62 325 HIS A N 1
ATOM 2560 C CA . HIS A 1 325 ? -11.744 -9.362 1.492 1.00 96.62 325 HIS A CA 1
ATOM 2561 C C . HIS A 1 325 ? -12.457 -10.208 2.542 1.00 96.62 325 HIS A C 1
ATOM 2563 O O . HIS A 1 325 ? -12.073 -10.300 3.703 1.00 96.62 325 HIS A O 1
ATOM 2569 N N . SER A 1 326 ? -13.459 -10.949 2.078 1.00 95.44 326 SER A N 1
ATOM 2570 C CA . SER A 1 326 ? -14.042 -12.086 2.795 1.00 95.44 326 SER A CA 1
ATOM 2571 C C . SER A 1 326 ? -14.108 -13.300 1.856 1.00 95.44 326 SER A C 1
ATOM 2573 O O . SER A 1 326 ? -15.167 -13.820 1.495 1.00 95.44 326 SER A O 1
ATOM 2575 N N . HIS A 1 327 ? -12.925 -13.680 1.363 1.00 93.88 327 HIS A N 1
ATOM 2576 C CA . HIS A 1 327 ? -12.682 -14.879 0.573 1.00 93.88 327 HIS A CA 1
ATOM 2577 C C . HIS A 1 327 ? -12.845 -16.156 1.410 1.00 93.88 327 HIS A C 1
ATOM 2579 O O . HIS A 1 327 ? -12.498 -16.185 2.592 1.00 93.88 327 HIS A O 1
ATOM 2585 N N . GLN A 1 328 ? -13.301 -17.239 0.776 1.00 92.50 328 GLN A N 1
ATOM 2586 C CA . GLN A 1 328 ? -13.509 -18.537 1.434 1.00 92.50 328 GLN A CA 1
ATOM 2587 C C . GLN A 1 328 ? -12.218 -19.143 2.010 1.00 92.50 328 GLN A C 1
ATOM 2589 O O . GLN A 1 328 ? -12.262 -19.808 3.041 1.00 92.50 328 GLN A O 1
ATOM 2594 N N . ASP A 1 329 ? -11.076 -18.864 1.376 1.00 92.75 329 ASP A N 1
ATOM 2595 C CA . ASP A 1 329 ? -9.766 -19.378 1.798 1.00 92.75 329 ASP A CA 1
ATOM 2596 C C . ASP A 1 329 ? -9.148 -18.555 2.942 1.00 92.75 329 ASP A C 1
ATOM 2598 O O . ASP A 1 329 ? -8.061 -18.874 3.418 1.00 92.75 329 ASP A O 1
ATOM 2602 N N . ARG A 1 330 ? -9.858 -17.527 3.438 1.00 92.44 330 ARG A N 1
ATOM 2603 C CA . ARG A 1 330 ? -9.456 -16.715 4.598 1.00 92.44 330 ARG A CA 1
ATOM 2604 C C . ARG A 1 330 ? -8.027 -16.179 4.416 1.00 92.44 330 ARG A C 1
ATOM 2606 O O . ARG A 1 330 ? -7.710 -15.668 3.350 1.00 92.44 330 ARG A O 1
ATOM 2613 N N . THR A 1 331 ? -7.163 -16.326 5.415 1.00 92.31 331 THR A N 1
ATOM 2614 C CA . THR A 1 331 ? -5.752 -15.911 5.376 1.00 92.31 331 THR A CA 1
ATOM 2615 C C . THR A 1 331 ? -4.871 -16.746 4.448 1.00 92.31 331 THR A C 1
ATOM 2617 O O . THR A 1 331 ? -3.716 -16.391 4.261 1.00 92.31 331 THR A O 1
ATOM 2620 N N . ALA A 1 332 ? -5.368 -17.834 3.853 1.00 93.25 332 ALA A N 1
ATOM 2621 C CA . ALA A 1 332 ? -4.650 -18.589 2.821 1.00 93.25 332 ALA A CA 1
ATOM 2622 C C . ALA A 1 332 ? -4.980 -18.104 1.396 1.00 93.25 332 ALA A C 1
ATOM 2624 O O . ALA A 1 332 ? -4.487 -18.676 0.424 1.00 93.25 332 ALA A O 1
ATOM 2625 N N . ALA A 1 333 ? -5.830 -17.080 1.253 1.00 94.00 333 ALA A N 1
ATOM 2626 C CA . ALA A 1 333 ? -6.181 -16.517 -0.042 1.00 94.00 333 ALA A CA 1
ATOM 2627 C C . ALA A 1 333 ? -4.931 -15.969 -0.751 1.00 94.00 333 ALA A C 1
ATOM 2629 O O . ALA A 1 333 ? -4.221 -15.129 -0.208 1.00 94.00 333 ALA A O 1
ATOM 2630 N N . LEU A 1 334 ? -4.680 -16.446 -1.968 1.00 94.25 334 LEU A N 1
ATOM 2631 C CA . LEU A 1 334 ? -3.551 -16.062 -2.810 1.00 94.25 334 LEU A CA 1
ATOM 2632 C C . LEU A 1 334 ? -4.014 -16.114 -4.268 1.00 94.25 334 LEU A C 1
ATOM 2634 O O . LEU A 1 334 ? -4.688 -17.068 -4.668 1.00 94.25 334 LEU A O 1
ATOM 2638 N N . ALA A 1 335 ? -3.679 -15.100 -5.063 1.00 88.06 335 ALA A N 1
ATOM 2639 C CA . ALA A 1 335 ? -4.017 -15.113 -6.480 1.00 88.06 335 ALA A CA 1
ATOM 2640 C C . ALA A 1 335 ? -3.199 -16.148 -7.265 1.00 88.06 335 ALA A C 1
ATOM 2642 O O . ALA A 1 335 ? -2.132 -16.601 -6.847 1.00 88.06 335 ALA A O 1
ATOM 2643 N N . ALA A 1 336 ? -3.712 -16.524 -8.436 1.00 81.75 336 ALA A N 1
ATOM 2644 C CA . ALA A 1 336 ? -3.006 -17.418 -9.342 1.00 81.75 336 ALA A CA 1
ATOM 2645 C C . ALA A 1 336 ? -1.720 -16.768 -9.883 1.00 81.75 336 ALA A C 1
ATOM 2647 O O . ALA A 1 336 ? -1.628 -15.549 -10.024 1.00 81.75 336 ALA A O 1
ATOM 2648 N N . GLN A 1 337 ? -0.736 -17.596 -10.236 1.00 72.75 337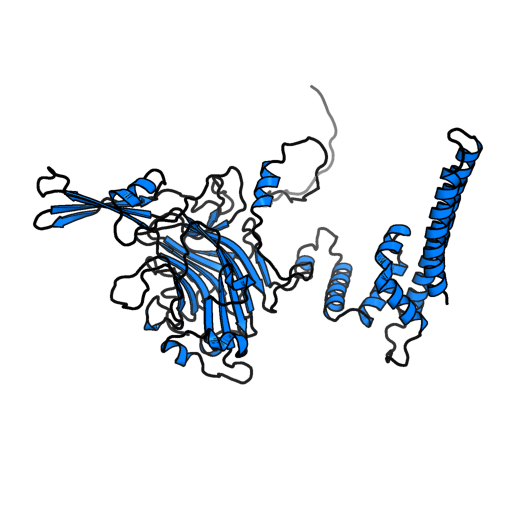 GLN A N 1
ATOM 2649 C CA . GLN A 1 337 ? 0.496 -17.127 -10.866 1.00 72.75 337 GLN A CA 1
ATOM 2650 C C . GLN A 1 337 ? 0.193 -16.359 -12.163 1.00 72.75 337 GLN A C 1
ATOM 2652 O O . GLN A 1 337 ? -0.616 -16.808 -12.975 1.00 72.75 337 GLN A O 1
ATOM 2657 N N . GLY A 1 338 ? 0.844 -15.209 -12.356 1.00 66.06 338 GLY A N 1
ATOM 2658 C CA . GLY A 1 338 ? 0.579 -14.321 -13.494 1.00 66.06 338 GLY A CA 1
ATOM 2659 C C . GLY A 1 338 ? -0.667 -13.442 -13.333 1.00 66.06 338 GLY A C 1
ATOM 2660 O O . GLY A 1 338 ? -1.069 -12.791 -14.291 1.00 66.06 338 GLY A O 1
ATOM 2661 N N . SER A 1 339 ? -1.286 -13.420 -12.148 1.00 67.50 339 SER A N 1
ATOM 2662 C CA . SER A 1 339 ? -2.257 -12.393 -11.772 1.00 67.50 339 SER A CA 1
ATOM 2663 C C . SER A 1 339 ? -1.553 -11.050 -11.606 1.00 67.50 339 SER A C 1
ATOM 2665 O O . SER A 1 339 ? -0.782 -10.914 -10.658 1.00 67.50 339 SER A O 1
ATOM 2667 N N . ASN A 1 340 ? -1.907 -10.054 -12.420 1.00 77.00 340 ASN A N 1
ATOM 2668 C CA . ASN A 1 340 ? -1.505 -8.662 -12.200 1.00 77.00 340 ASN A CA 1
ATOM 2669 C C . ASN A 1 340 ? -1.866 -8.219 -10.770 1.00 77.00 340 ASN A C 1
ATOM 2671 O O . ASN A 1 340 ? -2.954 -8.536 -10.266 1.00 77.00 340 ASN A O 1
ATOM 2675 N N . MET A 1 341 ? -0.912 -7.562 -10.105 1.00 84.94 341 MET A N 1
ATOM 2676 C CA . MET A 1 341 ? -0.975 -6.985 -8.752 1.00 84.94 341 MET A CA 1
ATOM 2677 C C . MET A 1 341 ? -1.399 -7.954 -7.625 1.00 84.94 341 MET A C 1
ATOM 2679 O O . MET A 1 341 ? -1.633 -7.551 -6.484 1.00 84.94 341 MET A O 1
ATOM 2683 N N . GLY A 1 342 ? -1.487 -9.256 -7.916 1.00 88.56 342 GLY A N 1
ATOM 2684 C CA . GLY A 1 342 ? -1.765 -10.317 -6.945 1.00 88.56 342 GLY A CA 1
ATOM 2685 C C . GLY A 1 342 ? -3.194 -10.394 -6.381 1.00 88.56 342 GLY A C 1
ATOM 2686 O O . GLY A 1 342 ? -3.412 -11.195 -5.473 1.00 88.56 342 GLY A O 1
ATOM 2687 N N . PHE A 1 343 ? -4.171 -9.623 -6.886 1.00 92.44 343 PHE A N 1
ATOM 2688 C CA . PHE A 1 343 ? -5.570 -9.680 -6.406 1.00 92.44 343 PHE A CA 1
ATOM 2689 C C . PHE A 1 343 ? -6.578 -10.257 -7.414 1.00 92.44 343 PHE A C 1
ATOM 2691 O O . PHE A 1 343 ? -7.721 -10.556 -7.044 1.00 92.44 343 PHE A O 1
ATOM 2698 N N . THR A 1 344 ? -6.200 -10.437 -8.684 1.00 91.06 344 THR A N 1
ATOM 2699 C CA . THR A 1 344 ? -7.099 -11.021 -9.690 1.00 91.06 344 THR A CA 1
ATOM 2700 C C . THR A 1 344 ? -7.457 -12.456 -9.301 1.00 91.06 344 THR A C 1
ATOM 2702 O O . THR A 1 344 ? -6.605 -13.263 -8.936 1.00 91.06 344 THR A O 1
ATOM 2705 N N . GLY A 1 345 ? -8.748 -12.791 -9.354 1.00 91.00 345 GLY A N 1
ATOM 2706 C CA . GLY A 1 345 ? -9.251 -14.081 -8.869 1.00 91.00 345 GLY A CA 1
ATOM 2707 C C . GLY A 1 345 ? -9.869 -14.020 -7.470 1.00 91.00 345 GLY A C 1
ATOM 2708 O O . GLY A 1 345 ? -10.758 -14.819 -7.167 1.00 91.00 345 GLY A O 1
ATOM 2709 N N . LEU A 1 346 ? -9.464 -13.056 -6.630 1.00 93.38 346 LEU A N 1
ATOM 2710 C CA . LEU A 1 346 ? -9.980 -12.942 -5.267 1.00 93.38 346 LEU A CA 1
ATOM 2711 C C . LEU A 1 346 ? -11.447 -12.520 -5.290 1.00 93.38 346 LEU A C 1
ATOM 2713 O O . LEU A 1 346 ? -11.804 -11.407 -5.677 1.00 93.38 346 LEU A O 1
ATOM 2717 N N . GLN A 1 347 ? -12.316 -13.427 -4.867 1.00 95.06 347 GLN A N 1
ATOM 2718 C CA . GLN A 1 347 ? -13.744 -13.166 -4.716 1.00 95.06 347 GLN A CA 1
ATOM 2719 C C . GLN A 1 347 ? -14.029 -12.323 -3.475 1.00 95.06 347 GLN A C 1
ATOM 2721 O O . GLN A 1 347 ? -13.307 -12.410 -2.482 1.00 95.06 347 GLN A O 1
ATOM 2726 N N . ASN A 1 348 ? -15.146 -11.591 -3.500 1.00 96.12 348 ASN A N 1
ATOM 2727 C CA . ASN A 1 348 ? -15.636 -10.851 -2.336 1.00 96.12 348 ASN A CA 1
ATOM 2728 C C . ASN A 1 348 ? -14.571 -9.901 -1.776 1.00 96.12 348 ASN A C 1
ATOM 2730 O O . ASN A 1 348 ? -14.229 -9.968 -0.593 1.00 96.12 348 ASN A O 1
ATOM 2734 N N . SER A 1 349 ? -14.017 -9.079 -2.667 1.00 96.94 349 SER A N 1
ATOM 2735 C CA . SER A 1 349 ? -12.861 -8.233 -2.391 1.00 96.94 349 SER A CA 1
ATOM 2736 C C . SER A 1 349 ? -13.021 -6.815 -2.945 1.00 96.94 349 SER A C 1
ATOM 2738 O O . SER A 1 349 ? -13.753 -6.559 -3.911 1.00 96.94 349 SER A O 1
ATOM 2740 N N . LEU A 1 350 ? -12.332 -5.886 -2.292 1.00 97.81 350 LEU A N 1
ATOM 2741 C CA . LEU A 1 350 ? -12.058 -4.535 -2.756 1.00 97.81 350 LEU A CA 1
ATOM 2742 C C . LEU A 1 350 ? -10.545 -4.348 -2.681 1.00 97.81 350 LEU A C 1
ATOM 2744 O O . LEU A 1 350 ? -9.958 -4.564 -1.623 1.00 97.81 350 LEU A O 1
ATOM 2748 N N . ALA A 1 351 ? -9.937 -3.975 -3.800 1.00 97.62 351 ALA A N 1
ATOM 2749 C CA . ALA A 1 351 ? -8.506 -3.741 -3.920 1.00 97.62 351 ALA A CA 1
ATOM 2750 C C . ALA A 1 351 ? -8.256 -2.269 -4.251 1.00 97.62 351 ALA A C 1
ATOM 2752 O O . ALA A 1 351 ? -8.963 -1.695 -5.080 1.00 97.62 351 ALA A O 1
ATOM 2753 N N . ILE A 1 352 ? -7.279 -1.667 -3.585 1.00 98.06 352 ILE A N 1
ATOM 2754 C CA . ILE A 1 352 ? -6.706 -0.367 -3.927 1.00 98.06 352 ILE A CA 1
ATOM 2755 C C . ILE A 1 352 ? -5.321 -0.671 -4.477 1.00 98.06 352 ILE A C 1
ATOM 2757 O O . ILE A 1 352 ? -4.447 -1.099 -3.721 1.00 98.06 352 ILE A O 1
ATOM 2761 N N . GLU A 1 353 ? -5.162 -0.531 -5.784 1.00 95.75 353 GLU A N 1
ATOM 2762 C CA . GLU A 1 353 ? -3.934 -0.873 -6.488 1.00 95.75 353 GLU A CA 1
ATOM 2763 C C . GLU A 1 353 ? -2.945 0.287 -6.521 1.00 95.75 353 GLU A C 1
ATOM 2765 O O . GLU A 1 353 ? -3.332 1.454 -6.490 1.00 95.75 353 GLU A O 1
ATOM 2770 N N . PHE A 1 354 ? -1.673 -0.079 -6.590 1.00 96.88 354 PHE A N 1
ATOM 2771 C CA . PHE A 1 354 ? -0.507 0.769 -6.774 1.00 96.88 354 PHE A CA 1
ATOM 2772 C C . PHE A 1 354 ? 0.227 0.191 -7.981 1.00 96.88 354 PHE A C 1
ATOM 2774 O O . PHE A 1 354 ? 1.110 -0.663 -7.838 1.00 96.88 354 PHE A O 1
ATOM 2781 N N . ASP A 1 355 ? -0.240 0.588 -9.161 1.00 94.38 355 ASP A N 1
ATOM 2782 C CA . ASP A 1 355 ? 0.154 0.018 -10.440 1.00 94.38 355 ASP A CA 1
ATOM 2783 C C . ASP A 1 355 ? 1.337 0.786 -11.030 1.00 94.38 355 ASP A C 1
ATOM 2785 O O . ASP A 1 355 ? 1.383 2.017 -11.064 1.00 94.38 355 ASP A O 1
ATOM 2789 N N . THR A 1 356 ? 2.318 0.021 -11.479 1.00 93.38 356 THR A N 1
ATOM 2790 C CA . THR A 1 356 ? 3.590 0.495 -12.016 1.00 93.38 356 THR A CA 1
ATOM 2791 C C . THR A 1 356 ? 3.861 -0.081 -13.395 1.00 93.38 356 THR A C 1
ATOM 2793 O O . THR A 1 356 ? 5.008 -0.076 -13.834 1.00 93.38 356 THR A O 1
ATOM 2796 N N . TRP A 1 357 ? 2.863 -0.645 -14.076 1.00 89.81 357 TRP A N 1
ATOM 2797 C CA . TRP A 1 357 ? 3.060 -1.260 -15.377 1.00 89.81 357 TRP A CA 1
ATOM 2798 C C . TRP A 1 357 ? 1.897 -1.011 -16.330 1.00 89.81 357 TRP A C 1
ATOM 2800 O O . TRP A 1 357 ? 0.812 -1.533 -16.151 1.00 89.81 357 TRP A O 1
ATOM 2810 N N . TYR A 1 358 ? 2.191 -0.353 -17.453 1.00 86.31 358 TYR A N 1
ATOM 2811 C CA . TYR A 1 358 ? 1.199 -0.152 -18.504 1.00 86.31 358 TYR A CA 1
ATOM 2812 C C . TYR A 1 358 ? 0.820 -1.461 -19.232 1.00 86.31 358 TYR A C 1
ATOM 2814 O O . TYR A 1 358 ? 1.618 -2.057 -19.974 1.00 86.31 358 TYR A O 1
ATOM 2822 N N . ASN A 1 359 ? -0.431 -1.889 -19.089 1.00 81.50 359 ASN A N 1
ATOM 2823 C CA . ASN A 1 359 ? -1.016 -3.050 -19.746 1.00 81.50 359 ASN A CA 1
ATOM 2824 C C . ASN A 1 359 ? -1.656 -2.698 -21.113 1.00 81.50 359 ASN A C 1
ATOM 2826 O O . ASN A 1 359 ? -2.856 -2.481 -21.234 1.00 81.50 359 ASN A O 1
ATOM 2830 N N . ASP A 1 360 ? -0.868 -2.783 -22.194 1.00 68.75 360 ASP A N 1
ATOM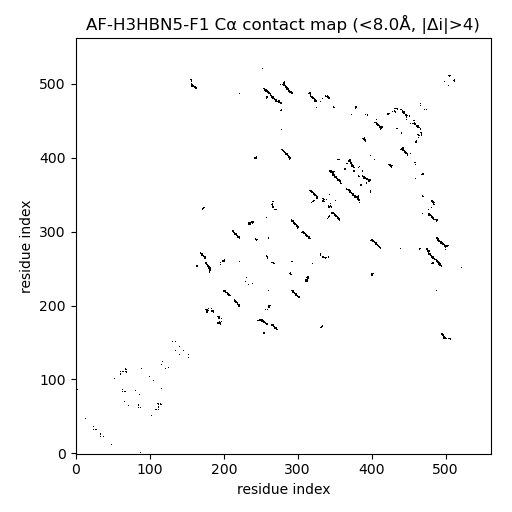 2831 C CA . ASP A 1 360 ? -1.268 -2.523 -23.604 1.00 68.75 360 ASP A CA 1
ATOM 2832 C C . ASP A 1 360 ? -2.350 -3.481 -24.190 1.00 68.75 360 ASP A C 1
ATOM 2834 O O . ASP A 1 360 ? -2.808 -3.354 -25.327 1.00 68.75 360 ASP A O 1
ATOM 2838 N N . GLY A 1 361 ? -2.759 -4.512 -23.446 1.00 54.28 361 GLY A N 1
ATOM 2839 C CA . GLY A 1 361 ? -3.541 -5.643 -23.952 1.00 54.28 361 GLY A CA 1
ATOM 2840 C C . GLY A 1 361 ? -5.060 -5.458 -23.916 1.00 54.28 361 GLY A C 1
ATOM 2841 O O . GLY A 1 361 ? -5.720 -6.081 -23.096 1.00 54.28 361 GLY A O 1
ATOM 2842 N N . GLY A 1 362 ? -5.639 -4.679 -24.836 1.00 48.97 362 GLY A N 1
ATOM 2843 C CA . GLY A 1 362 ? -7.086 -4.686 -25.154 1.00 48.97 362 GLY A CA 1
ATOM 2844 C C . GLY A 1 362 ? -8.048 -4.100 -24.104 1.00 48.97 362 GLY A C 1
ATOM 2845 O O . GLY A 1 362 ? -9.220 -3.890 -24.419 1.00 48.97 362 GLY A O 1
ATOM 2846 N N . SER A 1 363 ? -7.558 -3.806 -22.903 1.00 48.94 363 SER A N 1
ATOM 2847 C CA . SER A 1 363 ? -8.202 -2.995 -21.868 1.00 48.94 363 SER A CA 1
ATOM 2848 C C . SER A 1 363 ? -7.788 -1.545 -22.111 1.00 48.94 363 SER A C 1
ATOM 2850 O O . SER A 1 363 ? -6.714 -1.144 -21.681 1.00 48.94 363 SER A O 1
ATOM 2852 N N . GLY A 1 364 ? -8.559 -0.769 -22.874 1.00 45.66 364 GLY A N 1
ATOM 2853 C CA . GLY A 1 364 ? -8.212 0.607 -23.274 1.00 45.66 364 GLY A CA 1
ATOM 2854 C C . GLY A 1 364 ? -8.216 1.633 -22.132 1.00 45.66 364 GLY A C 1
ATOM 2855 O O . GLY A 1 364 ? -8.613 2.775 -22.344 1.00 45.66 364 GLY A O 1
ATOM 2856 N N . ASP A 1 365 ? -7.828 1.223 -20.929 1.00 61.59 365 ASP A N 1
ATOM 2857 C CA . ASP A 1 365 ? -8.272 1.812 -19.672 1.00 61.59 365 ASP A CA 1
ATOM 2858 C C . ASP A 1 365 ? -7.149 2.058 -18.679 1.00 61.59 365 ASP A C 1
ATOM 2860 O O . ASP A 1 365 ? -7.352 2.836 -17.743 1.00 61.59 365 ASP A O 1
ATOM 2864 N N . ASP A 1 366 ? -6.000 1.422 -18.881 1.00 75.44 366 ASP A N 1
ATOM 2865 C CA . ASP A 1 366 ? -4.805 1.670 -18.097 1.00 75.44 366 ASP A CA 1
ATOM 2866 C C . ASP A 1 366 ? -4.112 2.964 -18.565 1.00 75.44 366 ASP A C 1
ATOM 2868 O O . ASP A 1 366 ? -4.117 3.317 -19.751 1.00 75.44 366 ASP A O 1
ATOM 2872 N N . VAL A 1 367 ? -3.567 3.720 -17.618 1.00 84.81 367 VAL A N 1
ATOM 2873 C CA . VAL A 1 367 ? -2.827 4.948 -17.891 1.00 84.81 367 VAL A CA 1
ATOM 2874 C C . VAL A 1 367 ? -1.346 4.626 -18.056 1.00 84.81 367 VAL A C 1
ATOM 2876 O O . VAL A 1 367 ? -0.780 3.779 -17.387 1.00 84.81 367 VAL A O 1
ATOM 2879 N N . PHE A 1 368 ? -0.680 5.336 -18.964 1.00 84.12 368 PHE A N 1
ATOM 2880 C CA . PHE A 1 368 ? 0.724 5.058 -19.286 1.00 84.12 368 PHE A CA 1
ATOM 2881 C C . PHE A 1 368 ? 1.704 5.296 -18.118 1.00 84.12 368 PHE A C 1
ATOM 2883 O O . PHE A 1 368 ? 2.855 4.872 -18.181 1.00 84.12 368 PHE A O 1
ATOM 2890 N N . TYR A 1 369 ? 1.270 6.023 -17.090 1.00 88.94 369 TYR A N 1
ATOM 2891 C CA . TYR A 1 369 ? 2.074 6.377 -15.925 1.00 88.94 369 TYR A CA 1
ATOM 2892 C C . TYR A 1 369 ? 1.680 5.521 -14.727 1.00 88.94 369 TYR A C 1
ATOM 2894 O O . TYR A 1 369 ? 0.549 5.047 -14.655 1.00 88.94 369 TYR A O 1
ATOM 2902 N N . ASP A 1 370 ? 2.586 5.418 -13.757 1.00 93.44 370 ASP A N 1
ATOM 2903 C CA . ASP A 1 370 ? 2.264 4.868 -12.444 1.00 93.44 370 ASP A CA 1
ATOM 2904 C C . ASP A 1 370 ? 0.994 5.517 -11.890 1.00 93.44 370 ASP A C 1
ATOM 2906 O O . ASP A 1 370 ? 0.794 6.740 -11.982 1.00 93.44 370 ASP A O 1
ATOM 2910 N N . HIS A 1 371 ? 0.111 4.696 -11.340 1.00 93.81 371 HIS A N 1
ATOM 2911 C CA . HIS A 1 371 ? -1.177 5.181 -10.893 1.00 93.81 371 HIS A CA 1
ATOM 2912 C C . HIS A 1 371 ? -1.785 4.327 -9.792 1.00 93.81 371 HIS A C 1
ATOM 2914 O O . HIS A 1 371 ? -1.383 3.201 -9.512 1.00 93.81 371 HIS A O 1
ATOM 2920 N N . ILE A 1 372 ? -2.783 4.915 -9.145 1.00 96.12 372 ILE A N 1
ATOM 2921 C CA . ILE A 1 372 ? -3.561 4.287 -8.090 1.00 96.12 372 ILE A CA 1
ATOM 2922 C C . ILE A 1 372 ? -5.014 4.255 -8.537 1.00 96.12 372 ILE A C 1
ATOM 2924 O O . ILE A 1 372 ? -5.548 5.251 -9.040 1.00 96.12 372 ILE A O 1
ATOM 2928 N N . ALA A 1 373 ? -5.673 3.123 -8.328 1.00 95.50 373 ALA A N 1
ATOM 2929 C CA . ALA A 1 373 ? -7.089 2.957 -8.615 1.00 95.50 373 ALA A CA 1
ATOM 2930 C C . ALA A 1 373 ? -7.739 1.910 -7.700 1.00 95.50 373 ALA A C 1
ATOM 2932 O O . ALA A 1 373 ? -7.086 1.165 -6.977 1.00 95.50 373 ALA A O 1
ATOM 2933 N N . ILE A 1 374 ? -9.071 1.898 -7.675 1.00 97.25 374 ILE A N 1
ATOM 2934 C CA . ILE A 1 374 ? -9.872 1.049 -6.793 1.00 97.25 374 ILE A CA 1
ATOM 2935 C C . ILE A 1 374 ? -10.675 0.074 -7.644 1.00 97.25 374 ILE A C 1
ATOM 2937 O O . ILE A 1 374 ? -11.395 0.496 -8.553 1.00 97.25 374 ILE A O 1
ATOM 2941 N N . TYR A 1 375 ? -10.611 -1.214 -7.305 1.00 95.88 375 TYR A N 1
ATOM 2942 C CA . TYR A 1 375 ? -11.246 -2.312 -8.030 1.00 95.88 375 TYR A CA 1
ATOM 2943 C C . TYR A 1 375 ? -12.143 -3.126 -7.117 1.00 95.88 375 TYR A C 1
ATOM 2945 O O . TYR A 1 375 ? -11.746 -3.571 -6.038 1.00 95.88 375 TYR A O 1
ATOM 2953 N N . SER A 1 376 ? -13.359 -3.392 -7.581 1.00 96.44 376 SER A N 1
ATOM 2954 C CA . SER A 1 376 ? -14.220 -4.393 -6.973 1.00 96.44 376 SER A CA 1
ATOM 2955 C C . SER A 1 376 ? -15.250 -4.925 -7.960 1.00 96.44 376 SER A C 1
ATOM 2957 O O . SER A 1 376 ? -15.914 -4.188 -8.690 1.00 96.44 376 SER A O 1
ATOM 2959 N N . ARG A 1 377 ? -15.477 -6.238 -7.895 1.00 95.06 377 ARG A N 1
ATOM 2960 C CA . ARG A 1 377 ? -16.626 -6.914 -8.522 1.00 95.06 377 ARG A CA 1
ATOM 2961 C C . ARG A 1 377 ? -17.621 -7.421 -7.473 1.00 95.06 377 ARG A C 1
ATOM 2963 O O . ARG A 1 377 ? -18.423 -8.328 -7.733 1.00 95.06 377 ARG A O 1
ATOM 2970 N N . GLY A 1 378 ? -17.563 -6.827 -6.280 1.00 94.44 378 GLY A N 1
ATOM 2971 C CA . GLY A 1 378 ? -18.270 -7.258 -5.087 1.00 94.44 378 GLY A CA 1
ATOM 2972 C C . GLY A 1 378 ? -17.979 -8.722 -4.783 1.00 94.44 378 GLY A C 1
ATOM 2973 O O . GLY A 1 378 ? -16.829 -9.133 -4.684 1.00 94.44 378 GLY A O 1
ATOM 2974 N N . ARG A 1 379 ? -19.027 -9.546 -4.715 1.00 93.81 379 ARG A N 1
ATOM 2975 C CA . ARG A 1 379 ? -18.916 -10.987 -4.420 1.00 93.81 379 ARG A CA 1
ATOM 2976 C C . ARG A 1 379 ? -18.281 -11.823 -5.533 1.00 93.81 379 ARG A C 1
ATOM 2978 O O . ARG A 1 379 ? -17.916 -12.964 -5.279 1.00 93.81 379 ARG A O 1
ATOM 2985 N N . SER A 1 380 ? -18.218 -11.310 -6.759 1.00 94.88 380 SER A N 1
ATOM 2986 C CA . SER A 1 380 ? -17.606 -12.049 -7.868 1.00 94.88 380 SER A CA 1
ATOM 2987 C C . SER A 1 380 ? -16.085 -12.032 -7.744 1.00 94.88 380 SER A C 1
ATOM 2989 O O . SER A 1 380 ? -15.536 -11.202 -7.025 1.00 94.88 380 SER A O 1
ATOM 2991 N N . SER A 1 381 ? -15.407 -12.912 -8.483 1.00 93.69 381 SER A N 1
ATOM 2992 C CA . SER A 1 381 ? -13.957 -12.820 -8.683 1.00 93.69 381 SER A CA 1
ATOM 2993 C C . SER A 1 381 ? -13.594 -11.417 -9.147 1.00 93.69 381 SER A C 1
ATOM 2995 O O . SER A 1 381 ? -14.150 -10.965 -10.154 1.00 93.69 381 SER A O 1
ATOM 2997 N N . ASN A 1 382 ? -12.699 -10.754 -8.419 1.00 93.00 382 ASN A N 1
ATOM 2998 C CA . ASN A 1 382 ? -12.143 -9.473 -8.825 1.00 93.00 382 ASN A CA 1
ATOM 2999 C C . ASN A 1 382 ? -11.170 -9.666 -9.995 1.00 93.00 382 ASN A C 1
ATOM 3001 O O . ASN A 1 382 ? -10.738 -10.791 -10.277 1.00 93.00 382 ASN A O 1
ATOM 3005 N N . ALA A 1 383 ? -10.897 -8.583 -10.707 1.00 89.88 383 ALA A N 1
ATOM 3006 C CA . ALA A 1 383 ? -10.015 -8.574 -11.861 1.00 89.88 383 ALA A CA 1
ATOM 3007 C C . ALA A 1 383 ? -9.392 -7.193 -12.008 1.00 89.88 383 ALA A C 1
ATOM 3009 O O . ALA A 1 383 ? -10.068 -6.202 -11.754 1.00 89.88 383 ALA A O 1
ATOM 3010 N N . ASP A 1 384 ? -8.155 -7.155 -12.468 1.00 84.69 384 ASP A N 1
ATOM 3011 C CA . ASP A 1 384 ? -7.535 -5.963 -13.030 1.00 84.69 384 ASP A CA 1
ATOM 3012 C C . ASP A 1 384 ? -8.076 -5.747 -14.461 1.00 84.69 384 ASP A C 1
ATOM 3014 O O . ASP A 1 384 ? -7.572 -6.275 -15.452 1.00 84.69 384 ASP A O 1
ATOM 3018 N N . ALA A 1 385 ? -9.256 -5.130 -14.543 1.00 85.56 385 ALA A N 1
ATOM 3019 C CA . ALA A 1 385 ? -9.935 -4.811 -15.795 1.00 85.56 385 ALA A CA 1
ATOM 3020 C C . ALA A 1 385 ? -10.928 -3.657 -15.603 1.00 85.56 385 ALA A C 1
ATOM 3022 O O . ALA A 1 385 ? -11.497 -3.476 -14.522 1.00 85.56 385 ALA A O 1
ATOM 3023 N N . GLU A 1 386 ? -11.256 -2.946 -16.686 1.00 83.75 386 GLU A N 1
ATOM 3024 C CA . GLU A 1 386 ? -12.176 -1.795 -16.668 1.00 83.75 386 GLU A CA 1
ATOM 3025 C C . GLU A 1 386 ? -13.501 -2.095 -15.962 1.00 83.75 386 GLU A C 1
ATOM 3027 O O . GLU A 1 386 ? -13.995 -1.302 -15.166 1.00 83.75 386 GLU A O 1
ATOM 3032 N N . ASN A 1 387 ? -14.072 -3.276 -16.213 1.00 87.69 387 ASN A N 1
ATOM 3033 C CA . ASN A 1 387 ? -15.365 -3.691 -15.665 1.00 87.69 387 ASN A CA 1
ATOM 3034 C C . ASN A 1 387 ? -15.365 -3.931 -14.140 1.00 87.69 387 ASN A C 1
ATOM 3036 O O . ASN A 1 387 ? -16.434 -4.149 -13.557 1.00 87.69 387 ASN A O 1
ATOM 3040 N N . ALA A 1 388 ? -14.185 -3.936 -13.522 1.00 92.19 388 ALA A N 1
ATOM 3041 C CA . ALA A 1 388 ? -13.952 -4.070 -12.093 1.00 92.19 388 ALA A CA 1
ATOM 3042 C C . ALA A 1 388 ? -13.492 -2.752 -11.460 1.00 92.19 388 ALA A C 1
ATOM 3044 O O . ALA A 1 388 ? -13.755 -2.535 -10.278 1.00 92.19 388 ALA A O 1
ATOM 3045 N N . ARG A 1 389 ? -12.861 -1.858 -12.232 1.00 93.62 389 ARG A N 1
ATOM 3046 C CA . ARG A 1 389 ? -12.423 -0.546 -11.755 1.00 93.62 389 ARG A CA 1
ATOM 3047 C C . ARG A 1 389 ? -13.618 0.324 -11.376 1.00 93.62 389 ARG A C 1
ATOM 3049 O O . ARG A 1 389 ? -14.529 0.515 -12.187 1.00 93.62 389 ARG A O 1
ATOM 3056 N N . ILE A 1 390 ? -13.617 0.867 -10.160 1.00 95.75 390 ILE A N 1
ATOM 3057 C CA . ILE A 1 390 ? -14.686 1.703 -9.586 1.00 95.75 390 ILE A CA 1
ATOM 3058 C C . ILE A 1 390 ? -14.262 3.151 -9.297 1.00 95.75 390 ILE A C 1
ATOM 3060 O O . ILE A 1 390 ? -15.138 4.010 -9.197 1.00 95.75 390 ILE A O 1
ATOM 3064 N N . SER A 1 391 ? -12.963 3.454 -9.228 1.00 95.25 391 SER A N 1
ATOM 3065 C CA . SER A 1 391 ? -12.442 4.832 -9.191 1.00 95.25 391 SER A CA 1
ATOM 3066 C C . SER A 1 391 ? -11.868 5.254 -10.545 1.00 95.25 391 SER A C 1
ATOM 3068 O O . SER A 1 391 ? -11.560 4.409 -11.382 1.00 95.25 391 SER A O 1
ATOM 3070 N N . ALA A 1 392 ? -11.662 6.552 -10.768 1.00 92.31 392 ALA A N 1
ATOM 3071 C CA . ALA A 1 392 ? -10.695 6.942 -11.797 1.00 92.31 392 ALA A CA 1
ATOM 3072 C C . ALA A 1 392 ? -9.273 6.510 -11.390 1.00 92.31 392 ALA A C 1
ATOM 3074 O O . ALA A 1 392 ? -9.012 6.296 -10.202 1.00 92.31 392 ALA A O 1
ATOM 3075 N N . ALA A 1 393 ? -8.373 6.410 -12.368 1.00 92.19 393 ALA A N 1
ATOM 3076 C CA . ALA A 1 393 ? -6.942 6.288 -12.117 1.00 92.19 393 ALA A CA 1
ATOM 3077 C C . ALA A 1 393 ? -6.368 7.646 -11.692 1.00 92.19 393 ALA A C 1
ATOM 3079 O O . ALA A 1 393 ? -6.591 8.655 -12.367 1.00 92.19 393 ALA A O 1
ATOM 3080 N N . ALA A 1 394 ? -5.641 7.669 -10.579 1.00 94.44 394 ALA A N 1
ATOM 3081 C CA . ALA A 1 394 ? -4.892 8.830 -10.124 1.00 94.44 394 ALA A CA 1
ATOM 3082 C C . ALA A 1 394 ? -3.401 8.602 -10.370 1.00 94.44 394 ALA A C 1
ATOM 3084 O O . ALA A 1 394 ? -2.803 7.720 -9.762 1.00 94.44 394 ALA A O 1
ATOM 3085 N N . VAL A 1 395 ? -2.823 9.395 -11.272 1.00 94.38 395 VAL A N 1
ATOM 3086 C CA . VAL A 1 395 ? -1.399 9.327 -11.622 1.00 94.38 395 VAL A CA 1
ATOM 3087 C C . VAL A 1 395 ? -0.557 9.861 -10.469 1.00 94.38 395 VAL A C 1
ATOM 3089 O O . VAL A 1 395 ? -0.816 10.964 -9.981 1.00 94.38 395 VAL A O 1
ATOM 3092 N N . HIS A 1 396 ? 0.454 9.097 -10.068 1.00 94.06 396 HIS A N 1
ATOM 3093 C CA . HIS A 1 396 ? 1.428 9.476 -9.045 1.00 94.06 396 HIS A CA 1
ATOM 3094 C C . HIS A 1 396 ? 2.697 8.652 -9.246 1.00 94.06 396 HIS A C 1
ATOM 3096 O O . HIS A 1 396 ? 2.595 7.476 -9.562 1.00 94.06 396 HIS A O 1
ATOM 3102 N N . ASP A 1 397 ? 3.880 9.231 -9.055 1.00 93.06 397 ASP A N 1
ATOM 3103 C CA . ASP A 1 397 ? 5.124 8.462 -9.153 1.00 93.06 397 ASP A CA 1
ATOM 3104 C C . ASP A 1 397 ? 5.197 7.465 -7.983 1.00 93.06 397 ASP A C 1
ATOM 3106 O O . ASP A 1 397 ? 5.200 7.885 -6.827 1.00 93.06 397 ASP A O 1
ATOM 3110 N N . LEU A 1 398 ? 5.226 6.156 -8.268 1.00 94.94 398 LEU A N 1
ATOM 3111 C CA . LEU A 1 398 ? 5.223 5.101 -7.239 1.00 94.94 398 LEU A CA 1
ATOM 3112 C C . LEU A 1 398 ? 6.569 4.380 -7.145 1.00 94.94 398 LEU A C 1
ATOM 3114 O O . LEU A 1 398 ? 7.021 4.015 -6.060 1.00 94.94 398 LEU A O 1
ATOM 3118 N N . ALA A 1 399 ? 7.201 4.142 -8.297 1.00 94.12 399 ALA A N 1
ATOM 3119 C CA . ALA A 1 399 ? 8.460 3.412 -8.401 1.00 94.12 399 ALA A CA 1
ATOM 3120 C C . ALA A 1 399 ? 9.668 4.338 -8.613 1.00 94.12 399 ALA A C 1
ATOM 3122 O O . ALA A 1 399 ? 10.582 4.020 -9.374 1.00 94.12 399 ALA A O 1
ATOM 3123 N N . ASP A 1 400 ? 9.689 5.495 -7.947 1.00 91.56 400 ASP A N 1
ATOM 3124 C CA . ASP A 1 400 ? 10.781 6.474 -8.043 1.00 91.56 400 ASP A CA 1
ATOM 3125 C C . ASP A 1 400 ? 11.968 6.175 -7.097 1.00 91.56 400 ASP A C 1
ATOM 3127 O O . ASP A 1 400 ? 12.998 6.854 -7.130 1.00 91.56 400 ASP A O 1
ATOM 3131 N N . GLY A 1 401 ? 11.847 5.125 -6.277 1.00 89.62 401 GLY A N 1
ATOM 3132 C CA . GLY A 1 401 ? 12.844 4.714 -5.293 1.00 89.62 401 GLY A CA 1
ATOM 3133 C C . GLY A 1 401 ? 12.739 5.421 -3.941 1.00 89.62 401 GLY A C 1
ATOM 3134 O O . GLY A 1 401 ? 13.455 5.040 -3.010 1.00 89.62 401 GLY A O 1
ATOM 3135 N N . LYS A 1 402 ? 11.867 6.424 -3.797 1.00 91.25 402 LYS A N 1
ATOM 3136 C CA . LYS A 1 402 ? 11.611 7.095 -2.521 1.00 91.25 402 LYS A CA 1
ATOM 3137 C C . LYS A 1 402 ? 10.675 6.263 -1.652 1.00 91.25 402 LYS A C 1
ATOM 3139 O O . LYS A 1 402 ? 9.982 5.354 -2.105 1.00 91.25 402 LYS A O 1
ATOM 3144 N N . VAL A 1 403 ? 10.690 6.581 -0.363 1.00 90.88 403 VAL A N 1
ATOM 3145 C CA . VAL A 1 403 ? 9.699 6.065 0.577 1.00 90.88 403 VAL A CA 1
ATOM 3146 C C . VAL A 1 403 ? 8.444 6.914 0.454 1.00 90.88 403 VAL A C 1
ATOM 3148 O O . VAL A 1 403 ? 8.497 8.124 0.674 1.00 90.88 403 VAL A O 1
ATOM 3151 N N . HIS A 1 404 ? 7.330 6.263 0.150 1.00 93.75 404 HIS A N 1
ATOM 3152 C CA . HIS A 1 404 ? 6.017 6.886 0.097 1.00 93.75 404 HIS A CA 1
ATOM 3153 C C . HIS A 1 404 ? 5.190 6.528 1.323 1.00 93.75 404 HIS A C 1
ATOM 3155 O O . HIS A 1 404 ? 5.370 5.472 1.938 1.00 93.75 404 HIS A O 1
ATOM 3161 N N . VAL A 1 405 ? 4.247 7.402 1.663 1.00 94.06 405 VAL A N 1
ATOM 3162 C CA . VAL A 1 405 ? 3.298 7.182 2.754 1.00 94.06 405 VAL A CA 1
ATOM 3163 C C . VAL A 1 405 ? 1.870 7.252 2.241 1.00 94.06 405 VAL A C 1
ATOM 3165 O O . VAL A 1 405 ? 1.489 8.186 1.542 1.00 94.06 405 VAL A O 1
ATOM 3168 N N . VAL A 1 406 ? 1.060 6.268 2.620 1.00 96.25 406 VAL A N 1
ATOM 3169 C CA . VAL A 1 406 ? -0.340 6.155 2.213 1.00 96.25 406 VAL A CA 1
ATOM 3170 C C . VAL A 1 406 ? -1.216 6.151 3.449 1.00 96.25 406 VAL A C 1
ATOM 3172 O O . VAL A 1 406 ? -0.947 5.400 4.383 1.00 96.25 406 VAL A O 1
ATOM 3175 N N . LYS A 1 407 ? -2.292 6.942 3.436 1.00 94.94 407 LYS A N 1
ATOM 3176 C CA . LYS A 1 407 ? -3.374 6.887 4.428 1.00 94.94 407 LYS A CA 1
ATOM 3177 C C . LYS A 1 407 ? -4.681 6.563 3.715 1.00 94.94 407 LYS A C 1
ATOM 3179 O O . LYS A 1 407 ? -5.112 7.316 2.847 1.00 94.94 407 LYS A O 1
ATOM 3184 N N . ILE A 1 408 ? -5.328 5.470 4.099 1.00 96.88 408 ILE A N 1
ATOM 3185 C CA . ILE A 1 408 ? -6.652 5.086 3.607 1.00 96.88 408 ILE A CA 1
ATOM 3186 C C . ILE A 1 408 ? -7.642 5.275 4.745 1.00 96.88 408 ILE A C 1
ATOM 3188 O O . ILE A 1 408 ? -7.418 4.791 5.855 1.00 96.88 408 ILE A O 1
ATOM 3192 N N . ARG A 1 409 ? -8.746 5.962 4.462 1.00 95.38 409 ARG A N 1
ATOM 3193 C CA . ARG A 1 409 ? -9.793 6.223 5.446 1.00 95.38 409 ARG A CA 1
ATOM 3194 C C . ARG A 1 409 ? -11.166 5.951 4.870 1.00 95.38 409 ARG A C 1
ATOM 3196 O O . ARG A 1 409 ? -11.487 6.416 3.778 1.00 95.38 409 ARG A O 1
ATOM 3203 N N . TYR A 1 410 ? -11.989 5.247 5.634 1.00 95.38 410 TYR A N 1
ATOM 3204 C CA . TYR A 1 410 ? -13.399 5.063 5.332 1.00 95.38 410 TYR A CA 1
ATOM 3205 C C . TYR A 1 410 ? -14.257 5.740 6.397 1.00 95.38 410 TYR A C 1
ATOM 3207 O O . TYR A 1 410 ? -14.155 5.420 7.580 1.00 95.38 410 TYR A O 1
ATOM 3215 N N . TYR A 1 411 ? -15.116 6.659 5.964 1.00 93.50 411 TYR A N 1
ATOM 3216 C CA . TYR A 1 411 ? -16.198 7.204 6.776 1.00 93.50 411 TYR A CA 1
ATOM 3217 C C . TYR A 1 411 ? -17.481 6.419 6.482 1.00 93.50 411 TYR A C 1
ATOM 3219 O O . TYR A 1 411 ? -17.820 6.274 5.303 1.00 93.50 411 TYR A O 1
ATOM 3227 N N . PRO A 1 412 ? -18.223 5.938 7.497 1.00 90.62 412 PRO A N 1
ATOM 3228 C CA . PRO A 1 412 ? -19.506 5.263 7.285 1.00 90.62 412 PRO A CA 1
ATOM 3229 C C . PRO A 1 412 ? -20.614 6.212 6.785 1.00 90.62 412 PRO A C 1
ATOM 3231 O O . PRO A 1 412 ? -21.710 5.767 6.440 1.00 90.62 412 PRO A O 1
ATOM 3234 N N . GLU A 1 413 ? -20.331 7.512 6.712 1.00 91.25 413 GLU A N 1
ATOM 3235 C CA . GLU A 1 413 ? -21.180 8.558 6.163 1.00 91.25 413 GLU A CA 1
ATOM 3236 C C . GLU A 1 413 ? -20.578 9.265 4.938 1.00 91.25 413 GLU A C 1
ATOM 3238 O O . GLU A 1 413 ? -19.374 9.233 4.656 1.00 91.25 413 GLU A O 1
ATOM 3243 N N . LEU A 1 414 ? -21.449 9.957 4.200 1.00 93.00 414 LEU A N 1
ATOM 3244 C CA . LEU A 1 414 ? -21.034 10.840 3.121 1.00 93.00 414 LEU A CA 1
ATOM 3245 C C . LEU A 1 414 ? -20.434 12.128 3.709 1.00 93.00 414 LEU A C 1
ATOM 3247 O O . LEU A 1 414 ? -21.156 12.979 4.234 1.00 93.00 414 LEU A O 1
ATOM 3251 N N . ASN A 1 415 ? -19.118 12.282 3.611 1.00 93.69 415 ASN A N 1
ATOM 3252 C CA . ASN A 1 415 ? -18.409 13.453 4.095 1.00 93.69 415 ASN A CA 1
ATOM 3253 C C . ASN A 1 415 ? -18.359 14.518 2.990 1.00 93.69 415 ASN A C 1
ATOM 3255 O O . ASN A 1 415 ? -17.604 14.415 2.021 1.00 93.69 415 ASN A O 1
ATOM 3259 N N . TYR A 1 416 ? -19.181 15.557 3.148 1.00 93.94 416 TYR A N 1
ATOM 3260 C CA . TYR A 1 416 ? -19.360 16.608 2.145 1.00 93.94 416 TYR A CA 1
ATOM 3261 C C . TYR A 1 416 ? -18.100 17.432 1.862 1.00 93.94 416 TYR A C 1
ATOM 3263 O O . TYR A 1 416 ? -18.005 18.014 0.782 1.00 93.94 416 TYR A O 1
ATOM 3271 N N . ASN A 1 417 ? -17.124 17.448 2.774 1.00 94.94 417 ASN A N 1
ATOM 3272 C CA . ASN A 1 417 ? -15.868 18.171 2.565 1.00 94.94 417 ASN A CA 1
ATOM 3273 C C . ASN A 1 417 ? -15.054 17.578 1.405 1.00 94.94 417 ASN A C 1
ATOM 3275 O O . ASN A 1 417 ? -14.357 18.315 0.713 1.00 94.94 417 ASN A O 1
ATOM 3279 N N . TYR A 1 418 ? -15.196 16.274 1.144 1.00 96.31 418 TYR A N 1
ATOM 3280 C CA . TYR A 1 418 ? -14.430 15.575 0.111 1.00 96.31 418 TYR A CA 1
ATOM 3281 C C . TYR A 1 418 ? -15.195 15.360 -1.202 1.00 96.31 418 TYR A C 1
ATOM 3283 O O . TYR A 1 418 ? -14.627 14.851 -2.165 1.00 96.31 418 TYR A O 1
ATOM 3291 N N . VAL A 1 419 ? -16.458 15.794 -1.287 1.00 95.31 419 VAL A N 1
ATOM 3292 C CA . VAL A 1 419 ? -17.278 15.694 -2.511 1.00 95.31 419 VAL A CA 1
ATOM 3293 C C . VAL A 1 419 ? -16.609 16.322 -3.745 1.00 95.31 419 VAL A C 1
ATOM 3295 O O . VAL A 1 419 ? -16.705 15.717 -4.812 1.00 95.31 419 VAL A O 1
ATOM 3298 N N . PRO A 1 420 ? -15.900 17.470 -3.660 1.00 96.19 420 PRO A N 1
ATOM 3299 C CA . PRO A 1 420 ? -15.185 18.027 -4.812 1.00 96.19 420 PRO A CA 1
ATOM 3300 C C . PRO A 1 420 ? -14.103 17.110 -5.402 1.00 96.19 420 PRO A C 1
ATOM 3302 O O . PRO A 1 420 ? -13.740 17.287 -6.561 1.00 96.19 420 PRO A O 1
ATOM 3305 N N . TYR A 1 421 ? -13.607 16.141 -4.627 1.00 95.75 421 TYR A N 1
ATOM 3306 C CA . TYR A 1 421 ? -12.582 15.179 -5.043 1.00 95.75 421 TYR A CA 1
ATOM 3307 C C . TYR A 1 421 ? -13.173 13.856 -5.549 1.00 95.75 421 TYR A C 1
ATOM 3309 O O . TYR A 1 421 ? -12.424 12.955 -5.924 1.00 95.75 421 TYR A O 1
ATOM 3317 N N . PHE A 1 422 ? -14.504 13.703 -5.546 1.00 96.12 422 PHE A N 1
ATOM 3318 C CA . PHE A 1 422 ? -15.136 12.449 -5.944 1.00 96.12 422 PHE A CA 1
ATOM 3319 C C . PHE A 1 422 ? -14.851 12.122 -7.408 1.00 96.12 422 PHE A C 1
ATOM 3321 O O . PHE A 1 422 ? -15.256 12.854 -8.311 1.00 96.12 422 PHE A O 1
ATOM 3328 N N . SER A 1 423 ? -14.195 10.983 -7.631 1.00 93.12 423 SER A N 1
ATOM 3329 C CA . SER A 1 423 ? -13.781 10.538 -8.958 1.00 93.12 423 SER A CA 1
ATOM 3330 C C . SER A 1 423 ? -13.986 9.035 -9.123 1.00 93.12 423 SER A C 1
ATOM 3332 O O . SER A 1 423 ? -13.314 8.217 -8.495 1.00 93.12 423 SER A O 1
ATOM 3334 N N . ALA A 1 424 ? -14.951 8.661 -9.961 1.00 93.00 424 ALA A N 1
ATOM 3335 C CA . ALA A 1 424 ? -15.449 7.295 -10.061 1.00 93.00 424 ALA A CA 1
ATOM 3336 C C . ALA A 1 424 ? -15.772 6.872 -11.493 1.00 93.00 424 ALA A C 1
ATOM 3338 O O . ALA A 1 424 ? -16.067 7.704 -12.352 1.00 93.00 424 ALA A O 1
ATOM 3339 N N . THR A 1 425 ? -15.795 5.560 -11.725 1.00 93.06 425 THR A N 1
ATOM 3340 C CA . THR A 1 425 ? -16.299 4.978 -12.976 1.00 93.06 425 THR A CA 1
ATOM 3341 C C . THR A 1 425 ? -17.791 4.652 -12.876 1.00 93.06 425 THR A C 1
ATOM 3343 O O . THR A 1 425 ? -18.403 4.640 -11.803 1.00 93.06 425 THR A O 1
ATOM 3346 N N . VAL A 1 426 ? -18.390 4.279 -14.009 1.00 91.38 426 VAL A N 1
ATOM 3347 C CA . VAL A 1 426 ? -19.781 3.805 -14.072 1.00 91.38 426 VAL A CA 1
ATOM 3348 C C . VAL A 1 426 ? -20.031 2.525 -13.259 1.00 91.38 426 VAL A C 1
ATOM 3350 O O . VAL A 1 426 ? -21.171 2.266 -12.856 1.00 91.38 426 VAL A O 1
ATOM 3353 N N . ASN A 1 427 ? -18.992 1.731 -12.971 1.00 93.12 427 ASN A N 1
ATOM 3354 C CA . ASN A 1 427 ? -19.130 0.477 -12.225 1.00 93.12 427 ASN A CA 1
ATOM 3355 C C . ASN A 1 427 ? -19.452 0.703 -10.746 1.00 93.12 427 ASN A C 1
ATOM 3357 O O . ASN A 1 427 ? -20.131 -0.134 -10.146 1.00 93.12 427 ASN A O 1
ATOM 3361 N N . LEU A 1 428 ? -19.064 1.857 -10.189 1.00 95.06 428 LEU A N 1
ATOM 3362 C CA . LEU A 1 428 ? -19.344 2.221 -8.800 1.00 95.06 428 LEU A CA 1
ATOM 3363 C C . LEU A 1 428 ? -20.847 2.283 -8.493 1.00 95.06 428 LEU A C 1
ATOM 3365 O O . LEU A 1 428 ? -21.264 1.999 -7.373 1.00 95.06 428 LEU A O 1
ATOM 3369 N N . SER A 1 429 ? -21.688 2.582 -9.491 1.00 92.12 429 SER A N 1
ATOM 3370 C CA . SER A 1 429 ? -23.148 2.725 -9.336 1.00 92.12 429 SER A CA 1
ATOM 3371 C C . SER A 1 429 ? -23.842 1.519 -8.678 1.00 92.12 429 SER A C 1
ATOM 3373 O O . SER A 1 429 ? -24.908 1.651 -8.072 1.00 92.12 429 SER A O 1
ATOM 3375 N N . LYS A 1 430 ? -23.241 0.327 -8.759 1.00 91.06 430 LYS A N 1
ATOM 3376 C CA . LYS A 1 430 ? -23.756 -0.903 -8.139 1.00 91.06 430 LYS A CA 1
ATOM 3377 C C . LYS A 1 430 ? -23.527 -0.938 -6.623 1.00 91.06 430 LYS A C 1
ATOM 3379 O O . LYS A 1 430 ? -24.269 -1.631 -5.928 1.00 91.06 430 LYS A O 1
ATOM 3384 N N . PHE A 1 431 ? -22.553 -0.176 -6.134 1.00 94.62 431 PHE A N 1
ATOM 3385 C CA . PHE A 1 431 ? -22.040 -0.187 -4.763 1.00 94.62 431 PHE A CA 1
ATOM 3386 C C . PHE A 1 431 ? -22.433 1.046 -3.941 1.00 94.62 431 PHE A C 1
ATOM 3388 O O . PHE A 1 431 ? -22.049 1.155 -2.785 1.00 94.62 431 PHE A O 1
ATOM 3395 N N . ILE A 1 432 ? -23.240 1.953 -4.495 1.00 93.62 432 ILE A N 1
ATOM 3396 C CA . ILE A 1 432 ? -23.774 3.136 -3.788 1.00 93.62 432 ILE A CA 1
ATOM 3397 C C . ILE A 1 432 ? -25.207 2.933 -3.281 1.00 93.62 432 ILE A C 1
ATOM 3399 O O . ILE A 1 432 ? -25.922 3.889 -2.998 1.00 93.62 432 ILE A O 1
ATOM 3403 N N . LYS A 1 433 ? -25.684 1.687 -3.228 1.00 87.75 433 LYS A N 1
ATOM 3404 C CA . LYS A 1 433 ? -27.036 1.391 -2.747 1.00 87.75 433 LYS A CA 1
ATOM 3405 C C . LYS A 1 433 ? -27.036 1.318 -1.231 1.00 87.75 433 LYS A C 1
ATOM 3407 O O . LYS A 1 433 ? -26.237 0.580 -0.664 1.00 87.75 433 LYS A O 1
ATOM 3412 N N . ASP A 1 434 ? -27.969 2.007 -0.590 1.00 83.88 434 ASP A N 1
ATOM 3413 C CA . ASP A 1 434 ? -28.239 1.813 0.833 1.00 83.88 434 ASP A CA 1
ATOM 3414 C C . ASP A 1 434 ? -28.820 0.413 1.061 1.00 83.88 434 ASP A C 1
ATOM 3416 O O . ASP A 1 434 ? -29.777 0.007 0.396 1.00 83.88 434 ASP A O 1
ATOM 3420 N N . VAL A 1 435 ? -28.221 -0.339 1.986 1.00 81.62 435 VAL A N 1
ATOM 3421 C CA . VAL A 1 435 ? -28.626 -1.723 2.284 1.00 81.62 435 VAL A CA 1
ATOM 3422 C C . VAL A 1 435 ? -29.614 -1.756 3.449 1.00 81.62 435 VAL A C 1
ATOM 3424 O O . VAL A 1 435 ? -30.613 -2.472 3.395 1.00 81.62 435 VAL A O 1
ATOM 3427 N N . SER A 1 436 ? -29.355 -0.973 4.497 1.00 75.62 436 SER A N 1
ATOM 3428 C CA . SER A 1 436 ? -30.215 -0.844 5.677 1.00 75.62 436 SER A CA 1
ATOM 3429 C C . SER A 1 436 ? -29.919 0.452 6.437 1.00 75.62 436 SER A C 1
ATOM 3431 O O . SER A 1 436 ? -28.964 1.172 6.139 1.00 75.62 436 SER A O 1
ATOM 3433 N N . GLU A 1 437 ? -30.715 0.742 7.466 1.00 68.94 437 GLU A N 1
ATOM 3434 C CA . GLU A 1 437 ? -30.370 1.767 8.453 1.00 68.94 437 GLU A CA 1
ATOM 3435 C C . GLU A 1 437 ? -29.023 1.415 9.115 1.00 68.94 437 GLU A C 1
ATOM 3437 O O . GLU A 1 437 ? -28.777 0.251 9.433 1.00 68.94 437 GLU A O 1
ATOM 3442 N N . GLY A 1 438 ? -28.109 2.387 9.201 1.00 67.00 438 GLY A N 1
ATOM 3443 C CA . GLY A 1 438 ? -26.720 2.171 9.635 1.00 67.00 438 GLY A CA 1
ATOM 3444 C C . GLY A 1 438 ? -25.773 1.554 8.590 1.00 67.00 438 GLY A C 1
ATOM 3445 O O . GLY A 1 438 ? -24.590 1.422 8.868 1.00 67.00 438 GLY A O 1
ATOM 3446 N N . ARG A 1 439 ? -26.252 1.198 7.387 1.00 78.50 439 ARG A N 1
ATOM 3447 C CA . ARG A 1 439 ? -25.439 0.645 6.280 1.00 78.50 439 ARG A CA 1
ATOM 3448 C C . ARG A 1 439 ? -25.680 1.431 4.997 1.00 78.50 439 ARG A C 1
ATOM 3450 O O . ARG A 1 439 ? -26.216 0.904 4.011 1.00 78.50 439 ARG A O 1
ATOM 3457 N N . ARG A 1 440 ? -25.363 2.722 5.073 1.00 87.00 440 ARG A N 1
ATOM 3458 C CA . ARG A 1 440 ? -25.557 3.705 4.003 1.00 87.00 440 ARG A CA 1
ATOM 3459 C C . ARG A 1 440 ? -24.268 3.936 3.220 1.00 87.00 440 ARG A C 1
ATOM 3461 O O . ARG A 1 440 ? -23.220 3.395 3.562 1.00 87.00 440 ARG A O 1
ATOM 3468 N N . VAL A 1 441 ? -24.369 4.721 2.153 1.00 93.25 441 VAL A N 1
ATOM 3469 C CA . VAL A 1 441 ? -23.201 5.210 1.412 1.00 93.25 441 VAL A CA 1
ATOM 3470 C C . VAL A 1 441 ? -22.274 6.005 2.333 1.00 93.25 441 VAL A C 1
ATOM 3472 O O . VAL A 1 441 ? -22.682 7.003 2.930 1.00 93.25 441 VAL A O 1
ATOM 3475 N N . GLY A 1 442 ? -21.028 5.547 2.399 1.00 94.44 442 GLY A N 1
ATOM 3476 C CA . GLY A 1 442 ? -19.918 6.195 3.072 1.00 94.44 442 GLY A CA 1
ATOM 3477 C C . GLY A 1 442 ? -18.965 6.886 2.098 1.00 94.44 442 GLY A C 1
ATOM 3478 O O . GLY A 1 442 ? -19.237 7.009 0.899 1.00 94.44 442 GLY A O 1
ATOM 3479 N N . THR A 1 443 ? -17.818 7.311 2.619 1.00 96.31 443 THR A N 1
ATOM 3480 C CA . THR A 1 443 ? -16.754 7.972 1.852 1.00 96.31 443 THR A CA 1
ATOM 3481 C C . THR A 1 443 ? -15.446 7.222 2.038 1.00 96.31 443 THR A C 1
ATOM 3483 O O . THR A 1 443 ? -14.925 7.185 3.150 1.00 96.31 443 THR A O 1
ATOM 3486 N N . LEU A 1 444 ? -14.909 6.642 0.963 1.00 97.75 444 LEU A N 1
ATOM 3487 C CA . LEU A 1 444 ? -13.580 6.030 0.958 1.00 97.75 444 LEU A CA 1
ATOM 3488 C C . LEU A 1 444 ? -12.575 7.012 0.360 1.00 97.75 444 LEU A C 1
ATOM 3490 O O . LEU A 1 444 ? -12.782 7.516 -0.745 1.00 97.75 444 LEU A O 1
ATOM 3494 N N . LEU A 1 445 ? -11.502 7.267 1.099 1.00 97.50 445 LEU A N 1
ATOM 3495 C CA . LEU A 1 445 ? -10.445 8.207 0.760 1.00 97.50 445 LEU A CA 1
ATOM 3496 C C . LEU A 1 445 ? -9.099 7.494 0.738 1.00 97.50 445 LEU A C 1
ATOM 3498 O O . LEU A 1 445 ? -8.806 6.689 1.623 1.00 97.50 445 LEU A O 1
ATOM 3502 N N . VAL A 1 446 ? -8.267 7.853 -0.232 1.00 98.00 446 VAL A N 1
ATOM 3503 C CA . VAL A 1 446 ? -6.861 7.461 -0.311 1.00 98.00 446 VAL A CA 1
ATOM 3504 C C . VAL A 1 446 ? -6.039 8.737 -0.403 1.00 98.00 446 VAL A C 1
ATOM 3506 O O . VAL A 1 446 ? -6.190 9.517 -1.342 1.00 98.00 446 VAL A O 1
ATOM 3509 N N . PHE A 1 447 ? -5.187 8.962 0.586 1.00 96.38 447 PHE A N 1
ATOM 3510 C CA . PHE A 1 447 ? -4.219 10.048 0.629 1.00 96.38 447 PHE A CA 1
ATOM 3511 C C . PHE A 1 447 ? -2.824 9.476 0.426 1.00 96.38 447 PHE A C 1
ATOM 3513 O O . PHE A 1 447 ? -2.534 8.367 0.879 1.00 96.38 447 PHE A O 1
ATOM 3520 N N . MET A 1 448 ? -1.954 10.270 -0.187 1.00 94.62 448 MET A N 1
ATOM 3521 C CA . MET A 1 448 ? -0.568 9.900 -0.417 1.00 94.62 448 MET A CA 1
ATOM 3522 C C . MET A 1 448 ? 0.351 11.097 -0.173 1.00 94.62 448 MET A C 1
ATOM 3524 O O . MET A 1 448 ? 0.004 12.227 -0.524 1.00 94.62 448 MET A O 1
ATOM 3528 N N . ASP A 1 449 ? 1.496 10.844 0.455 1.00 94.00 449 ASP A N 1
ATOM 3529 C CA . ASP A 1 449 ? 2.571 11.808 0.703 1.00 94.00 449 ASP A CA 1
ATOM 3530 C C . ASP A 1 449 ? 2.067 13.147 1.286 1.00 94.00 449 ASP A C 1
ATOM 3532 O O . ASP A 1 449 ? 1.385 13.181 2.315 1.00 94.00 449 ASP A O 1
ATOM 3536 N N . GLU A 1 450 ? 2.372 14.274 0.634 1.00 90.81 450 GLU A N 1
ATOM 3537 C CA . GLU A 1 450 ? 1.981 15.621 1.075 1.00 90.81 450 GLU A CA 1
ATOM 3538 C C . GLU A 1 450 ? 0.456 15.843 1.089 1.00 90.81 450 GLU A C 1
ATOM 3540 O O . GLU A 1 450 ? -0.038 16.719 1.808 1.00 90.81 450 GLU A O 1
ATOM 3545 N N . GLY A 1 451 ? -0.313 15.017 0.369 1.00 91.62 451 GLY A N 1
ATOM 3546 C CA . GLY A 1 451 ? -1.776 14.999 0.433 1.00 91.62 451 GLY A CA 1
ATOM 3547 C C . GLY A 1 451 ? -2.298 14.701 1.841 1.00 91.62 451 GLY A C 1
ATOM 3548 O O . GLY A 1 451 ? -3.343 15.210 2.236 1.00 91.62 451 GLY A O 1
ATOM 3549 N N . ILE A 1 452 ? -1.539 13.951 2.649 1.00 90.44 452 ILE A N 1
ATOM 3550 C CA . ILE A 1 452 ? -1.893 13.665 4.046 1.00 90.44 452 ILE A CA 1
ATOM 3551 C C . ILE A 1 452 ? -1.817 14.939 4.897 1.00 90.44 452 ILE A C 1
ATOM 3553 O O . ILE A 1 452 ? -2.736 15.209 5.666 1.00 90.44 452 ILE A O 1
ATOM 3557 N N . LYS A 1 453 ? -0.747 15.734 4.747 1.00 88.69 453 LYS A N 1
ATOM 3558 C CA . LYS A 1 453 ? -0.526 16.972 5.520 1.00 88.69 453 LYS A CA 1
ATOM 3559 C C . LYS A 1 453 ? -1.459 18.101 5.092 1.00 88.69 453 LYS A C 1
ATOM 3561 O O . LYS A 1 453 ? -1.864 18.919 5.911 1.00 88.69 453 LYS A O 1
ATOM 3566 N N . THR A 1 454 ? -1.775 18.155 3.802 1.00 92.62 454 THR A N 1
ATOM 3567 C CA . THR A 1 454 ? -2.656 19.170 3.206 1.00 92.62 454 THR A CA 1
ATOM 3568 C C . THR A 1 454 ? -4.134 18.776 3.226 1.00 92.62 454 THR A C 1
ATOM 3570 O O . THR A 1 454 ? -4.956 19.520 2.694 1.00 92.62 454 THR A O 1
ATOM 3573 N N . ASP A 1 455 ? -4.472 17.620 3.810 1.00 92.69 455 ASP A N 1
ATOM 3574 C CA . ASP A 1 455 ? -5.819 17.031 3.819 1.00 92.69 455 ASP A CA 1
ATOM 3575 C C . ASP A 1 455 ? -6.466 16.988 2.419 1.00 92.69 455 ASP A C 1
ATOM 3577 O O . ASP A 1 455 ? -7.657 17.228 2.228 1.00 92.69 455 ASP A O 1
ATOM 3581 N N . THR A 1 456 ? -5.650 16.694 1.406 1.00 95.81 456 THR A N 1
ATOM 3582 C CA . THR A 1 456 ? -6.059 16.610 0.004 1.00 95.81 456 THR A CA 1
ATOM 3583 C C . THR A 1 456 ? -5.953 15.155 -0.458 1.00 95.81 456 THR A C 1
ATOM 3585 O O . THR A 1 456 ? -4.837 14.657 -0.639 1.00 95.81 456 THR A O 1
ATOM 3588 N N . PRO A 1 457 ? -7.080 14.435 -0.622 1.00 96.75 457 PRO A N 1
ATOM 3589 C CA . PRO A 1 457 ? -7.048 13.039 -1.034 1.00 96.75 457 PRO A CA 1
ATOM 3590 C C . PRO A 1 457 ? -6.620 12.917 -2.498 1.00 96.75 457 PRO A C 1
ATOM 3592 O O . PRO A 1 457 ? -7.024 13.713 -3.346 1.00 96.75 457 PRO A O 1
ATOM 3595 N N . LEU A 1 458 ? -5.843 11.877 -2.791 1.00 96.25 458 LEU A N 1
ATOM 3596 C CA . LEU A 1 458 ? -5.497 11.491 -4.155 1.00 96.25 458 LEU A CA 1
ATOM 3597 C C . LEU A 1 458 ? -6.695 10.823 -4.848 1.00 96.25 458 LEU A C 1
ATOM 3599 O O . LEU A 1 458 ? -6.975 11.094 -6.014 1.00 96.25 458 LEU A O 1
ATOM 3603 N N . LEU A 1 459 ? -7.440 9.994 -4.109 1.00 96.81 459 LEU A N 1
ATOM 3604 C CA . LEU A 1 459 ? -8.709 9.413 -4.545 1.00 96.81 459 LEU A CA 1
ATOM 3605 C C . LEU A 1 459 ? -9.779 9.593 -3.477 1.00 96.81 459 LEU A C 1
ATOM 3607 O O . LEU A 1 459 ? -9.541 9.369 -2.291 1.00 96.81 459 LEU A O 1
ATOM 3611 N N . ALA A 1 460 ? -10.989 9.919 -3.920 1.00 97.69 460 ALA A N 1
ATOM 3612 C CA . ALA A 1 460 ? -12.180 9.908 -3.091 1.00 97.69 460 ALA A CA 1
ATOM 3613 C C . ALA A 1 460 ? -13.338 9.286 -3.875 1.00 97.69 460 ALA A C 1
ATOM 3615 O O . ALA A 1 460 ? -13.600 9.679 -5.014 1.00 97.69 460 ALA A O 1
ATOM 3616 N N . ILE A 1 461 ? -14.045 8.324 -3.277 1.00 97.69 461 ILE A N 1
ATOM 3617 C CA . ILE A 1 461 ? -15.257 7.746 -3.868 1.00 97.69 461 ILE A CA 1
ATOM 3618 C C . ILE A 1 461 ? -16.387 7.618 -2.839 1.00 97.69 461 ILE A C 1
ATOM 3620 O O . ILE A 1 461 ? -16.143 7.235 -1.690 1.00 97.69 461 ILE A O 1
ATOM 3624 N N . PRO A 1 462 ? -17.644 7.880 -3.241 1.00 97.06 462 PRO A N 1
ATOM 3625 C CA . PRO A 1 462 ? -18.802 7.507 -2.445 1.00 97.06 462 PRO A CA 1
ATOM 3626 C C . PRO A 1 462 ? -19.045 6.005 -2.601 1.00 97.06 462 PRO A C 1
ATOM 3628 O O . PRO A 1 462 ? -19.340 5.535 -3.698 1.00 97.06 462 PRO A O 1
ATOM 3631 N N . ILE A 1 463 ? -18.936 5.231 -1.528 1.00 96.44 463 ILE A N 1
ATOM 3632 C CA . ILE A 1 463 ? -19.104 3.775 -1.592 1.00 96.44 463 ILE A CA 1
ATOM 3633 C C . ILE A 1 463 ? -19.809 3.256 -0.349 1.00 96.44 463 ILE A C 1
ATOM 3635 O O . ILE A 1 463 ? -19.554 3.708 0.761 1.00 96.44 463 ILE A O 1
ATOM 3639 N N . ASN A 1 464 ? -20.698 2.283 -0.526 1.00 95.19 464 ASN A N 1
ATOM 3640 C CA . ASN A 1 464 ? -21.229 1.496 0.574 1.00 95.19 464 ASN A CA 1
ATOM 3641 C C . ASN A 1 464 ? -20.464 0.168 0.659 1.00 95.19 464 ASN A C 1
ATOM 3643 O O . ASN A 1 464 ? -20.700 -0.753 -0.134 1.00 95.19 464 ASN A O 1
ATOM 3647 N N . LEU A 1 465 ? -19.559 0.040 1.636 1.00 93.94 465 LEU A N 1
ATOM 3648 C CA . LEU A 1 465 ? -18.798 -1.200 1.830 1.00 93.94 465 LEU A CA 1
ATOM 3649 C C . LEU A 1 465 ? -19.704 -2.402 2.131 1.00 93.94 465 LEU A C 1
ATOM 3651 O O . LEU A 1 465 ? -19.406 -3.503 1.676 1.00 93.94 465 LEU A O 1
ATOM 3655 N N . ALA A 1 466 ? -20.856 -2.197 2.779 1.00 91.38 466 ALA A N 1
ATOM 3656 C CA . ALA A 1 466 ? -21.822 -3.264 3.048 1.00 91.38 466 ALA A CA 1
ATOM 3657 C C . ALA A 1 466 ? -22.545 -3.758 1.781 1.00 91.38 466 ALA A C 1
ATOM 3659 O O . ALA A 1 466 ? -22.991 -4.903 1.724 1.00 91.38 466 ALA A O 1
ATOM 3660 N N . ALA A 1 467 ? -22.687 -2.900 0.763 1.00 91.31 467 ALA A N 1
ATOM 3661 C CA . ALA A 1 467 ? -23.209 -3.293 -0.548 1.00 91.31 467 ALA A CA 1
ATOM 3662 C C . ALA A 1 467 ? -22.133 -3.957 -1.423 1.00 91.31 467 ALA A C 1
ATOM 3664 O O . ALA A 1 467 ? -22.457 -4.720 -2.336 1.00 91.31 467 ALA A O 1
ATOM 3665 N N . THR A 1 468 ? -20.865 -3.645 -1.155 1.00 94.19 468 THR A N 1
ATOM 3666 C CA . THR A 1 468 ? -19.706 -4.113 -1.921 1.00 94.19 468 THR A CA 1
ATOM 3667 C C . THR A 1 468 ? -19.278 -5.504 -1.471 1.00 94.19 468 THR A C 1
ATOM 3669 O O . THR A 1 468 ? -19.201 -6.427 -2.282 1.00 94.19 468 THR A O 1
ATOM 3672 N N . LEU A 1 469 ? -19.057 -5.671 -0.168 1.00 93.56 469 LEU A N 1
ATOM 3673 C CA . LEU A 1 469 ? -18.533 -6.886 0.435 1.00 93.56 469 LEU A CA 1
ATOM 3674 C C . LEU A 1 469 ? -19.626 -7.599 1.228 1.00 93.56 469 LEU A C 1
ATOM 3676 O O . LEU A 1 469 ? -20.366 -6.994 2.002 1.00 93.56 469 LEU A O 1
ATOM 3680 N N . ARG A 1 470 ? -19.706 -8.920 1.072 1.00 90.62 470 ARG A N 1
ATOM 3681 C CA . ARG A 1 470 ? -20.499 -9.764 1.965 1.00 90.62 470 ARG A CA 1
ATOM 3682 C C . ARG A 1 470 ? -19.622 -10.176 3.137 1.00 90.62 470 ARG A C 1
ATOM 3684 O O . ARG A 1 470 ? -18.811 -11.086 2.995 1.00 90.62 470 ARG A O 1
ATOM 3691 N N . LEU A 1 471 ? -19.793 -9.502 4.262 1.00 87.00 471 LEU A N 1
ATOM 3692 C CA . LEU A 1 471 ? -19.005 -9.731 5.466 1.00 87.00 471 LEU A CA 1
ATOM 3693 C C . LEU A 1 471 ? -19.807 -10.529 6.489 1.00 87.00 471 LEU A C 1
ATOM 3695 O O . LEU A 1 471 ? -21.016 -10.326 6.631 1.00 87.00 471 LEU A O 1
ATOM 3699 N N . ASP A 1 472 ? -19.116 -11.415 7.195 1.00 75.94 472 ASP A N 1
ATOM 3700 C CA . ASP A 1 472 ? -19.635 -12.040 8.403 1.00 75.94 472 ASP A CA 1
ATOM 3701 C C . ASP A 1 472 ? -19.256 -11.121 9.570 1.00 75.94 472 ASP A C 1
ATOM 3703 O O . ASP A 1 472 ? -18.119 -10.664 9.647 1.00 75.94 472 ASP A O 1
ATOM 3707 N N . SER A 1 473 ? -20.222 -10.780 10.427 1.00 77.88 473 SER A N 1
ATOM 3708 C CA . SER A 1 473 ? -20.016 -9.889 11.585 1.00 77.88 473 SER A CA 1
ATOM 3709 C C . SER A 1 473 ? -19.439 -8.497 11.275 1.00 77.88 473 SER A C 1
ATOM 3711 O O . SER A 1 473 ? -18.905 -7.855 12.166 1.00 77.88 473 SER A O 1
ATOM 3713 N N . ASP A 1 474 ? -19.601 -7.995 10.045 1.00 84.81 474 ASP A N 1
ATOM 3714 C CA . ASP A 1 474 ? -19.110 -6.676 9.600 1.00 84.81 474 ASP A CA 1
ATOM 3715 C C . ASP A 1 474 ? -17.571 -6.539 9.551 1.00 84.81 474 ASP A C 1
ATOM 3717 O O . ASP A 1 474 ? -17.036 -5.430 9.438 1.00 84.81 474 ASP A O 1
ATOM 3721 N N . GLU A 1 475 ? -16.874 -7.679 9.546 1.00 87.19 475 GLU A N 1
ATOM 3722 C CA . GLU A 1 475 ? -15.415 -7.777 9.563 1.00 87.19 475 GLU A CA 1
ATOM 3723 C C . GLU A 1 475 ? -14.851 -8.350 8.252 1.00 87.19 475 GLU A C 1
ATOM 3725 O O . GLU A 1 475 ? -15.456 -9.213 7.605 1.00 87.19 475 GLU A O 1
ATOM 3730 N N . ALA A 1 476 ? -13.660 -7.897 7.860 1.00 93.06 476 ALA A N 1
ATOM 3731 C CA . ALA A 1 476 ? -12.948 -8.354 6.667 1.00 93.06 476 ALA A CA 1
ATOM 3732 C C . ALA A 1 476 ? -11.496 -8.725 6.988 1.00 93.06 476 ALA A C 1
ATOM 3734 O O . ALA A 1 476 ? -10.901 -8.205 7.927 1.00 93.06 476 ALA A O 1
ATOM 3735 N N . PHE A 1 477 ? -10.901 -9.599 6.182 1.00 95.31 477 PHE A N 1
ATOM 3736 C CA . PHE A 1 477 ? -9.448 -9.726 6.151 1.00 95.31 477 PHE A CA 1
ATOM 3737 C C . PHE A 1 477 ? -8.855 -8.500 5.469 1.00 95.31 477 PHE A C 1
ATOM 3739 O O . PHE A 1 477 ? -9.380 -8.035 4.453 1.00 95.31 477 PHE A O 1
ATOM 3746 N N . VAL A 1 478 ? -7.772 -7.995 6.049 1.00 97.25 478 VAL A N 1
ATOM 3747 C CA . VAL A 1 478 ? -7.080 -6.787 5.610 1.00 97.25 478 VAL A CA 1
ATOM 3748 C C . VAL A 1 478 ? -5.620 -7.132 5.380 1.00 97.25 478 VAL A C 1
ATOM 3750 O O . VAL A 1 478 ? -5.014 -7.845 6.186 1.00 97.25 478 VAL A O 1
ATOM 3753 N N . GLY A 1 479 ? -5.058 -6.658 4.275 1.00 97.75 479 GLY A N 1
ATOM 3754 C CA . GLY A 1 479 ? -3.690 -6.995 3.928 1.00 97.75 479 GLY A CA 1
ATOM 3755 C C . GLY A 1 479 ? -3.247 -6.480 2.574 1.00 97.75 479 GLY A C 1
ATOM 3756 O O . GLY A 1 479 ? -3.864 -5.581 2.001 1.00 97.75 479 GLY A O 1
ATOM 3757 N N . PHE A 1 480 ? -2.173 -7.075 2.071 1.00 98.31 480 PHE A N 1
ATOM 3758 C CA . PHE A 1 480 ? -1.532 -6.695 0.822 1.00 98.31 480 PHE A CA 1
ATOM 3759 C C . PHE A 1 480 ? -1.446 -7.872 -0.139 1.00 98.31 480 PHE A C 1
ATOM 3761 O O . PHE A 1 480 ? -1.280 -9.017 0.280 1.00 98.31 480 PHE A O 1
ATOM 3768 N N . THR A 1 481 ? -1.483 -7.582 -1.431 1.00 97.69 481 THR A N 1
ATOM 3769 C CA . THR A 1 481 ? -1.130 -8.519 -2.500 1.00 97.69 481 THR A CA 1
ATOM 3770 C C . THR A 1 481 ? -0.114 -7.873 -3.422 1.00 97.69 481 THR A C 1
ATOM 3772 O O . THR A 1 481 ? -0.124 -6.657 -3.571 1.00 97.69 481 THR A O 1
ATOM 3775 N N . ALA A 1 482 ? 0.757 -8.655 -4.049 1.00 96.12 482 ALA A N 1
ATOM 3776 C CA . ALA A 1 482 ? 1.678 -8.133 -5.054 1.00 96.12 482 ALA A CA 1
ATOM 3777 C C . ALA A 1 482 ? 1.992 -9.180 -6.115 1.00 96.12 482 ALA A C 1
ATOM 3779 O O . ALA A 1 482 ? 1.859 -10.388 -5.878 1.00 96.12 482 ALA A O 1
ATOM 3780 N N . SER A 1 483 ? 2.443 -8.712 -7.276 1.00 94.19 483 SER A N 1
ATOM 3781 C CA . SER A 1 483 ? 2.979 -9.586 -8.311 1.00 94.19 483 SER A CA 1
ATOM 3782 C C . SER A 1 483 ? 4.116 -8.948 -9.090 1.00 94.19 483 SER A C 1
ATOM 3784 O O . SER A 1 483 ? 4.223 -7.729 -9.228 1.00 94.19 483 SER A O 1
ATOM 3786 N N . THR A 1 484 ? 4.933 -9.821 -9.663 1.00 93.19 484 THR A N 1
ATOM 3787 C CA . THR A 1 484 ? 5.832 -9.490 -10.759 1.00 93.19 484 THR A CA 1
ATOM 3788 C C . THR A 1 484 ? 5.533 -10.404 -11.936 1.00 93.19 484 THR A C 1
ATOM 3790 O O . THR A 1 484 ? 5.099 -11.552 -11.784 1.00 93.19 484 THR A O 1
ATOM 3793 N N . SER A 1 485 ? 5.812 -9.911 -13.133 1.00 89.19 485 SER A N 1
ATOM 3794 C CA . SER A 1 485 ? 5.652 -10.664 -14.367 1.00 89.19 485 SER A CA 1
ATOM 3795 C C . SER A 1 485 ? 7.024 -10.840 -15.011 1.00 89.19 485 SER A C 1
ATOM 3797 O O . SER A 1 485 ? 8.022 -11.130 -14.354 1.00 89.19 485 SER A O 1
ATOM 3799 N N . SER A 1 486 ? 7.084 -10.695 -16.325 1.00 88.75 486 SER A N 1
ATOM 3800 C CA . SER A 1 486 ? 8.324 -10.670 -17.093 1.00 88.75 486 SER A CA 1
ATOM 3801 C C . SER A 1 486 ? 9.097 -9.343 -16.948 1.00 88.75 486 SER A C 1
ATOM 3803 O O . SER A 1 486 ? 10.233 -9.247 -17.416 1.00 88.75 486 SER A O 1
ATOM 3805 N N . SER A 1 487 ? 8.479 -8.342 -16.319 1.00 90.44 487 SER A N 1
ATOM 3806 C CA . SER A 1 487 ? 9.113 -7.169 -15.710 1.00 90.44 487 SER A CA 1
ATOM 3807 C C . SER A 1 487 ? 8.932 -7.292 -14.197 1.00 90.44 487 SER A C 1
ATOM 3809 O O . SER A 1 487 ? 7.912 -7.824 -13.753 1.00 90.44 487 SER A O 1
ATOM 3811 N N . TRP A 1 488 ? 9.919 -6.866 -13.414 1.00 93.38 488 TRP A N 1
ATOM 3812 C CA . TRP A 1 488 ? 9.930 -7.092 -11.967 1.00 93.38 488 TRP A CA 1
ATOM 3813 C C . TRP A 1 488 ? 10.544 -5.934 -11.192 1.00 93.38 488 TRP A C 1
ATOM 3815 O O . TRP A 1 488 ? 11.320 -5.143 -11.732 1.00 93.38 488 TRP A O 1
ATOM 3825 N N . GLN A 1 489 ? 10.186 -5.864 -9.914 1.00 93.31 489 GLN A N 1
ATOM 3826 C CA . GLN A 1 489 ? 10.698 -4.918 -8.929 1.00 93.31 489 GLN A CA 1
ATOM 3827 C C . GLN A 1 489 ? 10.424 -5.423 -7.513 1.00 93.31 489 GLN A C 1
ATOM 3829 O O . GLN A 1 489 ? 9.562 -6.280 -7.297 1.00 93.31 489 GLN A O 1
ATOM 3834 N N . LYS A 1 490 ? 11.146 -4.864 -6.543 1.00 92.62 490 LYS A N 1
ATOM 3835 C CA . LYS A 1 490 ? 10.878 -5.097 -5.128 1.00 92.62 490 LYS A CA 1
ATOM 3836 C C . LYS A 1 490 ? 9.720 -4.242 -4.653 1.00 92.62 490 LYS A C 1
ATOM 3838 O O . LYS A 1 490 ? 9.721 -3.040 -4.892 1.00 92.62 490 LYS A O 1
ATOM 3843 N N . HIS A 1 491 ? 8.806 -4.857 -3.913 1.00 94.44 491 HIS A N 1
ATOM 3844 C CA . HIS A 1 491 ? 7.741 -4.161 -3.199 1.00 94.44 491 HIS A CA 1
ATOM 3845 C C . HIS A 1 491 ? 7.950 -4.367 -1.702 1.00 94.44 491 HIS A C 1
ATOM 3847 O O . HIS A 1 491 ? 7.722 -5.467 -1.195 1.00 94.44 491 HIS A O 1
ATOM 3853 N N . ASP A 1 492 ? 8.395 -3.325 -1.004 1.00 93.81 492 ASP A N 1
ATOM 3854 C CA . ASP A 1 492 ? 8.675 -3.387 0.426 1.00 93.81 492 ASP A CA 1
ATOM 3855 C C . ASP A 1 492 ? 7.731 -2.460 1.202 1.00 93.81 492 ASP A C 1
ATOM 3857 O O . ASP A 1 492 ? 7.637 -1.271 0.903 1.00 93.81 492 ASP A O 1
ATOM 3861 N N . VAL A 1 493 ? 7.067 -2.993 2.228 1.00 94.69 493 VAL A N 1
ATOM 3862 C CA . VAL A 1 493 ? 6.312 -2.233 3.232 1.00 94.69 493 VAL A CA 1
ATOM 3863 C C . VAL A 1 493 ? 7.209 -2.038 4.452 1.00 94.69 493 VAL A C 1
ATOM 3865 O O . VAL A 1 493 ? 7.795 -2.994 4.967 1.00 94.69 493 VAL A O 1
ATOM 3868 N N . LEU A 1 494 ? 7.344 -0.794 4.908 1.00 90.69 494 LEU A N 1
ATOM 3869 C CA . LEU A 1 494 ? 8.294 -0.415 5.961 1.00 90.69 494 LEU A CA 1
ATOM 3870 C C . LEU A 1 494 ? 7.621 -0.253 7.328 1.00 90.69 494 LEU A C 1
ATOM 3872 O O . LEU A 1 494 ? 8.233 -0.554 8.346 1.00 90.69 494 LEU A O 1
ATOM 3876 N N . GLY A 1 495 ? 6.352 0.152 7.345 1.00 88.56 495 GLY A N 1
ATOM 3877 C CA . GLY A 1 495 ? 5.517 0.225 8.540 1.00 88.56 495 GLY A CA 1
ATOM 3878 C C . GLY A 1 495 ? 4.037 0.204 8.171 1.00 88.56 495 GLY A C 1
ATOM 3879 O O . GLY A 1 495 ? 3.669 0.564 7.051 1.00 88.56 495 GLY A O 1
ATOM 3880 N N . TRP A 1 496 ? 3.190 -0.253 9.092 1.00 91.75 496 TRP A N 1
ATOM 3881 C CA . TRP A 1 496 ? 1.753 -0.403 8.866 1.00 91.75 496 TRP A CA 1
ATOM 3882 C C . TRP A 1 496 ? 0.961 -0.358 10.176 1.00 91.75 496 TRP A C 1
ATOM 3884 O O . TRP A 1 496 ? 1.286 -1.077 11.116 1.00 91.75 496 TRP A O 1
ATOM 3894 N N . TYR A 1 497 ? -0.101 0.447 10.240 1.00 87.25 497 TYR A N 1
ATOM 3895 C CA . TYR A 1 497 ? -1.084 0.394 11.327 1.00 87.25 497 TYR A CA 1
ATOM 3896 C C . TYR A 1 497 ? -2.513 0.309 10.806 1.00 87.25 497 TYR A C 1
ATOM 3898 O O . TYR A 1 497 ? -2.815 0.691 9.666 1.00 87.25 497 TYR A O 1
ATOM 3906 N N . TYR A 1 498 ? -3.410 -0.114 11.692 1.00 87.19 498 TYR A N 1
ATOM 3907 C CA . TYR A 1 498 ? -4.849 -0.101 11.475 1.00 87.19 498 TYR A CA 1
ATOM 3908 C C . TYR A 1 498 ? -5.587 0.320 12.751 1.00 87.19 498 TYR A C 1
ATOM 3910 O O . TYR A 1 498 ? -5.301 -0.201 13.829 1.00 87.19 498 TYR A O 1
ATOM 3918 N N . CYS A 1 499 ? -6.561 1.223 12.630 1.00 83.50 499 CYS A N 1
ATOM 3919 C CA . CYS A 1 499 ? -7.467 1.574 13.720 1.00 83.50 499 CYS A CA 1
ATOM 3920 C C . CYS A 1 499 ? -8.924 1.669 13.242 1.00 83.50 499 CYS A C 1
ATOM 3922 O O . CYS A 1 499 ? -9.214 2.071 12.111 1.00 83.50 499 CYS A O 1
ATOM 3924 N N . THR A 1 500 ? -9.850 1.302 14.126 1.00 79.12 500 THR A N 1
ATOM 3925 C CA . THR A 1 500 ? -11.304 1.333 13.894 1.00 79.12 500 THR A CA 1
ATOM 3926 C C . THR A 1 500 ? -11.961 2.620 14.392 1.00 79.12 500 THR A C 1
ATOM 3928 O O . THR A 1 500 ? -13.079 2.927 13.988 1.00 79.12 500 THR A O 1
ATOM 3931 N N . GLU A 1 501 ? -11.275 3.395 15.239 1.00 73.19 501 GLU A N 1
ATOM 3932 C CA . GLU A 1 501 ? -11.753 4.674 15.781 1.00 73.19 501 GLU A CA 1
ATOM 3933 C C . GLU A 1 501 ? -10.813 5.825 15.376 1.00 73.19 501 GLU A C 1
ATOM 3935 O O . GLU A 1 501 ? -9.913 6.190 16.125 1.00 73.19 501 GLU A O 1
ATOM 3940 N N . PRO A 1 502 ? -10.981 6.417 14.177 1.00 69.19 502 PRO A N 1
ATOM 3941 C CA . PRO A 1 502 ? -10.149 7.537 13.746 1.00 69.19 502 PRO A CA 1
ATOM 3942 C C . PRO A 1 502 ? -10.450 8.830 14.539 1.00 69.19 502 PRO A C 1
ATOM 3944 O O . PRO A 1 502 ? -11.626 9.118 14.791 1.00 69.19 502 PRO A O 1
ATOM 3947 N N . PRO A 1 503 ? -9.459 9.706 14.806 1.00 67.62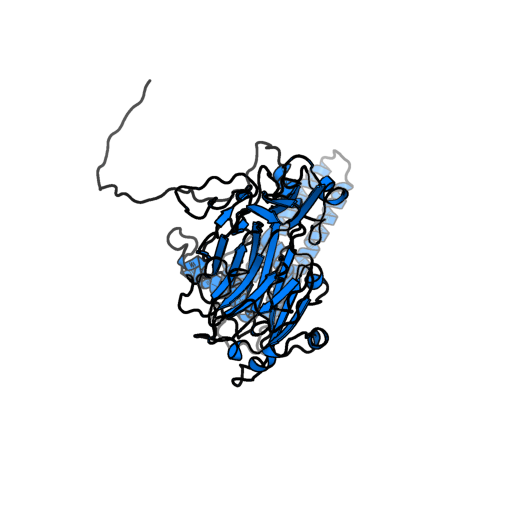 503 PRO A N 1
ATOM 3948 C CA . PRO A 1 503 ? -8.059 9.617 14.375 1.00 67.62 503 PRO A CA 1
ATOM 3949 C C . PRO A 1 503 ? -7.284 8.544 15.148 1.00 67.62 503 PRO A C 1
ATOM 3951 O O . PRO A 1 503 ? -7.499 8.388 16.343 1.00 67.62 503 PRO A O 1
ATOM 3954 N N . CYS A 1 504 ? -6.374 7.829 14.478 1.00 67.56 504 CYS A N 1
ATOM 3955 C CA . CYS A 1 504 ? -5.544 6.840 15.164 1.00 67.56 504 CYS A CA 1
ATOM 3956 C C . CYS A 1 504 ? -4.558 7.558 16.093 1.00 67.56 504 CYS A C 1
ATOM 3958 O O . CYS A 1 504 ? -3.745 8.364 15.630 1.00 67.56 504 CYS A O 1
ATOM 3960 N N . LEU A 1 505 ? -4.630 7.267 17.390 1.00 62.91 505 LEU A N 1
ATOM 3961 C CA . LEU A 1 505 ? -3.776 7.874 18.407 1.00 62.91 505 LEU A CA 1
ATOM 3962 C C . LEU A 1 505 ? -2.692 6.891 18.857 1.00 62.91 505 LEU A C 1
ATOM 3964 O O . LEU A 1 505 ? -2.909 5.680 18.914 1.00 62.91 505 LEU A O 1
ATOM 3968 N N . ASP A 1 506 ? -1.508 7.411 19.164 1.00 53.88 506 ASP A N 1
ATOM 3969 C CA . ASP A 1 506 ? -0.454 6.646 19.817 1.00 53.88 506 ASP A CA 1
ATOM 3970 C C . ASP A 1 506 ? -0.685 6.521 21.335 1.00 53.88 506 ASP A C 1
ATOM 3972 O O . ASP A 1 506 ? -1.644 7.044 21.903 1.00 53.88 506 ASP A O 1
ATOM 3976 N N . GLN A 1 507 ? 0.232 5.833 22.020 1.00 46.69 507 GLN A N 1
ATOM 3977 C CA . GLN A 1 507 ? 0.210 5.669 23.482 1.00 46.69 507 GLN A CA 1
ATOM 3978 C C . GLN A 1 507 ? 0.288 6.994 24.278 1.00 46.69 507 GLN A C 1
ATOM 3980 O O . GLN A 1 507 ? 0.209 6.971 25.507 1.00 46.69 507 GLN A O 1
ATOM 3985 N N . TYR A 1 508 ? 0.493 8.129 23.604 1.00 47.41 508 TYR A N 1
ATOM 3986 C CA . TYR A 1 508 ? 0.607 9.470 24.171 1.00 47.41 508 TYR A CA 1
ATOM 3987 C C . TYR A 1 508 ? -0.524 10.407 23.706 1.00 47.41 508 TYR A C 1
ATOM 3989 O O . TYR A 1 508 ? -0.383 11.625 23.835 1.00 47.41 508 TYR A O 1
ATOM 3997 N N . ASP A 1 509 ? -1.629 9.868 23.174 1.00 54.31 509 ASP A N 1
ATOM 3998 C CA . ASP A 1 509 ? -2.768 10.630 22.634 1.00 54.31 509 ASP A CA 1
ATOM 3999 C C . ASP A 1 509 ? -2.383 11.598 21.494 1.00 54.31 509 ASP A C 1
ATOM 4001 O O . ASP A 1 509 ? -3.048 12.611 21.257 1.00 54.31 509 ASP A O 1
ATOM 4005 N N . THR A 1 510 ? -1.300 11.303 20.770 1.00 56.41 510 THR A N 1
ATOM 4006 C CA . THR A 1 510 ? -0.874 12.062 19.588 1.00 56.41 510 THR A CA 1
ATOM 4007 C C . THR A 1 510 ? -1.305 11.323 18.325 1.00 56.41 510 THR A C 1
ATOM 4009 O O . THR A 1 510 ? -1.228 10.097 18.268 1.00 56.41 510 THR A O 1
ATOM 4012 N N . GLU A 1 511 ? -1.781 12.047 17.304 1.00 63.56 511 GLU A N 1
ATOM 4013 C CA . GLU A 1 511 ? -2.122 11.435 16.012 1.00 63.56 511 GLU A CA 1
ATOM 4014 C C . GLU A 1 511 ? -0.902 10.689 15.466 1.00 63.56 511 GLU A C 1
ATOM 4016 O O . GLU A 1 511 ? 0.191 11.251 15.390 1.00 63.56 511 GLU A O 1
ATOM 4021 N N . MET A 1 512 ? -1.086 9.419 15.103 1.00 61.88 512 MET A N 1
ATOM 4022 C CA . MET A 1 512 ? 0.006 8.576 14.636 1.00 61.88 512 MET A CA 1
ATOM 4023 C C . MET A 1 512 ? 0.606 9.126 13.340 1.00 61.88 512 MET A C 1
ATOM 4025 O O . MET A 1 512 ? 0.103 8.902 12.232 1.00 61.88 512 MET A O 1
ATOM 4029 N N . THR A 1 513 ? 1.744 9.805 13.461 1.00 58.16 513 THR A N 1
ATOM 4030 C CA . THR A 1 513 ? 2.574 10.155 12.318 1.00 58.16 513 THR A CA 1
ATOM 4031 C C . THR A 1 513 ? 3.646 9.086 12.143 1.00 58.16 513 THR A C 1
ATOM 4033 O O . THR A 1 513 ? 4.588 8.973 12.919 1.00 58.16 513 THR A O 1
ATOM 4036 N N . PHE A 1 514 ? 3.515 8.257 11.101 1.00 59.31 514 PHE A N 1
ATOM 4037 C CA . PHE A 1 514 ? 4.679 7.565 10.541 1.00 59.31 514 PHE A CA 1
ATOM 4038 C C . PHE A 1 514 ? 5.578 8.627 9.902 1.00 59.31 514 PHE A C 1
ATOM 4040 O O . PHE A 1 514 ? 5.564 8.804 8.683 1.00 59.31 514 PHE A O 1
ATOM 4047 N N . ASP A 1 515 ? 6.284 9.392 10.725 1.00 49.50 515 ASP A N 1
ATOM 4048 C CA . ASP A 1 515 ? 7.418 10.179 10.281 1.00 49.50 515 ASP A CA 1
ATOM 4049 C C . ASP A 1 515 ? 8.621 9.245 10.346 1.00 49.50 515 ASP A C 1
ATOM 4051 O O . ASP A 1 515 ? 9.160 8.948 11.410 1.00 49.50 515 ASP A O 1
ATOM 4055 N N . PHE A 1 516 ? 8.993 8.700 9.189 1.00 44.38 516 PHE A N 1
ATOM 4056 C CA . PHE A 1 516 ? 10.256 7.993 9.051 1.00 44.38 516 PHE A CA 1
ATOM 4057 C C . PHE A 1 516 ? 11.371 9.031 9.222 1.00 44.38 516 PHE A C 1
ATOM 4059 O O . PHE A 1 516 ? 11.702 9.758 8.282 1.00 44.38 516 PHE A O 1
ATOM 4066 N N . ASP A 1 517 ? 11.901 9.170 10.439 1.00 36.50 517 ASP A N 1
ATOM 4067 C CA . ASP A 1 517 ? 13.017 10.075 10.687 1.00 36.50 517 ASP A CA 1
ATOM 4068 C C . ASP A 1 517 ? 14.293 9.473 10.089 1.00 36.50 517 ASP A C 1
ATOM 4070 O O . ASP A 1 517 ? 14.939 8.594 10.665 1.00 36.50 517 ASP A O 1
ATOM 4074 N N . TYR A 1 518 ? 14.676 9.981 8.915 1.00 37.28 518 TYR A N 1
ATOM 4075 C CA . TYR A 1 518 ? 15.967 9.709 8.281 1.00 37.28 518 TYR A CA 1
ATOM 4076 C C . TYR A 1 518 ? 17.159 9.931 9.244 1.00 37.28 518 TYR A C 1
ATOM 4078 O O . TYR A 1 518 ? 18.225 9.348 9.040 1.00 37.28 518 TYR A O 1
ATOM 4086 N N . ASN A 1 519 ? 17.014 10.746 10.302 1.00 33.91 519 ASN A N 1
ATOM 4087 C CA . ASN A 1 519 ? 18.101 11.062 11.232 1.00 33.91 519 ASN A CA 1
ATOM 4088 C C . ASN A 1 519 ? 18.325 10.027 12.341 1.00 33.91 519 ASN A C 1
ATOM 4090 O O . ASN A 1 519 ? 19.444 9.962 12.858 1.00 33.91 519 ASN A O 1
ATOM 4094 N N . GLU A 1 520 ? 17.350 9.184 12.698 1.00 37.31 520 GLU A N 1
ATOM 4095 C CA . GLU A 1 520 ? 17.593 8.155 13.723 1.00 37.31 520 GLU A CA 1
ATOM 4096 C C . GLU A 1 520 ? 18.531 7.045 13.219 1.00 37.31 520 GLU A C 1
ATOM 4098 O O . GLU A 1 520 ? 19.341 6.525 13.989 1.00 37.31 520 GLU A O 1
ATOM 4103 N N . GLN A 1 521 ? 18.558 6.773 11.906 1.00 35.91 521 GLN A N 1
ATOM 4104 C CA . GLN A 1 521 ? 19.603 5.930 11.303 1.00 35.91 521 GLN A CA 1
ATOM 4105 C C . GLN A 1 521 ? 20.995 6.581 11.394 1.00 35.91 521 GLN A C 1
ATOM 4107 O O . GLN A 1 521 ? 21.993 5.898 11.631 1.00 35.91 521 GLN A O 1
ATOM 4112 N N . SER A 1 522 ? 21.075 7.910 11.278 1.00 31.17 522 SER A N 1
ATOM 4113 C CA . SER A 1 522 ? 22.337 8.649 11.406 1.00 31.17 522 SER A CA 1
ATOM 4114 C C . SER A 1 522 ? 22.868 8.624 12.845 1.00 31.17 522 SER A C 1
ATOM 4116 O O . SER A 1 522 ? 24.056 8.354 13.044 1.00 31.17 522 SER A O 1
ATOM 4118 N N . MET A 1 523 ? 22.004 8.786 13.857 1.00 27.94 523 MET A N 1
ATOM 4119 C CA . MET A 1 523 ? 22.408 8.740 15.272 1.00 27.94 523 MET A CA 1
ATOM 4120 C C . MET A 1 523 ? 22.784 7.334 15.762 1.00 27.94 523 MET A C 1
ATOM 4122 O O . MET A 1 523 ? 23.699 7.201 16.575 1.00 27.94 523 MET A O 1
ATOM 4126 N N . LEU A 1 524 ? 22.154 6.278 15.234 1.00 32.78 524 LEU A N 1
ATOM 4127 C CA . LEU A 1 524 ? 22.558 4.895 15.521 1.00 32.78 524 LEU A CA 1
ATOM 4128 C C . LEU A 1 524 ? 23.872 4.512 14.817 1.00 32.78 524 LEU A C 1
ATOM 4130 O O . LEU A 1 524 ? 24.663 3.755 15.375 1.00 32.78 524 LEU A O 1
ATOM 4134 N N . SER A 1 525 ? 24.164 5.088 13.643 1.00 30.45 525 SER A N 1
ATOM 4135 C CA . SER A 1 525 ? 25.425 4.848 12.917 1.00 30.45 525 SER A CA 1
ATOM 4136 C C . SER A 1 525 ? 26.642 5.609 13.475 1.00 30.45 525 SER A C 1
ATOM 4138 O O . SER A 1 525 ? 27.780 5.193 13.257 1.00 30.45 525 SER A O 1
ATOM 4140 N N . THR A 1 526 ? 26.430 6.704 14.221 1.00 27.03 526 THR A N 1
ATOM 4141 C CA . THR A 1 526 ? 27.504 7.533 14.811 1.00 27.03 526 THR A CA 1
ATOM 4142 C C . THR A 1 526 ? 27.784 7.259 16.287 1.00 27.03 526 THR A C 1
ATOM 4144 O O . THR A 1 526 ? 28.722 7.837 16.845 1.00 27.03 526 THR A O 1
ATOM 4147 N N . ALA A 1 527 ? 27.064 6.332 16.924 1.00 26.42 527 ALA A N 1
ATOM 4148 C CA . ALA A 1 527 ? 27.393 5.856 18.262 1.00 26.42 527 ALA A CA 1
ATOM 4149 C C . ALA A 1 527 ? 28.643 4.955 18.225 1.00 26.42 527 ALA A C 1
ATOM 4151 O O . ALA A 1 527 ? 28.584 3.733 18.352 1.00 26.42 527 ALA A O 1
ATOM 4152 N N . SER A 1 528 ? 29.818 5.573 18.071 1.00 26.00 528 SER A N 1
ATOM 4153 C CA . SER A 1 528 ? 31.079 4.945 18.448 1.00 26.00 528 SER A CA 1
ATOM 4154 C C . SER A 1 528 ? 30.970 4.518 19.912 1.00 26.00 528 SER A C 1
ATOM 4156 O O . SER A 1 528 ? 30.699 5.348 20.783 1.00 26.00 528 SER A O 1
ATOM 4158 N N . TYR A 1 529 ? 31.162 3.227 20.163 1.00 30.14 529 TYR A N 1
ATOM 4159 C CA . TYR A 1 529 ? 31.119 2.609 21.481 1.00 30.14 529 TYR A CA 1
ATOM 4160 C C . TYR A 1 529 ? 32.069 3.308 22.465 1.00 30.14 529 TYR A C 1
ATOM 4162 O O . TYR A 1 529 ? 33.262 3.010 22.537 1.00 30.14 529 TYR A O 1
ATOM 4170 N N . GLY A 1 530 ? 31.522 4.216 23.270 1.00 26.75 530 GLY A N 1
ATOM 4171 C CA . GLY A 1 530 ? 32.102 4.607 24.545 1.00 26.75 530 GLY A CA 1
ATOM 4172 C C . GLY A 1 530 ? 31.673 3.591 25.597 1.00 26.75 530 GLY A C 1
ATOM 4173 O O . GLY A 1 530 ? 30.524 3.587 26.024 1.00 26.75 530 GLY A O 1
ATOM 4174 N N . ASN A 1 531 ? 32.587 2.709 26.000 1.00 34.22 531 ASN A N 1
ATOM 4175 C CA . ASN A 1 531 ? 32.407 1.789 27.123 1.00 34.22 531 ASN A CA 1
ATOM 4176 C C . ASN A 1 531 ? 32.082 2.559 28.415 1.00 34.22 531 ASN A C 1
ATOM 4178 O O . ASN A 1 531 ? 33.011 2.924 29.123 1.00 34.22 531 ASN A O 1
ATOM 4182 N N . THR A 1 532 ? 30.798 2.801 28.702 1.00 30.34 532 THR A N 1
ATOM 4183 C CA . THR A 1 532 ? 30.154 2.829 30.034 1.00 30.34 532 THR A CA 1
ATOM 4184 C C . THR A 1 532 ? 28.739 3.410 29.922 1.00 30.34 532 THR A C 1
ATOM 4186 O O . THR A 1 532 ? 28.582 4.505 29.399 1.00 30.34 532 THR A O 1
ATOM 4189 N N . LEU A 1 533 ? 27.770 2.709 30.533 1.00 26.61 533 LEU A N 1
ATOM 4190 C CA . LEU A 1 533 ? 26.342 3.037 30.731 1.00 26.61 533 LEU A CA 1
ATOM 4191 C C . LEU A 1 533 ? 25.383 2.558 29.623 1.00 26.61 533 LEU A C 1
ATOM 4193 O O . LEU A 1 533 ? 25.005 3.286 28.714 1.00 26.61 533 LEU A O 1
ATOM 4197 N N . TYR A 1 534 ? 24.940 1.309 29.781 1.00 23.16 534 TYR A N 1
ATOM 4198 C CA . TYR A 1 534 ? 23.747 0.746 29.147 1.00 23.16 534 TYR A CA 1
ATOM 4199 C C . TYR A 1 534 ? 22.466 1.461 29.626 1.00 23.16 534 TYR A C 1
ATOM 4201 O O . TYR A 1 534 ? 22.282 1.589 30.840 1.00 23.16 534 TYR A O 1
ATOM 4209 N N . PRO A 1 535 ? 21.510 1.785 28.740 1.00 24.33 535 PRO A N 1
ATOM 4210 C CA . PRO A 1 535 ? 20.092 1.638 29.032 1.00 24.33 535 PRO A CA 1
ATOM 4211 C C . PRO A 1 535 ? 19.689 0.167 28.823 1.00 24.33 535 PRO A C 1
ATOM 4213 O O . PRO A 1 535 ? 19.986 -0.447 27.799 1.00 24.33 535 PRO A O 1
ATOM 4216 N N . ILE A 1 536 ? 19.056 -0.427 29.834 1.00 26.91 536 ILE A N 1
ATOM 4217 C CA . ILE A 1 536 ? 18.618 -1.826 29.837 1.00 26.91 536 ILE A CA 1
ATOM 4218 C C . ILE A 1 536 ? 17.397 -1.965 28.914 1.00 26.91 536 ILE A C 1
ATOM 4220 O O . ILE A 1 536 ? 16.268 -1.716 29.328 1.00 26.91 536 ILE A O 1
ATOM 4224 N N . PHE A 1 537 ? 17.627 -2.397 27.675 1.00 24.83 537 PHE A N 1
ATOM 4225 C CA . PHE A 1 537 ? 16.656 -3.171 26.903 1.00 24.83 537 PHE A CA 1
ATOM 4226 C C . PHE A 1 537 ? 16.647 -4.598 27.467 1.00 24.83 537 PHE A C 1
ATOM 4228 O O . PHE A 1 537 ? 17.676 -5.274 27.455 1.00 24.83 537 PHE A O 1
ATOM 4235 N N . ILE A 1 538 ? 15.510 -5.070 27.983 1.00 24.45 538 ILE A N 1
ATOM 4236 C CA . ILE A 1 538 ? 15.335 -6.493 28.300 1.00 24.45 538 ILE A CA 1
ATOM 4237 C C . ILE A 1 538 ? 14.868 -7.195 27.022 1.00 24.45 538 ILE A C 1
ATOM 4239 O O . ILE A 1 538 ? 13.677 -7.235 26.727 1.00 24.45 538 ILE A O 1
ATOM 4243 N N . TYR A 1 539 ? 15.815 -7.768 26.286 1.00 24.77 539 TYR A N 1
ATOM 4244 C CA . TYR A 1 539 ? 15.561 -8.933 25.440 1.00 24.77 539 TYR A CA 1
ATOM 4245 C C . TYR A 1 539 ? 15.320 -10.151 26.350 1.00 24.77 539 TYR A C 1
ATOM 4247 O O . TYR A 1 539 ? 16.090 -10.344 27.295 1.00 24.77 539 TYR A O 1
ATOM 4255 N N . PRO A 1 540 ? 14.329 -11.019 26.098 1.00 24.84 540 PRO A N 1
ATOM 4256 C CA . PRO A 1 540 ? 14.410 -12.402 26.525 1.00 24.84 540 PRO A CA 1
ATOM 4257 C C . PRO A 1 540 ? 15.026 -13.245 25.404 1.00 24.84 540 PRO A C 1
ATOM 4259 O O . PRO A 1 540 ? 14.522 -13.282 24.283 1.00 24.84 540 PRO A O 1
ATOM 4262 N N . ASP A 1 541 ? 16.123 -13.912 25.755 1.00 25.25 541 ASP A N 1
ATOM 4263 C CA . ASP A 1 541 ? 16.863 -14.887 24.962 1.00 25.25 541 ASP A CA 1
ATOM 4264 C C . ASP A 1 541 ? 15.980 -15.819 24.119 1.00 25.25 541 ASP A C 1
ATOM 4266 O O . ASP A 1 541 ? 15.066 -16.494 24.601 1.00 25.25 541 ASP A O 1
ATOM 4270 N N . THR A 1 542 ? 16.359 -15.938 22.852 1.00 30.81 542 THR A N 1
ATOM 4271 C CA . THR A 1 542 ? 15.975 -17.010 21.942 1.00 30.81 542 THR A CA 1
ATOM 4272 C C . THR A 1 542 ? 16.644 -18.323 22.366 1.00 30.81 542 THR A C 1
ATOM 4274 O O . THR A 1 542 ? 17.781 -18.595 21.982 1.00 30.81 542 THR A O 1
ATOM 4277 N N . VAL A 1 543 ? 15.955 -19.176 23.132 1.00 28.59 543 VAL A N 1
ATOM 4278 C CA . VAL A 1 543 ? 16.297 -20.611 23.205 1.00 28.59 543 VAL A CA 1
ATOM 4279 C C . VAL A 1 543 ? 15.056 -21.489 23.385 1.00 28.59 543 VAL A C 1
ATOM 4281 O O . VAL A 1 543 ? 14.228 -21.281 24.270 1.00 28.59 543 VAL A O 1
ATOM 4284 N N . SER A 1 544 ? 14.942 -22.504 22.528 1.00 27.38 544 SER A N 1
ATOM 4285 C CA . SER A 1 544 ? 13.842 -23.468 22.441 1.00 27.38 544 SER A CA 1
ATOM 4286 C C . SER A 1 544 ? 13.816 -24.462 23.611 1.00 27.38 544 SER A C 1
ATOM 4288 O O . SER A 1 544 ? 14.804 -25.163 23.844 1.00 27.38 544 SER A O 1
ATOM 4290 N N . TRP A 1 545 ? 12.673 -24.635 24.280 1.00 26.41 545 TRP A N 1
ATOM 4291 C CA . TRP A 1 545 ? 12.463 -25.711 25.255 1.00 26.41 545 TRP A CA 1
ATOM 4292 C C . TRP A 1 545 ? 11.518 -26.786 24.700 1.00 26.41 545 TRP A C 1
ATOM 4294 O O . TRP A 1 545 ? 10.304 -26.740 24.842 1.00 26.41 545 TRP A O 1
ATOM 4304 N N . ALA A 1 546 ? 12.096 -27.828 24.106 1.00 25.50 546 ALA A N 1
ATOM 4305 C CA . ALA A 1 546 ? 11.435 -29.120 23.967 1.00 25.50 546 ALA A CA 1
ATOM 4306 C C . ALA A 1 546 ? 12.460 -30.255 24.098 1.00 25.50 546 ALA A C 1
ATOM 4308 O O . ALA A 1 546 ? 12.928 -30.796 23.102 1.00 25.50 546 ALA A O 1
ATOM 4309 N N . LYS A 1 547 ? 12.795 -30.641 25.341 1.00 25.89 547 LYS A N 1
ATOM 4310 C CA . LYS A 1 547 ? 13.018 -32.045 25.748 1.00 25.89 547 LYS A CA 1
ATOM 4311 C C . LYS A 1 547 ? 13.184 -32.173 27.271 1.00 25.89 547 LYS A C 1
ATOM 4313 O O . LYS A 1 547 ? 13.954 -31.463 27.901 1.00 25.89 547 LYS A O 1
ATOM 4318 N N . ARG A 1 548 ? 12.412 -33.116 27.823 1.00 26.64 548 ARG A N 1
ATOM 4319 C CA . ARG A 1 548 ? 12.295 -33.546 29.229 1.00 26.64 548 ARG A CA 1
ATOM 4320 C C . ARG A 1 548 ? 13.643 -33.718 29.944 1.00 26.64 548 ARG A C 1
ATOM 4322 O O . ARG A 1 548 ? 14.492 -34.454 29.449 1.00 26.64 548 ARG A O 1
ATOM 4329 N N . GLN A 1 549 ? 13.746 -33.218 31.176 1.00 25.17 549 GLN A N 1
ATOM 4330 C CA . GLN A 1 549 ? 14.606 -33.813 32.203 1.00 25.17 549 GLN A CA 1
ATOM 4331 C C . GLN A 1 549 ? 13.748 -34.542 33.242 1.00 25.17 549 GLN A C 1
ATOM 4333 O O . GLN A 1 549 ? 12.742 -34.025 33.723 1.00 25.17 549 GLN A O 1
ATOM 4338 N N . ALA A 1 550 ? 14.138 -35.786 33.520 1.00 25.58 550 ALA A N 1
ATOM 4339 C CA . ALA A 1 550 ? 13.573 -36.647 34.546 1.00 25.58 550 ALA A CA 1
ATOM 4340 C C . ALA A 1 550 ? 14.091 -36.260 35.944 1.00 25.58 550 ALA A C 1
ATOM 4342 O O . ALA A 1 550 ? 15.171 -35.697 36.094 1.00 25.58 550 ALA A O 1
ATOM 4343 N N . TYR A 1 551 ? 13.284 -36.578 36.952 1.00 27.97 551 TYR A N 1
ATOM 4344 C CA . TYR A 1 551 ? 13.437 -36.225 38.361 1.00 27.97 551 TYR A CA 1
ATOM 4345 C C . TYR A 1 551 ? 14.578 -36.951 39.123 1.00 27.97 551 TYR A C 1
ATOM 4347 O O . TYR A 1 551 ? 14.821 -38.132 38.887 1.00 27.97 551 TYR A O 1
ATOM 4355 N N . PHE A 1 552 ? 15.097 -36.252 40.156 1.00 26.64 552 PHE A N 1
ATOM 4356 C CA . PHE A 1 552 ? 15.948 -36.665 41.306 1.00 26.64 552 PHE A CA 1
ATOM 4357 C C . PHE A 1 552 ? 17.415 -37.061 40.981 1.00 26.64 552 PHE A C 1
ATOM 4359 O O . PHE A 1 552 ? 17.686 -37.641 39.945 1.00 26.64 552 PHE A O 1
ATOM 4366 N N . ALA A 1 553 ? 18.446 -36.783 41.797 1.00 26.44 553 ALA A N 1
ATOM 4367 C CA . ALA A 1 553 ? 18.516 -36.678 43.256 1.00 26.44 553 ALA A CA 1
ATOM 4368 C C . ALA A 1 553 ? 19.694 -35.805 43.770 1.00 26.44 553 ALA A C 1
ATOM 4370 O O . ALA A 1 553 ? 20.541 -35.331 43.019 1.00 26.44 553 ALA A O 1
ATOM 4371 N N . ALA A 1 554 ? 19.694 -35.620 45.093 1.00 31.02 554 ALA A N 1
ATOM 4372 C CA . ALA A 1 554 ? 20.540 -34.771 45.921 1.00 31.02 554 ALA A CA 1
ATOM 4373 C C . ALA A 1 554 ? 22.033 -35.152 45.995 1.00 31.02 554 ALA A C 1
ATOM 4375 O O . ALA A 1 554 ? 22.399 -36.316 45.890 1.00 31.02 554 ALA A O 1
ATOM 4376 N N . ASN A 1 555 ? 22.832 -34.148 46.377 1.00 32.88 555 ASN A N 1
ATOM 4377 C CA . ASN A 1 555 ? 24.135 -34.246 47.042 1.00 32.88 555 ASN A CA 1
ATOM 4378 C C . ASN A 1 555 ? 25.258 -34.985 46.298 1.00 32.88 555 ASN A C 1
ATOM 4380 O O . ASN A 1 555 ? 25.395 -36.192 46.446 1.00 32.88 555 ASN A O 1
ATOM 4384 N N . GLN A 1 556 ? 26.226 -34.236 45.758 1.00 28.98 556 GLN A N 1
ATOM 4385 C CA . GLN A 1 556 ? 27.612 -34.426 46.200 1.00 28.98 556 GLN A CA 1
ATOM 4386 C C . GLN A 1 556 ? 28.525 -33.240 45.874 1.00 28.98 556 GLN A C 1
ATOM 4388 O O . GLN A 1 556 ? 28.330 -32.483 44.932 1.00 28.98 556 GLN A O 1
ATOM 4393 N N . LYS A 1 557 ? 29.483 -33.079 46.781 1.00 27.97 557 LYS A N 1
ATOM 4394 C CA . LYS A 1 557 ? 30.417 -31.981 47.015 1.00 27.97 557 LYS A CA 1
ATOM 4395 C C . LYS A 1 557 ? 31.751 -32.233 46.299 1.00 27.97 557 LYS A C 1
ATOM 4397 O O . LYS A 1 557 ? 32.175 -33.382 46.287 1.00 27.97 557 LYS A O 1
ATOM 4402 N N . VAL A 1 558 ? 32.455 -31.129 45.992 1.00 30.61 558 VAL A N 1
ATOM 4403 C CA . VAL A 1 558 ? 33.939 -30.980 45.944 1.00 30.61 558 VAL A CA 1
ATOM 4404 C C . VAL A 1 558 ? 34.611 -31.688 44.753 1.00 30.61 558 VAL A C 1
ATOM 4406 O O . VAL A 1 558 ? 34.231 -32.789 44.398 1.00 30.61 558 VAL A O 1
ATOM 4409 N N . GLY A 1 559 ? 35.629 -31.166 44.070 1.00 26.22 559 GLY A N 1
ATOM 4410 C CA . GLY A 1 559 ? 36.486 -29.978 44.170 1.00 26.22 559 GLY A CA 1
ATOM 4411 C C . GLY A 1 559 ? 37.367 -29.974 42.900 1.00 26.22 559 GLY A C 1
ATOM 4412 O O . GLY A 1 559 ? 37.536 -31.016 42.279 1.00 26.22 559 GLY A O 1
ATOM 4413 N N . LEU A 1 560 ? 37.693 -28.811 42.338 1.00 28.09 560 LEU A N 1
ATOM 4414 C CA . LEU A 1 560 ? 38.957 -28.080 42.520 1.00 28.09 560 LEU A CA 1
ATOM 4415 C C . LEU A 1 560 ? 40.231 -28.771 41.976 1.00 28.09 560 LEU A C 1
ATOM 4417 O O . LEU A 1 560 ? 40.614 -29.838 42.444 1.00 28.09 560 LEU A O 1
ATOM 4421 N N . VAL A 1 561 ? 40.937 -27.980 41.149 1.00 26.75 561 VAL A N 1
ATOM 4422 C CA . VAL A 1 561 ? 42.361 -28.021 40.734 1.00 26.75 561 VAL A CA 1
ATOM 4423 C C . VAL A 1 561 ? 42.683 -29.070 39.655 1.00 26.75 561 VAL A C 1
ATOM 4425 O O . VAL A 1 561 ? 42.354 -30.237 39.814 1.00 26.75 561 VAL A O 1
ATOM 4428 N N . SER A 1 562 ? 43.299 -28.735 38.517 1.00 34.25 562 SER A N 1
ATOM 4429 C CA . SER A 1 562 ? 44.309 -27.697 38.219 1.00 34.25 562 SER A CA 1
ATOM 4430 C C . SER A 1 562 ? 43.997 -26.808 37.029 1.00 34.25 562 SER A C 1
ATOM 4432 O O . SER A 1 562 ? 43.516 -27.375 36.022 1.00 34.25 562 SER A O 1
#

Solvent-accessible surface area (backbone atoms only — not comparable to full-atom values): 30661 Å² total; per-residue (Å²): 114,70,62,64,47,50,57,48,48,53,55,47,49,56,53,50,50,55,48,50,54,52,59,50,67,74,43,64,90,92,40,74,63,40,56,54,46,51,53,48,50,52,56,50,50,54,51,49,51,52,52,53,36,51,53,48,55,51,48,40,46,48,42,14,67,74,53,12,49,96,64,60,78,57,89,69,47,94,90,65,58,57,68,68,54,56,54,51,53,57,49,51,76,75,51,38,73,65,47,44,73,74,56,55,86,53,79,41,50,54,48,24,48,57,33,44,35,78,73,71,40,52,75,64,55,32,54,53,50,51,40,51,53,51,32,58,74,67,41,47,87,44,90,90,36,57,66,77,47,54,73,62,68,72,58,67,37,84,46,77,30,84,38,39,82,64,60,86,59,56,33,70,37,81,45,27,23,33,35,43,52,21,93,46,75,62,45,99,88,36,87,34,38,22,65,51,68,56,72,70,37,71,56,80,71,46,77,45,83,53,101,73,33,31,37,39,36,42,37,32,42,52,80,68,84,53,50,74,52,33,68,74,75,20,50,40,93,74,44,58,90,55,61,34,66,76,62,82,42,95,72,56,72,29,22,39,28,33,33,31,22,36,66,58,35,37,12,21,36,23,38,68,61,67,42,64,53,60,79,14,30,34,36,38,38,29,37,37,23,27,26,30,16,26,43,34,42,41,34,22,36,79,80,74,77,45,80,75,53,57,38,30,28,40,46,33,18,30,28,31,22,47,35,41,29,52,39,94,58,54,69,71,54,65,37,56,83,77,25,67,25,13,48,23,61,41,30,13,28,42,36,40,38,45,40,46,52,66,58,86,75,87,49,96,72,66,56,89,56,29,26,34,37,34,29,40,43,22,66,40,59,21,45,92,45,69,89,15,30,28,33,46,75,36,78,47,91,62,60,47,38,52,79,46,42,39,41,40,37,38,40,50,46,70,57,73,89,50,55,91,53,54,40,61,36,84,56,34,69,75,22,49,44,66,76,48,92,94,39,39,39,7,28,40,36,34,22,44,53,69,23,58,82,68,74,42,61,67,40,23,36,73,35,8,62,73,53,31,35,71,52,70,93,49,27,28,35,43,37,38,21,13,17,15,35,99,34,10,24,24,40,33,37,45,30,41,37,39,19,56,59,70,76,43,37,43,98,78,77,41,73,67,70,91,70,83,60,77,58,58,61,51,57,67,71,64,61,71,87,69,94,75,85,82,82,88,75,84,78,80,83,93,74,89,90,86,79,89,83,83,84,88,84,83,89,89,78,88,78,86,88,132

Sequence (562 aa):
MALQRLLLLLVTALCHNSTLTRCVQELPADSSEKAKALEFVELYSAWQQQNVCKLFHTTEAKAATECSGANAHRPWKQAAWPLYCHEVFTMYNGTRHELDQLCGRTANTEAFWEGFVDYIGSATCKRYYDLVREAGKLKCGEKDKATECREMFQCDAEFVYYNFDGTTGLVLNGKAATTSCAPFSPTEYSEFAGADDDREAALEVVLTEQLEAIRLESRSTENHSMSARVAVETAMLGHRDVFAASEETLQCAVRLRLTASQPHQVSSVWYAQQLPVLQGFETRFTFQITDQSRRCFEVKDQNFGLHEYRSCAVHGGDGFAFVLHSHQDRTAALAAQGSNMGFTGLQNSLAIEFDTWYNDGGSGDDVFYDHIAIYSRGRSSNADAENARISAAAVHDLADGKVHVVKIRYYPELNYNYVPYFSATVNLSKFIKDVSEGRRVGTLLVFMDEGIKTDTPLLAIPINLAATLRLDSDEAFVGFTASTSSSWQKHDVLGWYYCTEPPCLDQYDTEMTFDFDYNEQSMLSTASYGNTLYPIFIYPDTVSWAKRQAYFAANQKVGLVS

InterPro domains:
  IPR013320 Concanavalin A-like lectin/glucanase domain superfamily [SSF49899] (255-500)
  IPR051136 Intracellular Lectin and Glycoprotein Transporter [PTHR12223] (173-549)
  IPR056573 Legume lectins, beta-barrel domain [cd01951] (254-499)

Mean predicted aligned error: 17.8 Å

Nearest PDB structures (foldseek):
  7exo-assembly1_A  TM=7.990E-01  e=4.246E-10  Methanocaldococcus jannaschii DSM 2661
  2e6v-assembly2_B  TM=7.166E-01  e=7.322E-09  Canis lupus familiaris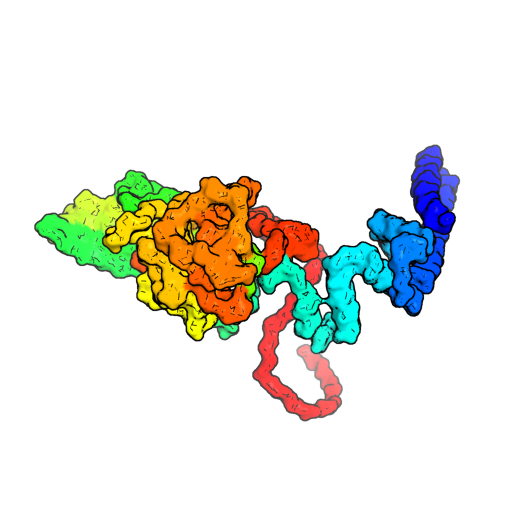
  2dur-assembly2_B  TM=7.147E-01  e=2.805E-08  Canis lupus familiaris

Secondary structure (DSSP, 8-state):
-HHHHHHHHHHHHHHHHHHHHHHHHTSPTT-HHHHHHHHHHHHHHHHHHHHHHHHHHHHHHHHHHHHSSTTTTS---TTTS-HHHHHHHHHHHHHHHHHHHHH---HHHHHHHHHHHHHHS-HHHHHHHHHHHHHHHHTTTSGGGTTTTTGGG--S-SEEESSSS--TTEEEEET-EEE-SS--PPBTTBSSBTTT-----EEEEEEEE-SSEEEEEEEEE--STTHHHIIIIIB-TT--SS-------S----EEEEE-S-TT-EEEEEESS-EE-TT-EEEEEEEEEE-PEEEEEEEEETTS--EEEEEEEE----EEEEEEE--TTGGG--PPTT-GGGTTT-BSEEEEEEE-S---SS-TT--SS-EEEEE--TTSBP-SSTTTB-BPPEE---SSSSEEEEEEEEESS--GGGGGGB-B-GGGGGS----BTTB--EEEEEEETHHHHTT--SEEEEE-HHHH---BTTEEEEEEEEE--SS--EEEEEEEEEESSSSPB-TTS-B------HHHHHHHHS----SS------------------------------

Radius of gyration: 32.88 Å; Cα contacts (8 Å, |Δi|>4): 1128; chains: 1; bounding box: 75×76×102 Å

pLDDT: mean 75.25, std 20.1, range [23.16, 98.44]

Foldseek 3Di:
DLLVVLVVLVVVLVVVLVVLVVVLVPDDPPDPVSVVSVVVSVVSNVVSLVVSLVSVVVLLLVLLVPQFDPCLPDPDDPVNDPPSNVSVLVCCVPCVVVNCVSRNDDPSNVRNVNRSCVPPNDPVSVLQVVLVVVCVVVVCVDPPCVPVSVVSDDDFFPDWFLFVPDPVQKDKDFLKAKEWLAQWDDDPVDCRHNVAVDLKDWDDWDWDDDPWKIKTKIKMFDPVPCLVVQVPFAEDQQADNFFAASHHDNDDGMWIWQHHQYAFTKIWMWRNDWAFPLLKKKKKFKKFWHRWMKMKMFMAGPVNPDTPGMHMHTFFDFWKKWKWADAPCRSNDWADTPAGRTQAQGFQMKIWTFGRDDDPPPQPQDDSATWIFIFAPHRDGTGPGPLGTWFHTQHDHRRSRDMKMKMKIKFSADDPVCVVQAGTDPNQVQFQDQPDVSQHWIKIFMQMDCCVVVVNTSYIHGGRSVSRGDDDVSTTIIIMIGTGHSIHIIMIIGIMTMGSDPQDADPVRHRDDSPPPPCVVVVVVPPPDDPDDDDDDDDDDDDDDDDDDDDDDDDDDDDDDD